Protein AF-A0AAN6K111-F1 (afdb_monomer)

Foldseek 3Di:
DDDDDDDDDDDDDDDDDDDDDDDDDPDDPPPPPDDDDDDDDDDDDDDDDDDDDDDDDDDDDDDPDDDDPDPPPLPPQFPFDPPPPDRDGDGDPVSVLVSLLVLQVVPDDPDDQQAGDLVSLLVNQCVVCVCVLVVLLVVLVVLLVVLLVVVLVVLVVPPDPPQLSVLLSVLLVVLSVVLSVVLNVLSVVLVVVSNDRQDDPDCLLVVQLVVVVVVVLVVLLVVLVVPDDDPPPDDDDDPPPDVVSSVVSSVVVPPPRSSSSNSVSSVSSSVSRSVVSVVVSVVCSVVVRCCPRNNVCSCVSDDPVVVVVDDPVSCCSNPNQDPVNVVVVVVVVVVVVVVVVVVVVVVVVVVVPDDDDDDDDDDDDDPDDPDDDDDLQDAAEDADPVNDQWDADDDAQDDDDQKGWIAGVDDPRHGFIWMKRKDKFQADDPVNNNVVSVVLVVVQVPPDDDDWHWDHWHKYDDPRNMIIIMTIIGDDD

Radius of gyration: 45.6 Å; Cα contacts (8 Å, |Δi|>4): 344; chains: 1; bounding box: 144×80×127 Å

InterPro domains:
  IPR000375 Dynamin stalk domain [PF01031] (74-212)
  IPR020850 GTPase effector domain [PS51388] (263-354)
  IPR022812 Dynamin [PTHR11566] (93-346)

Secondary structure (DSSP, 8-state):
--------------PPPPP------S-SSSTTS---------PPPP---PPPP------------------TTSTTS---EE-TTT--EE--HHHHHHHHHHHHHHH--SPPTT---HHHHHHHHHHHHTTHHHHHHHHHHHHHHHHHHHHHHHHHHS---HHHHHHHHHHHHHHHHHHHHHHHHHHHHHHHHHTS------THHHHHHHHHHHHHHHHHHHHHHHSS-----SSSS-----HHHHHHHHHHHS---HHHHHHHHHHHHHHHHHHHHHHHHHHHIIIIIIIIIIIGGGGGSS-HHHHTTS-HHHHHHHHPPPHHHHHHHHHHHHHHHHHHHHHHHHHHHHHH-----------------------TT--EEESSGGG-SEEE-SS--EEETTEEEEEE-SGGGTT-EEEEEEEEESS--HHHHHHHHHHHHHHHH---SSS-EEEEEEEEE-SSS-EEEEEEEE---

Structure (mmCIF, N/CA/C/O backbone):
data_AF-A0AAN6K111-F1
#
_entry.id   AF-A0AAN6K111-F1
#
loop_
_atom_site.group_PDB
_atom_site.id
_atom_site.type_symbol
_atom_site.label_atom_id
_atom_site.label_alt_id
_atom_site.label_comp_id
_atom_site.label_asym_id
_atom_site.label_entity_id
_atom_site.label_seq_id
_atom_site.pdbx_PDB_ins_code
_atom_site.Cartn_x
_atom_site.Cartn_y
_atom_site.Cartn_z
_atom_site.occupancy
_atom_site.B_iso_or_equiv
_atom_site.auth_seq_id
_atom_site.auth_comp_id
_atom_site.auth_asym_id
_atom_site.auth_atom_id
_atom_site.pdbx_PDB_model_num
ATOM 1 N N . MET A 1 1 ? 63.324 -42.205 -5.155 1.00 33.41 1 MET A N 1
ATOM 2 C CA . MET A 1 1 ? 63.129 -43.575 -4.624 1.00 33.41 1 MET A CA 1
ATOM 3 C C . MET A 1 1 ? 61.686 -43.710 -4.154 1.00 33.41 1 MET A C 1
ATOM 5 O O . MET A 1 1 ? 61.284 -42.823 -3.422 1.00 33.41 1 MET A O 1
ATOM 9 N N . ARG A 1 2 ? 60.984 -44.790 -4.554 1.00 32.62 2 ARG A N 1
ATOM 10 C CA . ARG A 1 2 ? 59.666 -45.303 -4.080 1.00 32.62 2 ARG A CA 1
ATOM 11 C C . ARG A 1 2 ? 58.495 -44.296 -4.013 1.00 32.62 2 ARG A C 1
ATOM 13 O O . ARG A 1 2 ? 58.539 -43.347 -3.250 1.00 32.62 2 ARG A O 1
ATOM 20 N N . GLU A 1 3 ? 57.448 -44.381 -4.838 1.00 33.75 3 GLU A N 1
ATOM 21 C CA . GLU A 1 3 ? 56.461 -45.473 -5.051 1.00 33.75 3 GLU A CA 1
ATOM 22 C C . GLU A 1 3 ? 55.593 -45.822 -3.829 1.00 33.75 3 GLU A C 1
ATOM 24 O O . GLU A 1 3 ? 56.081 -46.448 -2.891 1.00 33.75 3 GLU A O 1
ATOM 29 N N . LYS A 1 4 ? 54.283 -45.529 -3.913 1.00 34.81 4 LYS A N 1
ATOM 30 C CA . LYS A 1 4 ? 53.200 -46.482 -4.277 1.00 34.81 4 LYS A CA 1
ATOM 31 C C . LYS A 1 4 ? 52.091 -45.679 -4.996 1.00 34.81 4 LYS A C 1
ATOM 33 O O . LYS A 1 4 ? 51.854 -44.547 -4.606 1.00 34.81 4 LYS A O 1
ATOM 38 N N . GLY A 1 5 ? 51.378 -46.132 -6.028 1.00 29.55 5 GLY A N 1
ATOM 39 C CA . GLY A 1 5 ? 51.446 -47.398 -6.755 1.00 29.55 5 GLY A CA 1
ATOM 40 C C . GLY A 1 5 ? 50.174 -48.236 -6.613 1.00 29.55 5 GLY A C 1
ATOM 41 O O . GLY A 1 5 ? 50.130 -49.088 -5.733 1.00 29.55 5 GLY A O 1
ATOM 42 N N . GLN A 1 6 ? 49.193 -48.046 -7.505 1.00 29.92 6 GLN A N 1
ATOM 43 C CA . GLN A 1 6 ? 48.347 -49.132 -8.027 1.00 29.92 6 GLN A CA 1
ATOM 44 C C . GLN A 1 6 ? 47.578 -48.703 -9.286 1.00 29.92 6 GLN A C 1
ATOM 46 O O . GLN A 1 6 ? 47.073 -47.588 -9.376 1.00 29.92 6 GLN A O 1
ATOM 51 N N . SER A 1 7 ? 47.516 -49.604 -10.267 1.00 26.25 7 SER A N 1
ATOM 52 C CA . SER A 1 7 ? 46.854 -49.416 -11.558 1.00 26.25 7 SER A CA 1
ATOM 53 C C . SER A 1 7 ? 46.208 -50.728 -12.009 1.00 26.25 7 SER A C 1
ATOM 55 O O . SER A 1 7 ? 46.757 -51.801 -11.769 1.00 26.25 7 SER A O 1
ATOM 57 N N . PHE A 1 8 ? 45.085 -50.587 -12.716 1.00 25.78 8 PHE A N 1
ATOM 58 C CA . PHE A 1 8 ? 44.438 -51.557 -13.606 1.00 25.78 8 PHE A CA 1
ATOM 59 C C . PHE A 1 8 ? 43.848 -52.868 -13.050 1.00 25.78 8 PHE A C 1
ATOM 61 O O . PHE A 1 8 ? 44.543 -53.748 -12.548 1.00 25.78 8 PHE A O 1
ATOM 68 N N . LYS A 1 9 ? 42.568 -53.082 -13.399 1.00 29.30 9 LYS A N 1
ATOM 69 C CA . LYS A 1 9 ? 42.144 -54.211 -14.254 1.00 29.30 9 LYS A CA 1
ATOM 70 C C . LYS A 1 9 ? 40.809 -53.906 -14.952 1.00 29.30 9 LYS A C 1
ATOM 72 O O . LYS A 1 9 ? 39.776 -53.795 -14.304 1.00 29.30 9 LYS A O 1
ATOM 77 N N . GLN A 1 10 ? 40.830 -53.817 -16.283 1.00 28.83 10 GLN A N 1
ATOM 78 C CA . GLN A 1 10 ? 39.635 -53.952 -17.127 1.00 28.83 10 GLN A CA 1
ATOM 79 C C . GLN A 1 10 ? 39.244 -55.432 -17.251 1.00 28.83 10 GLN A C 1
ATOM 81 O O . GLN A 1 10 ? 40.127 -56.274 -17.393 1.00 28.83 10 GLN A O 1
ATOM 86 N N . THR A 1 11 ? 37.944 -55.740 -17.328 1.00 27.81 11 THR A N 1
ATOM 87 C CA . THR A 1 11 ? 37.434 -56.920 -18.061 1.00 27.81 11 THR A CA 1
ATOM 88 C C . THR A 1 11 ? 36.072 -56.637 -18.712 1.00 27.81 11 THR A C 1
ATOM 90 O O . THR A 1 11 ? 35.254 -55.885 -18.194 1.00 27.81 11 THR A O 1
ATOM 93 N N . ASN A 1 12 ? 35.880 -57.226 -19.894 1.00 28.02 12 ASN A N 1
ATOM 94 C CA . ASN A 1 12 ? 34.864 -56.934 -20.914 1.00 28.02 12 ASN A CA 1
ATOM 95 C C . ASN A 1 12 ? 33.374 -57.066 -20.525 1.00 28.02 12 ASN A C 1
ATOM 97 O O . ASN A 1 12 ? 32.959 -58.094 -19.995 1.00 28.02 12 ASN A O 1
ATOM 101 N N . SER A 1 13 ? 32.553 -56.117 -21.007 1.00 28.16 13 SER A N 1
ATOM 102 C CA . SER A 1 13 ? 31.125 -56.262 -21.375 1.00 28.16 13 SER A CA 1
ATOM 103 C C . SER A 1 13 ? 30.649 -54.971 -22.086 1.00 28.16 13 SER A C 1
ATOM 105 O O . SER A 1 13 ? 30.987 -53.898 -21.604 1.00 28.16 13 SER A O 1
ATOM 107 N N . LYS A 1 14 ? 29.894 -54.942 -23.200 1.00 32.62 14 LYS A N 1
ATOM 108 C CA . LYS A 1 14 ? 29.460 -55.978 -24.168 1.00 32.62 14 LYS A CA 1
ATOM 109 C C . LYS A 1 14 ? 29.248 -55.347 -25.576 1.00 32.62 14 LYS A C 1
ATOM 111 O O . LYS A 1 14 ? 29.317 -54.138 -25.753 1.00 32.62 14 LYS A O 1
ATOM 116 N N . ARG A 1 15 ? 29.015 -56.209 -26.573 1.00 29.33 15 ARG A N 1
ATOM 117 C CA . ARG A 1 15 ? 28.782 -55.992 -28.024 1.00 29.33 15 ARG A CA 1
ATOM 118 C C . ARG A 1 15 ? 27.602 -55.049 -28.370 1.00 29.33 15 ARG A C 1
ATOM 120 O O . ARG A 1 15 ? 26.535 -55.187 -27.781 1.00 29.33 15 ARG A O 1
ATOM 127 N N . ALA A 1 16 ? 27.759 -54.193 -29.387 1.00 33.59 16 ALA A N 1
ATOM 128 C CA . ALA A 1 16 ? 26.694 -53.342 -29.949 1.00 33.59 16 ALA A CA 1
ATOM 129 C C . ALA A 1 16 ? 25.804 -54.062 -30.998 1.00 33.59 16 ALA A C 1
ATOM 131 O O . ALA A 1 16 ? 26.293 -54.979 -31.669 1.00 33.59 16 ALA A O 1
ATOM 132 N N . PRO A 1 17 ? 24.542 -53.626 -31.204 1.00 32.06 17 PRO A N 1
ATOM 133 C CA . PRO A 1 17 ? 23.747 -53.891 -32.407 1.00 32.06 17 PRO A CA 1
ATOM 134 C C . PRO A 1 17 ? 23.829 -52.737 -33.435 1.00 32.06 17 PRO A C 1
ATOM 136 O O . PRO A 1 17 ? 24.367 -51.667 -33.153 1.00 32.06 17 PRO A O 1
ATOM 139 N N . LYS A 1 18 ? 23.350 -52.992 -34.659 1.00 29.34 18 LYS A N 1
ATOM 140 C CA . LYS A 1 18 ? 23.555 -52.161 -35.864 1.00 29.34 18 LYS A CA 1
ATOM 141 C C . LYS A 1 18 ? 22.552 -51.005 -36.008 1.00 29.34 18 LYS A C 1
ATOM 143 O O . LYS A 1 18 ? 21.469 -51.047 -35.437 1.00 29.34 18 LYS A O 1
ATOM 148 N N . LEU A 1 19 ? 22.908 -50.038 -36.862 1.00 31.19 19 LEU A N 1
ATOM 149 C CA . LEU A 1 19 ? 21.968 -49.107 -37.497 1.00 31.19 19 LEU A CA 1
ATOM 150 C C . LEU A 1 19 ? 20.873 -49.871 -38.257 1.00 31.19 19 LEU A C 1
ATOM 152 O O . LEU A 1 19 ? 21.197 -50.705 -39.103 1.00 31.19 19 LEU A O 1
ATOM 156 N N . GLU A 1 20 ? 19.622 -49.460 -38.064 1.00 27.20 20 GLU A N 1
ATOM 157 C CA . GLU A 1 20 ? 18.578 -49.528 -39.089 1.00 27.20 20 GLU A CA 1
ATOM 158 C C . GLU A 1 20 ? 17.987 -48.127 -39.284 1.00 27.20 20 GLU A C 1
ATOM 160 O O . GLU A 1 20 ? 17.799 -47.365 -38.334 1.00 27.20 20 GLU A O 1
ATOM 165 N N . THR A 1 21 ? 17.773 -47.754 -40.543 1.00 37.12 21 THR A N 1
ATOM 166 C CA . THR A 1 21 ? 17.362 -46.416 -40.969 1.00 37.12 21 THR A CA 1
ATOM 167 C C . THR A 1 21 ? 15.845 -46.321 -41.101 1.00 37.12 21 THR A C 1
ATOM 169 O O . THR A 1 21 ? 15.263 -46.883 -42.024 1.00 37.12 21 THR A O 1
ATOM 172 N N . THR A 1 22 ? 15.202 -45.516 -40.252 1.00 29.92 22 THR A N 1
ATOM 173 C CA . THR A 1 22 ? 13.814 -45.066 -40.466 1.00 29.92 22 THR A CA 1
ATOM 174 C C . THR A 1 22 ? 13.689 -43.562 -40.232 1.00 29.92 22 THR A C 1
ATOM 176 O O . THR A 1 22 ? 14.136 -43.048 -39.208 1.00 29.92 22 THR A O 1
ATOM 179 N N . SER A 1 23 ? 13.091 -42.861 -41.197 1.00 30.77 23 SER A N 1
ATOM 180 C CA . SER A 1 23 ? 12.954 -41.398 -41.221 1.00 30.77 23 SER A CA 1
ATOM 181 C C . SER A 1 23 ? 11.759 -40.909 -40.384 1.00 30.77 23 SER A C 1
ATOM 183 O O . SER A 1 23 ? 10.674 -41.469 -40.537 1.00 30.77 23 SER A O 1
ATOM 185 N N . PRO A 1 24 ? 11.903 -39.852 -39.557 1.00 31.56 24 PRO A N 1
ATOM 186 C CA . PRO A 1 24 ? 10.790 -39.189 -38.885 1.00 31.56 24 PRO A CA 1
ATOM 187 C C . PRO A 1 24 ? 10.476 -37.816 -39.511 1.00 31.56 24 PRO A C 1
ATOM 189 O O . PRO A 1 24 ? 10.715 -36.765 -38.912 1.00 31.56 24 PRO A O 1
ATOM 192 N N . VAL A 1 25 ? 9.891 -37.829 -40.708 1.00 37.84 25 VAL A N 1
ATOM 193 C CA . VAL A 1 25 ? 8.964 -36.760 -41.128 1.00 37.84 25 VAL A CA 1
ATOM 194 C C . VAL A 1 25 ? 7.587 -37.078 -40.497 1.00 37.84 25 VAL A C 1
ATOM 196 O O . VAL A 1 25 ? 7.363 -38.207 -40.065 1.00 37.84 25 VAL A O 1
ATOM 199 N N . ASP A 1 26 ? 6.696 -36.089 -40.363 1.00 35.31 26 ASP A N 1
ATOM 200 C CA . ASP A 1 26 ? 5.312 -36.227 -39.846 1.00 35.31 26 ASP A CA 1
ATOM 201 C C . ASP A 1 26 ? 5.074 -36.353 -38.321 1.00 35.31 26 ASP A C 1
ATOM 203 O O . ASP A 1 26 ? 4.093 -36.955 -37.887 1.00 35.31 26 ASP A O 1
ATOM 207 N N . LYS A 1 27 ? 5.883 -35.694 -37.468 1.00 33.44 27 LYS A N 1
ATOM 208 C CA . LYS A 1 27 ? 5.528 -35.446 -36.040 1.00 33.44 27 LYS A CA 1
ATOM 209 C C . LYS A 1 27 ? 5.839 -34.033 -35.511 1.00 33.44 27 LYS A C 1
ATOM 211 O O . LYS A 1 27 ? 6.372 -33.882 -34.413 1.00 33.44 27 LYS A O 1
ATOM 216 N N . LYS A 1 28 ? 5.518 -32.973 -36.270 1.00 33.56 28 LYS A N 1
ATOM 217 C CA . LYS A 1 28 ? 5.745 -31.571 -35.831 1.00 33.56 28 LYS A CA 1
ATOM 218 C C . LYS A 1 28 ? 4.568 -30.585 -35.950 1.00 33.56 28 LYS A C 1
ATOM 220 O O . LYS A 1 28 ? 4.749 -29.423 -35.603 1.00 33.56 28 LYS A O 1
ATOM 225 N N . ASN A 1 29 ? 3.370 -31.029 -36.347 1.00 32.56 29 ASN A N 1
ATOM 226 C CA . ASN A 1 29 ? 2.241 -30.126 -36.644 1.00 32.56 29 ASN A CA 1
ATOM 227 C C . ASN A 1 29 ? 1.154 -29.979 -35.554 1.00 32.56 29 ASN A C 1
ATOM 229 O O . ASN A 1 29 ? 0.234 -29.193 -35.748 1.00 32.56 29 ASN A O 1
ATOM 233 N N . GLU A 1 30 ? 1.243 -30.652 -34.400 1.00 30.44 30 GLU A N 1
ATOM 234 C CA . GLU A 1 30 ? 0.171 -30.591 -33.378 1.00 30.44 30 GLU A CA 1
ATOM 235 C C . GLU A 1 30 ? 0.386 -29.564 -32.247 1.00 30.44 30 GLU A C 1
ATOM 237 O O . GLU A 1 30 ? -0.546 -29.278 -31.501 1.00 30.44 30 GLU A O 1
ATOM 242 N N . TYR A 1 31 ? 1.564 -28.939 -32.125 1.00 28.31 31 TYR A N 1
ATOM 243 C CA . TYR A 1 31 ? 1.867 -28.056 -30.980 1.00 28.31 31 TYR A CA 1
ATOM 244 C C . TYR A 1 31 ? 1.427 -26.583 -31.118 1.00 28.31 31 TYR A C 1
ATOM 246 O O . TYR A 1 31 ? 1.495 -25.839 -30.142 1.00 28.31 31 TYR A O 1
ATOM 254 N N . TRP A 1 32 ? 0.957 -26.149 -32.294 1.00 29.03 32 TRP A N 1
ATOM 255 C CA . TRP A 1 32 ? 0.630 -24.734 -32.573 1.00 29.03 32 TRP A CA 1
ATOM 256 C C . TRP A 1 32 ? -0.865 -24.441 -32.803 1.00 29.03 32 TRP A C 1
ATOM 258 O O . TRP A 1 32 ? -1.237 -23.302 -33.078 1.00 29.03 32 TRP A O 1
ATOM 268 N N . ALA A 1 33 ? -1.747 -25.438 -32.675 1.00 31.98 33 ALA A N 1
ATOM 269 C CA . ALA A 1 33 ? -3.103 -25.373 -33.233 1.00 31.98 33 ALA A CA 1
ATOM 270 C C . ALA A 1 33 ? -4.246 -24.946 -32.276 1.00 31.98 33 ALA A C 1
ATOM 272 O O . ALA A 1 33 ? -5.400 -24.934 -32.705 1.00 31.98 33 ALA A O 1
ATOM 273 N N . THR A 1 34 ? -3.997 -24.554 -31.014 1.00 33.94 34 THR A N 1
ATOM 274 C CA . THR A 1 34 ? -5.090 -24.172 -30.079 1.00 33.94 34 THR A CA 1
ATOM 275 C C . THR A 1 34 ? -4.785 -23.015 -29.110 1.00 33.94 34 THR A C 1
ATOM 277 O O . THR A 1 34 ? -4.652 -23.226 -27.907 1.00 33.94 34 THR A O 1
ATOM 280 N N . LYS A 1 35 ? -4.825 -21.762 -29.593 1.00 29.31 35 LYS A N 1
ATOM 281 C CA . LYS A 1 35 ? -5.249 -20.589 -28.785 1.00 29.31 35 LYS A CA 1
ATOM 282 C C . LYS A 1 35 ? -6.039 -19.579 -29.634 1.00 29.31 35 LYS A C 1
ATOM 284 O O . LYS A 1 35 ? -5.507 -18.567 -30.083 1.00 29.31 35 LYS A O 1
ATOM 289 N N . LYS A 1 36 ? -7.339 -19.834 -29.841 1.00 31.80 36 LYS A N 1
ATOM 290 C CA . LYS A 1 36 ? -8.276 -18.815 -30.357 1.00 31.80 36 LYS A CA 1
ATOM 291 C C . LYS A 1 36 ? -8.690 -17.847 -29.239 1.00 31.80 36 LYS A C 1
ATOM 293 O O . LYS A 1 36 ? -8.836 -18.239 -28.085 1.00 31.80 36 LYS A O 1
ATOM 298 N N . LYS A 1 37 ? -8.856 -16.576 -29.612 1.00 32.97 37 LYS A N 1
ATOM 299 C CA . LYS A 1 37 ? -9.092 -15.425 -28.724 1.00 32.97 37 LYS A CA 1
ATOM 300 C C . LYS A 1 37 ? -10.372 -15.564 -27.879 1.00 32.97 37 LYS A C 1
ATOM 302 O O . LYS A 1 37 ? -11.444 -15.806 -28.426 1.00 32.97 37 LYS A O 1
ATOM 307 N N . LYS A 1 38 ? -10.266 -15.246 -26.585 1.00 29.42 38 LYS A N 1
ATOM 308 C CA . LYS A 1 38 ? -11.341 -14.668 -25.759 1.00 29.42 38 LYS A CA 1
ATOM 309 C C . LYS A 1 38 ? -10.750 -13.528 -24.922 1.00 29.42 38 LYS A C 1
ATOM 311 O O . LYS A 1 38 ? -10.366 -13.742 -23.781 1.00 29.42 38 LYS A O 1
ATOM 316 N N . ASN A 1 39 ? -10.679 -12.333 -25.508 1.00 29.55 39 ASN A N 1
ATOM 317 C CA . ASN A 1 39 ? -10.489 -11.089 -24.762 1.00 29.55 39 ASN A CA 1
ATOM 318 C C . ASN A 1 39 ? -11.778 -10.277 -24.888 1.00 29.55 39 ASN A C 1
ATOM 320 O O . ASN A 1 39 ? -12.012 -9.651 -25.919 1.00 29.55 39 ASN A O 1
ATOM 324 N N . THR A 1 40 ? -12.585 -10.294 -23.833 1.00 26.52 40 THR A N 1
ATOM 325 C CA . THR A 1 40 ? -13.609 -9.278 -23.585 1.00 26.52 40 THR A CA 1
ATOM 326 C C . THR A 1 40 ? -13.023 -8.335 -22.536 1.00 26.52 40 THR A C 1
ATOM 328 O O . THR A 1 40 ? -12.649 -8.827 -21.470 1.00 26.52 40 THR A O 1
ATOM 331 N N . PRO A 1 41 ? -12.898 -7.020 -22.784 1.00 30.53 41 PRO A N 1
ATOM 332 C CA . PRO A 1 41 ? -12.563 -6.077 -21.726 1.00 30.53 41 PRO A CA 1
ATOM 333 C C . PRO A 1 41 ? -13.749 -5.987 -20.762 1.00 30.53 41 PRO A C 1
ATOM 335 O O . PRO A 1 41 ? -14.871 -5.706 -21.183 1.00 30.53 41 PRO A O 1
ATOM 338 N N . MET A 1 42 ? -13.510 -6.240 -19.479 1.00 25.58 42 MET A N 1
ATOM 339 C CA . MET A 1 42 ? -14.503 -6.018 -18.432 1.00 25.58 42 MET A CA 1
ATOM 340 C C . MET A 1 42 ? -14.505 -4.523 -18.100 1.00 25.58 42 MET A C 1
ATOM 342 O O . MET A 1 42 ? -13.597 -4.037 -17.431 1.00 25.58 42 MET A O 1
ATOM 346 N N . ALA A 1 43 ? -15.481 -3.788 -18.633 1.00 27.92 43 ALA A N 1
ATOM 347 C CA . ALA A 1 43 ? -15.680 -2.383 -18.303 1.00 27.92 43 ALA A CA 1
ATOM 348 C C . ALA A 1 43 ? -16.457 -2.266 -16.985 1.00 27.92 43 ALA A C 1
ATOM 350 O O . ALA A 1 43 ? -17.527 -2.861 -16.849 1.00 27.92 43 ALA A O 1
ATOM 351 N N . TRP A 1 44 ? -15.933 -1.479 -16.047 1.00 28.11 44 TRP A N 1
ATOM 352 C CA . TRP A 1 44 ? -16.668 -1.012 -14.872 1.00 28.11 44 TRP A CA 1
ATOM 353 C C . TRP A 1 44 ? -17.092 0.447 -15.103 1.00 28.11 44 TRP A C 1
ATOM 355 O O . TRP A 1 44 ? -16.304 1.195 -15.689 1.00 28.11 44 TRP A O 1
ATOM 365 N N . PRO A 1 45 ? -18.309 0.867 -14.707 1.00 27.42 45 PRO A N 1
ATOM 366 C CA . PRO A 1 45 ? -18.753 2.244 -14.902 1.00 27.42 45 PRO A CA 1
ATOM 367 C C . PRO A 1 45 ? -18.041 3.179 -13.921 1.00 27.42 45 PRO A C 1
ATOM 369 O O . PRO A 1 45 ? -17.925 2.855 -12.741 1.00 27.42 45 PRO A O 1
ATOM 372 N N . VAL A 1 46 ? -17.617 4.345 -14.403 1.00 30.91 46 VAL A N 1
ATOM 373 C CA . VAL A 1 46 ? -17.255 5.486 -13.552 1.00 30.91 46 VAL A CA 1
ATOM 374 C C . VAL A 1 46 ? -18.462 6.417 -13.535 1.00 30.91 46 VAL A C 1
ATOM 376 O O . VAL A 1 46 ? -18.992 6.740 -14.598 1.00 30.91 46 VAL A O 1
ATOM 379 N N . ASP A 1 47 ? -18.917 6.785 -12.341 1.00 25.47 47 ASP A N 1
ATOM 380 C CA . ASP A 1 47 ? -20.043 7.696 -12.133 1.00 25.47 47 ASP A CA 1
ATOM 381 C C . ASP A 1 47 ? -19.478 9.095 -11.834 1.00 25.47 47 ASP A C 1
ATOM 383 O O . ASP A 1 47 ? -18.789 9.293 -10.831 1.00 25.47 47 ASP A O 1
ATOM 387 N N . ASP A 1 48 ? -19.689 10.051 -12.741 1.00 28.09 48 ASP A N 1
ATOM 388 C CA . ASP A 1 48 ? -19.073 11.383 -12.677 1.00 28.09 48 ASP A CA 1
ATOM 389 C C . ASP A 1 48 ? -19.867 12.330 -11.758 1.00 28.09 48 ASP A C 1
ATOM 391 O O . ASP A 1 48 ? -20.756 13.054 -12.209 1.00 28.09 48 ASP A O 1
ATOM 395 N N . THR A 1 49 ? -19.507 12.405 -10.472 1.00 30.38 49 THR A N 1
ATOM 396 C CA . THR A 1 49 ? -19.813 13.580 -9.624 1.00 30.38 49 THR A CA 1
ATOM 397 C C . THR A 1 49 ? -18.696 13.871 -8.606 1.00 30.38 49 THR A C 1
ATOM 399 O O . THR A 1 49 ? -18.370 13.006 -7.795 1.00 30.38 49 THR A O 1
ATOM 402 N N . PRO A 1 50 ? -18.102 15.083 -8.596 1.00 29.41 50 PRO A N 1
ATOM 403 C CA . PRO A 1 50 ? -17.071 15.453 -7.627 1.00 29.41 50 PRO A CA 1
ATOM 404 C C . PRO A 1 50 ? -17.664 16.125 -6.370 1.00 29.41 50 PRO A C 1
ATOM 406 O O . PRO A 1 50 ? -18.464 17.056 -6.502 1.00 29.41 50 PRO A O 1
ATOM 409 N N . PRO A 1 51 ? -17.236 15.749 -5.151 1.00 27.22 51 PRO A N 1
ATOM 410 C CA . PRO A 1 51 ? -17.421 16.572 -3.964 1.00 27.22 51 PRO A CA 1
ATOM 411 C C . PRO A 1 51 ? -16.285 17.596 -3.794 1.00 27.22 51 PRO A C 1
ATOM 413 O O . PRO A 1 51 ? -15.156 17.416 -4.251 1.00 27.22 51 PRO A O 1
ATOM 416 N N . VAL A 1 52 ? -16.640 18.703 -3.146 1.00 27.94 52 VAL A N 1
ATOM 417 C CA . VAL A 1 52 ? -15.846 19.926 -2.959 1.00 27.94 52 VAL A CA 1
ATOM 418 C C . VAL A 1 52 ? -14.625 19.698 -2.057 1.00 27.94 52 VAL A C 1
ATOM 420 O O . VAL A 1 52 ? -14.695 18.953 -1.083 1.00 27.94 52 VAL A O 1
ATOM 423 N N . GLN A 1 53 ? -13.520 20.381 -2.367 1.00 28.11 53 GLN A N 1
ATOM 424 C CA . GLN A 1 53 ? -12.359 20.508 -1.484 1.00 28.11 53 GLN A CA 1
ATOM 425 C C . GLN A 1 53 ? -12.633 21.560 -0.402 1.00 28.11 53 GLN A C 1
ATOM 427 O O . GLN A 1 53 ? -12.890 22.710 -0.748 1.00 28.11 53 GLN A O 1
ATOM 432 N N . ASP A 1 54 ? -12.461 21.198 0.867 1.00 24.31 54 ASP A N 1
ATOM 433 C CA . ASP A 1 54 ? -12.159 22.154 1.937 1.00 24.31 54 ASP A CA 1
ATOM 434 C C . ASP A 1 54 ? -10.783 21.821 2.527 1.00 24.31 54 ASP A C 1
ATOM 436 O O . ASP A 1 54 ? -10.402 20.656 2.656 1.00 24.31 54 ASP A O 1
ATOM 440 N N . ALA A 1 55 ? -10.002 22.860 2.815 1.00 30.64 55 ALA A N 1
ATOM 441 C CA . ALA A 1 55 ? -8.606 22.744 3.220 1.00 30.64 55 ALA A CA 1
ATOM 442 C C . ALA A 1 55 ? -8.452 22.741 4.746 1.00 30.64 55 ALA A C 1
ATOM 444 O O . ALA A 1 55 ? -9.098 23.533 5.432 1.00 30.64 55 ALA A O 1
ATOM 445 N N . CYS A 1 56 ? -7.520 21.939 5.270 1.00 24.12 56 CYS A N 1
ATOM 446 C CA . CYS A 1 56 ? -6.939 22.198 6.584 1.00 24.12 56 CYS A CA 1
ATOM 447 C C . CYS A 1 56 ? -5.468 21.762 6.672 1.00 24.12 56 CYS A C 1
ATOM 449 O O . CYS A 1 56 ? -5.012 20.838 6.005 1.00 24.12 56 CYS A O 1
ATOM 451 N N . ASP A 1 57 ? -4.758 22.517 7.492 1.00 23.75 57 ASP A N 1
ATOM 452 C CA . ASP A 1 57 ? -3.325 22.718 7.610 1.00 23.75 57 ASP A CA 1
ATOM 453 C C . ASP A 1 57 ? -2.413 21.518 7.939 1.00 23.75 57 ASP A C 1
ATOM 455 O O . ASP A 1 57 ? -2.663 20.710 8.827 1.00 23.75 57 ASP A O 1
ATOM 459 N N . SER A 1 58 ? -1.244 21.558 7.294 1.00 30.19 58 SER A N 1
ATOM 460 C CA . SER A 1 58 ? 0.084 21.584 7.928 1.00 30.19 58 SER A CA 1
ATOM 461 C C . SER A 1 58 ? 0.380 20.669 9.131 1.00 30.19 58 SER A C 1
ATOM 463 O O . SER A 1 58 ? 0.071 20.981 10.278 1.00 30.19 58 SER A O 1
ATOM 465 N N . THR A 1 59 ? 1.230 19.659 8.911 1.00 25.45 59 THR A N 1
ATOM 466 C CA . THR A 1 59 ? 2.202 19.207 9.925 1.00 25.45 59 THR A CA 1
ATOM 467 C C . THR A 1 59 ? 3.563 18.931 9.276 1.00 25.45 59 THR A C 1
ATOM 469 O O . THR A 1 59 ? 3.663 18.399 8.170 1.00 25.45 59 THR A O 1
ATOM 472 N N . THR A 1 60 ? 4.619 19.380 9.953 1.00 27.45 60 THR A N 1
ATOM 473 C CA . THR A 1 60 ? 5.993 19.508 9.450 1.00 27.45 60 THR A CA 1
ATOM 474 C C . THR A 1 60 ? 6.630 18.166 9.078 1.00 27.45 60 THR A C 1
ATOM 476 O O . THR A 1 60 ? 6.753 17.277 9.918 1.00 27.45 60 THR A O 1
ATOM 479 N N . ARG A 1 61 ? 7.111 18.038 7.834 1.00 29.44 61 ARG A N 1
ATOM 480 C CA . ARG A 1 61 ? 7.875 16.866 7.373 1.00 29.44 61 ARG A CA 1
ATOM 481 C C . ARG A 1 61 ? 9.296 16.871 7.932 1.00 29.44 61 ARG A C 1
ATOM 483 O O . ARG A 1 61 ? 9.986 17.881 7.850 1.00 29.44 61 ARG A O 1
ATOM 490 N N . LEU A 1 62 ? 9.748 15.713 8.407 1.00 27.92 62 LEU A N 1
ATOM 491 C CA . LEU A 1 62 ? 11.099 15.493 8.924 1.00 27.92 62 LEU A CA 1
ATOM 492 C C . LEU A 1 62 ? 11.915 14.663 7.916 1.00 27.92 62 LEU A C 1
ATOM 494 O O . LEU A 1 62 ? 12.153 13.479 8.123 1.00 27.92 62 LEU A O 1
ATOM 498 N N . TYR A 1 63 ? 12.294 15.282 6.791 1.00 29.59 63 TYR A N 1
ATOM 499 C CA . TYR A 1 63 ? 13.032 14.633 5.694 1.00 29.59 63 TYR A CA 1
ATOM 500 C C . TYR A 1 63 ? 14.105 15.553 5.082 1.00 29.59 63 TYR A C 1
ATOM 502 O O . TYR A 1 63 ? 14.057 15.876 3.900 1.00 29.59 63 TYR A O 1
ATOM 510 N N . ASP A 1 64 ? 15.103 15.925 5.888 1.00 28.44 64 ASP A N 1
ATOM 511 C CA . ASP A 1 64 ? 16.336 16.589 5.438 1.00 28.44 64 ASP A CA 1
ATOM 512 C C . ASP A 1 64 ? 17.566 15.752 5.837 1.00 28.44 64 ASP A C 1
ATOM 514 O O . ASP A 1 64 ? 18.222 16.071 6.825 1.00 28.44 64 ASP A O 1
ATOM 518 N N . PHE A 1 65 ? 17.882 14.678 5.092 1.00 26.97 65 PHE A N 1
ATOM 519 C CA . PHE A 1 65 ? 19.276 14.238 4.854 1.00 26.97 65 PHE A CA 1
ATOM 520 C C . PHE A 1 65 ? 19.398 13.105 3.810 1.00 26.97 65 PHE A C 1
ATOM 522 O O . PHE A 1 65 ? 19.326 11.924 4.140 1.00 26.97 65 PHE A O 1
ATOM 529 N N . VAL A 1 66 ? 19.704 13.451 2.555 1.00 28.41 66 VAL A N 1
ATOM 530 C CA . VAL A 1 66 ? 20.469 12.579 1.639 1.00 28.41 66 VAL A CA 1
ATOM 531 C C . VAL A 1 66 ? 21.460 13.473 0.885 1.00 28.41 66 VAL A C 1
ATOM 533 O O . VAL A 1 66 ? 21.023 14.457 0.285 1.00 28.41 66 VAL A O 1
ATOM 536 N N . PRO A 1 67 ? 22.779 13.194 0.898 1.00 25.66 67 PRO A N 1
ATOM 537 C CA . PRO A 1 67 ? 23.745 14.003 0.163 1.00 25.66 67 PRO A CA 1
ATOM 538 C C . PRO A 1 67 ? 23.492 13.943 -1.346 1.00 25.66 67 PRO A C 1
ATOM 540 O O . PRO A 1 67 ? 23.578 12.886 -1.971 1.00 25.66 67 PRO A O 1
ATOM 543 N N . SER A 1 68 ? 23.211 15.100 -1.933 1.00 26.66 68 SER A N 1
ATOM 544 C CA . SER A 1 68 ? 22.999 15.275 -3.364 1.00 26.66 68 SER A CA 1
ATOM 545 C C . SER A 1 68 ? 24.278 14.998 -4.163 1.00 26.66 68 SER A C 1
ATOM 547 O O . SER A 1 68 ? 25.139 15.871 -4.293 1.00 26.66 68 SER A O 1
ATOM 549 N N . ILE A 1 69 ? 24.377 13.811 -4.766 1.00 27.92 69 ILE A N 1
ATOM 550 C CA . ILE A 1 69 ? 25.168 13.642 -5.991 1.00 27.92 69 ILE A CA 1
ATOM 551 C C . ILE A 1 69 ? 24.431 14.404 -7.104 1.00 27.92 69 ILE A C 1
ATOM 553 O O . ILE A 1 69 ? 23.202 14.394 -7.165 1.00 27.92 69 ILE A O 1
ATOM 557 N N . GLN A 1 70 ? 25.174 15.155 -7.918 1.00 27.64 70 GLN A N 1
ATOM 558 C CA . GLN A 1 70 ? 24.662 16.264 -8.733 1.00 27.64 70 GLN A CA 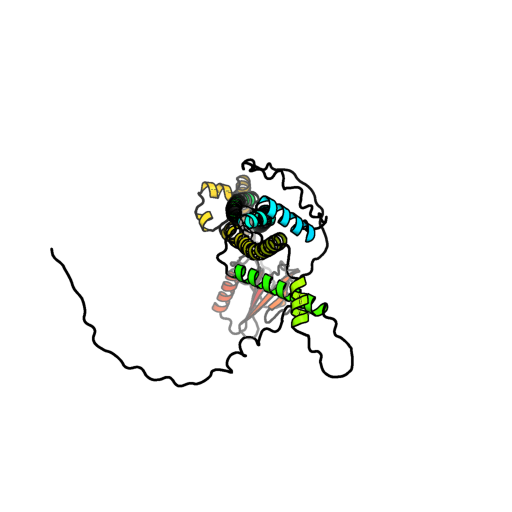1
ATOM 559 C C . GLN A 1 70 ? 23.638 15.839 -9.807 1.00 27.64 70 GLN A C 1
ATOM 561 O O . GLN A 1 70 ? 23.985 15.618 -10.962 1.00 27.64 70 GLN A O 1
ATOM 566 N N . ALA A 1 71 ? 22.350 15.845 -9.459 1.00 27.92 71 ALA A N 1
ATOM 567 C CA . ALA A 1 71 ? 21.234 15.695 -10.401 1.00 27.92 71 ALA A CA 1
ATOM 568 C C . ALA A 1 71 ? 20.836 17.018 -11.108 1.00 27.92 71 ALA A C 1
ATOM 570 O O . ALA A 1 71 ? 19.801 17.093 -11.768 1.00 27.92 71 ALA A O 1
ATOM 571 N N . GLN A 1 72 ? 21.627 18.085 -10.944 1.00 26.19 72 GLN A N 1
ATOM 572 C CA . GLN A 1 72 ? 21.188 19.469 -11.173 1.00 26.19 72 GLN A CA 1
ATOM 573 C C . GLN A 1 72 ? 21.369 19.994 -12.615 1.00 26.19 72 GLN A C 1
ATOM 575 O O . GLN A 1 72 ? 20.941 21.105 -12.898 1.00 26.19 72 GLN A O 1
ATOM 580 N N . GLU A 1 73 ? 21.932 19.203 -13.540 1.00 29.64 73 GLU A N 1
ATOM 581 C CA . GLU A 1 73 ? 22.175 19.613 -14.946 1.00 29.64 73 GLU A CA 1
ATOM 582 C C . GLU A 1 73 ? 21.496 18.719 -16.011 1.00 29.64 73 GLU A C 1
ATOM 584 O O . GLU A 1 73 ? 21.760 18.858 -17.202 1.00 29.64 73 GLU A O 1
ATOM 589 N N . ILE A 1 74 ? 20.617 17.785 -15.619 1.00 32.16 74 ILE A N 1
ATOM 590 C CA . ILE A 1 74 ? 19.895 16.896 -16.569 1.00 32.16 74 ILE A CA 1
ATOM 591 C C . ILE A 1 74 ? 18.360 17.005 -16.410 1.00 32.16 74 ILE A C 1
ATOM 593 O O . ILE A 1 74 ? 17.592 16.378 -17.136 1.00 32.16 74 ILE A O 1
ATOM 597 N N . GLY A 1 75 ? 17.882 17.838 -15.479 1.00 28.92 75 GLY A N 1
ATOM 598 C CA . GLY A 1 75 ? 16.459 17.957 -15.137 1.00 28.92 75 GLY A CA 1
ATOM 599 C C . GLY A 1 75 ? 15.561 18.650 -16.174 1.00 28.92 75 GLY A C 1
ATOM 600 O O . GLY A 1 75 ? 14.343 18.532 -16.066 1.00 28.92 75 GLY A O 1
ATOM 601 N N . GLU A 1 76 ? 16.122 19.351 -17.165 1.00 34.50 76 GLU A N 1
ATOM 602 C CA . GLU A 1 76 ? 15.355 20.225 -18.077 1.00 34.50 76 GLU A CA 1
ATOM 603 C C . GLU A 1 76 ? 14.833 19.542 -19.358 1.00 34.50 76 GLU A C 1
ATOM 605 O O . GLU A 1 76 ? 13.963 20.086 -20.030 1.00 34.50 76 GLU A O 1
ATOM 610 N N . VAL A 1 77 ? 15.321 18.349 -19.720 1.00 40.28 77 VAL A N 1
ATOM 611 C CA . VAL A 1 77 ? 15.150 17.817 -21.094 1.00 40.28 77 VAL A CA 1
ATOM 612 C C . VAL A 1 77 ? 13.784 17.155 -21.355 1.00 40.28 77 VAL A C 1
ATOM 614 O O . VAL A 1 77 ? 13.351 17.062 -22.501 1.00 40.28 77 VAL A O 1
ATOM 617 N N . LEU A 1 78 ? 13.064 16.712 -20.318 1.00 41.28 78 LEU A N 1
ATOM 618 C CA . LEU A 1 78 ? 11.793 15.982 -20.463 1.00 41.28 78 LEU A CA 1
ATOM 619 C C . LEU A 1 78 ? 10.586 16.793 -19.964 1.00 41.28 78 LEU A C 1
ATOM 621 O O . LEU A 1 78 ? 9.975 16.481 -18.937 1.00 41.28 78 LEU A O 1
ATOM 625 N N . HIS A 1 79 ? 10.210 17.813 -20.740 1.00 41.81 79 HIS A N 1
ATOM 626 C CA . HIS A 1 79 ? 8.960 18.566 -20.584 1.00 41.81 79 HIS A CA 1
ATOM 627 C C . HIS A 1 79 ? 7.728 17.747 -21.006 1.00 41.81 79 HIS A C 1
ATOM 629 O O . HIS A 1 79 ? 7.100 18.005 -22.034 1.00 41.81 79 HIS A O 1
ATOM 635 N N . GLY A 1 80 ? 7.320 16.788 -20.175 1.00 42.06 80 GLY A N 1
ATOM 636 C CA . GLY A 1 80 ? 6.001 16.183 -20.33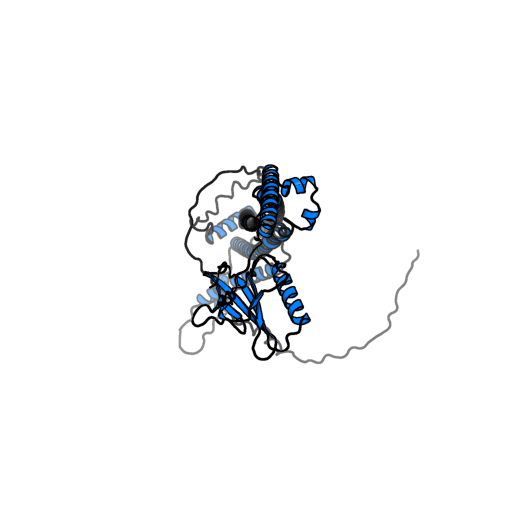2 1.00 42.06 80 GLY A CA 1
ATOM 637 C C . GLY A 1 80 ? 4.898 17.236 -20.163 1.00 42.06 80 GLY A C 1
ATOM 638 O O . GLY A 1 80 ? 4.906 18.006 -19.202 1.00 42.06 80 GLY A O 1
ATOM 639 N N . ARG A 1 81 ? 3.936 17.289 -21.093 1.00 43.59 81 ARG A N 1
ATOM 640 C CA . ARG A 1 81 ? 2.793 18.211 -20.976 1.00 43.59 81 ARG A CA 1
ATOM 641 C C . ARG A 1 81 ? 1.852 17.734 -19.876 1.00 43.59 81 ARG A C 1
ATOM 643 O O . ARG A 1 81 ? 1.134 16.750 -20.066 1.00 43.59 81 ARG A O 1
ATOM 650 N N . ASP A 1 82 ? 1.801 18.479 -18.774 1.00 41.06 82 ASP A N 1
ATOM 651 C CA . ASP A 1 82 ? 0.803 18.282 -17.724 1.00 41.06 82 ASP A CA 1
ATOM 652 C C . ASP A 1 82 ? -0.611 18.475 -18.284 1.00 41.06 82 ASP A C 1
ATOM 654 O O . ASP A 1 82 ? -1.106 19.586 -18.494 1.00 41.06 82 ASP A O 1
ATOM 658 N N . SER A 1 83 ? -1.286 17.351 -18.507 1.00 41.09 83 SER A N 1
ATOM 659 C CA . SER A 1 83 ? -2.708 17.327 -18.818 1.00 41.09 83 SER A CA 1
ATOM 660 C C . SER A 1 83 ? -3.470 17.520 -17.508 1.00 41.09 83 SER A C 1
ATOM 662 O O . SER A 1 83 ? -3.525 16.605 -16.683 1.00 41.09 83 SER A O 1
ATOM 664 N N . ARG A 1 84 ? -4.016 18.731 -17.309 1.00 44.00 84 ARG A N 1
ATOM 665 C CA . ARG A 1 84 ? -4.665 19.246 -16.079 1.00 44.00 84 ARG A CA 1
ATOM 666 C C . ARG A 1 84 ? -5.969 18.521 -15.675 1.00 44.00 84 ARG A C 1
ATOM 668 O O . ARG A 1 84 ? -6.996 19.161 -15.480 1.00 44.00 84 ARG A O 1
ATOM 675 N N . ALA A 1 85 ? -5.934 17.197 -15.559 1.00 45.34 85 ALA A N 1
ATOM 676 C CA . ALA A 1 85 ? -7.055 16.382 -15.093 1.00 45.34 85 ALA A CA 1
ATOM 677 C C . ALA A 1 85 ? -6.629 15.169 -14.242 1.00 45.34 85 ALA A C 1
ATOM 679 O O . ALA A 1 85 ? -7.285 14.903 -13.247 1.00 45.34 85 ALA A O 1
ATOM 680 N N . ASN A 1 86 ? -5.543 14.452 -14.587 1.00 45.22 86 ASN A N 1
ATOM 681 C CA . ASN A 1 86 ? -5.274 13.110 -14.020 1.00 45.22 86 ASN A CA 1
ATOM 682 C C . ASN A 1 86 ? -3.822 12.827 -13.562 1.00 45.22 86 ASN A C 1
ATOM 684 O O . ASN A 1 86 ? -3.476 11.673 -13.322 1.00 45.22 86 ASN A O 1
ATOM 688 N N . GLY A 1 87 ? -2.926 13.822 -13.483 1.00 57.50 87 GLY A N 1
ATOM 689 C CA . GLY A 1 87 ? -1.537 13.632 -12.994 1.00 57.50 87 GLY A CA 1
ATOM 690 C C . GLY A 1 87 ? -0.638 12.701 -13.838 1.00 57.50 87 GLY A C 1
ATOM 691 O O . GLY A 1 87 ? 0.509 12.408 -13.467 1.00 57.50 87 GLY A O 1
ATOM 692 N N . GLN A 1 88 ? -1.158 12.233 -14.976 1.00 56.66 88 GLN A N 1
ATOM 693 C CA . GLN A 1 88 ? -0.458 11.438 -15.976 1.00 56.66 88 GLN A CA 1
ATOM 694 C C . GLN A 1 88 ? 0.411 12.352 -16.839 1.00 56.66 88 GLN A C 1
ATOM 696 O O . GLN A 1 88 ? -0.083 13.276 -17.486 1.00 56.66 88 GLN A O 1
ATOM 701 N N . VAL A 1 89 ? 1.709 12.060 -16.853 1.00 66.94 89 VAL A N 1
ATOM 702 C CA . VAL A 1 89 ? 2.701 12.788 -17.643 1.00 66.94 89 VAL A CA 1
ATOM 703 C C . VAL A 1 89 ? 2.905 12.030 -18.947 1.00 66.94 89 VAL A C 1
ATOM 705 O O . VAL A 1 89 ? 3.391 10.899 -18.941 1.00 66.94 89 VAL A O 1
ATOM 708 N N . TYR A 1 90 ? 2.519 12.650 -20.058 1.00 67.62 90 TYR A N 1
ATOM 709 C CA . TYR A 1 90 ? 2.715 12.105 -21.397 1.00 67.62 90 TYR A CA 1
ATOM 710 C C . TYR A 1 90 ? 4.074 12.563 -21.934 1.00 67.62 90 TYR A C 1
ATOM 712 O O . TYR A 1 90 ? 4.361 13.759 -21.940 1.00 67.62 90 TYR A O 1
ATOM 720 N N . ILE A 1 91 ? 4.896 11.611 -22.380 1.00 71.62 91 ILE A N 1
ATOM 721 C CA . ILE A 1 91 ? 6.202 11.855 -23.012 1.00 71.62 91 ILE A CA 1
ATOM 722 C C . ILE A 1 91 ? 6.056 11.568 -24.506 1.00 71.62 91 ILE A C 1
ATOM 724 O O . ILE A 1 91 ? 5.511 10.525 -24.879 1.00 71.62 91 ILE A O 1
ATOM 728 N N . ILE A 1 92 ? 6.532 12.469 -25.368 1.00 82.38 92 ILE A N 1
ATOM 729 C CA . ILE A 1 92 ? 6.493 12.255 -26.818 1.00 82.38 92 ILE A CA 1
ATOM 730 C C . ILE A 1 92 ? 7.625 11.291 -27.205 1.00 82.38 92 ILE A C 1
ATOM 732 O O . ILE A 1 92 ? 8.759 11.432 -26.754 1.00 82.38 92 ILE A O 1
ATOM 736 N N . GLU A 1 93 ? 7.351 10.312 -28.072 1.00 76.25 93 GLU A N 1
ATOM 737 C CA . GLU A 1 93 ? 8.336 9.287 -28.468 1.00 76.25 93 GLU A CA 1
ATOM 738 C C . GLU A 1 93 ? 9.636 9.891 -29.041 1.00 76.25 93 GLU A C 1
ATOM 740 O O . GLU A 1 93 ? 10.729 9.378 -28.801 1.00 76.25 93 GLU A O 1
ATOM 745 N N . ALA A 1 94 ? 9.529 11.014 -29.758 1.00 79.81 94 ALA A N 1
ATOM 746 C CA . ALA A 1 94 ? 10.673 11.760 -30.278 1.00 79.81 94 ALA A CA 1
ATOM 747 C C . ALA A 1 94 ? 11.536 12.390 -29.165 1.00 79.81 94 ALA A C 1
ATOM 749 O O . ALA A 1 94 ? 12.761 12.331 -29.244 1.00 79.81 94 ALA A O 1
ATOM 750 N N . GLU A 1 95 ? 10.914 12.938 -28.115 1.00 82.44 95 GLU A N 1
ATOM 751 C CA . GLU A 1 95 ? 11.607 13.508 -26.947 1.00 82.44 95 GLU A CA 1
ATOM 752 C C . GLU A 1 95 ? 12.312 12.404 -26.151 1.00 82.44 95 GLU A C 1
ATOM 754 O O . GLU A 1 95 ? 13.481 12.545 -25.795 1.00 82.44 95 GLU A O 1
ATOM 759 N N . LEU A 1 96 ? 11.647 11.257 -25.960 1.00 83.44 96 LEU A N 1
ATOM 760 C CA . LEU A 1 96 ? 12.237 10.079 -25.321 1.00 83.44 96 LEU A CA 1
ATOM 761 C C . LEU A 1 96 ? 13.480 9.584 -26.082 1.00 83.44 96 LEU A C 1
ATOM 763 O O . LEU A 1 96 ? 14.515 9.326 -25.470 1.00 83.44 96 LEU A O 1
ATOM 767 N N . LYS A 1 97 ? 13.399 9.478 -27.415 1.00 85.12 97 LYS A N 1
ATOM 768 C CA . LYS A 1 97 ? 14.528 9.072 -28.271 1.00 85.12 97 LYS A CA 1
ATOM 769 C C . LYS A 1 97 ? 15.675 10.086 -28.244 1.00 85.12 97 LYS A C 1
ATOM 771 O O . LYS A 1 97 ? 16.834 9.675 -28.211 1.00 85.12 97 LYS A O 1
ATOM 776 N N . ALA A 1 98 ? 15.374 11.386 -28.229 1.00 86.31 98 ALA A N 1
ATOM 777 C CA . ALA A 1 98 ? 16.381 12.438 -28.104 1.00 86.31 98 ALA A CA 1
ATOM 778 C C . ALA A 1 98 ? 17.113 12.365 -26.752 1.00 86.31 98 ALA A C 1
ATOM 780 O O . ALA A 1 98 ? 18.343 12.339 -26.726 1.00 86.31 98 ALA A O 1
ATOM 781 N N . TRP A 1 99 ? 16.369 12.229 -25.651 1.00 87.00 99 TRP A N 1
ATOM 782 C CA . TRP A 1 99 ? 16.927 12.081 -24.307 1.00 87.00 99 TRP A CA 1
ATOM 783 C C . TRP A 1 99 ? 17.762 10.800 -24.147 1.00 87.00 99 TRP A C 1
ATOM 785 O O . TRP A 1 99 ? 18.858 10.851 -23.596 1.00 87.00 99 TRP A O 1
ATOM 795 N N . VAL A 1 100 ? 17.319 9.656 -24.687 1.00 88.81 100 VAL A N 1
ATOM 796 C CA . VAL A 1 100 ? 18.129 8.420 -24.689 1.00 88.81 100 VAL A CA 1
ATOM 797 C C . VAL A 1 100 ? 19.435 8.618 -25.453 1.00 88.81 100 VAL A C 1
ATOM 799 O O . VAL A 1 100 ? 20.480 8.181 -24.979 1.00 88.81 100 VAL A O 1
ATOM 802 N N . ARG A 1 101 ? 19.403 9.303 -26.605 1.00 88.44 101 ARG A N 1
ATOM 803 C CA . ARG A 1 101 ? 20.608 9.603 -27.391 1.00 88.44 101 ARG A CA 1
ATOM 804 C C . ARG A 1 101 ? 21.575 10.507 -26.629 1.00 88.44 101 ARG A C 1
ATOM 806 O O . ARG A 1 101 ? 22.779 10.269 -26.663 1.00 88.44 101 ARG A O 1
ATOM 813 N N . GLU A 1 102 ? 21.065 11.508 -25.920 1.00 88.69 102 GLU A N 1
ATOM 814 C CA . GLU A 1 102 ? 21.875 12.377 -25.066 1.00 88.69 102 GLU A CA 1
ATOM 815 C C . GLU A 1 102 ? 22.511 11.595 -23.904 1.00 88.69 102 GLU A C 1
ATOM 817 O O . GLU A 1 102 ? 23.726 11.660 -23.709 1.00 88.69 102 GLU A O 1
ATOM 822 N N . THR A 1 103 ? 21.726 10.793 -23.178 1.00 87.69 103 THR A N 1
ATOM 823 C CA . THR A 1 103 ? 22.226 9.951 -22.080 1.00 87.69 103 THR A CA 1
ATOM 824 C C . THR A 1 103 ? 23.225 8.903 -22.582 1.00 87.69 103 THR A C 1
ATOM 826 O O . THR A 1 103 ? 24.248 8.682 -21.935 1.00 87.69 103 THR A O 1
ATOM 829 N N . TYR A 1 104 ? 23.011 8.308 -23.763 1.00 87.62 104 TYR A N 1
ATOM 830 C CA . TYR A 1 104 ? 23.986 7.426 -24.418 1.00 87.62 104 TYR A CA 1
ATOM 831 C C . TYR A 1 104 ? 25.305 8.160 -24.669 1.00 87.62 104 TYR A C 1
ATOM 833 O O . TYR A 1 104 ? 26.350 7.681 -24.242 1.00 87.62 104 TYR A O 1
ATOM 841 N N . LEU A 1 105 ? 25.280 9.353 -25.270 1.00 86.00 105 LEU A N 1
ATOM 842 C CA . LEU A 1 105 ? 26.498 10.131 -25.528 1.00 86.00 105 LEU A CA 1
ATOM 843 C C . LEU A 1 105 ? 27.237 10.540 -24.240 1.00 86.00 105 LEU A C 1
ATOM 845 O O . LEU A 1 105 ? 28.466 10.559 -24.243 1.00 86.00 105 LEU A O 1
ATOM 849 N N . LYS A 1 106 ? 26.520 10.811 -23.139 1.00 86.06 106 LYS A N 1
ATOM 850 C CA . LYS A 1 106 ? 27.111 11.114 -21.820 1.00 86.06 106 LYS A CA 1
ATOM 851 C C . LYS A 1 106 ? 27.688 9.882 -21.102 1.00 86.06 106 LYS A C 1
ATOM 853 O O . LYS A 1 106 ? 28.679 10.008 -20.391 1.00 86.06 106 LYS A O 1
ATOM 858 N N . THR A 1 107 ? 27.087 8.701 -21.275 1.00 85.38 107 THR A N 1
ATOM 859 C CA . THR A 1 107 ? 27.477 7.448 -20.580 1.00 85.38 107 THR A CA 1
ATOM 860 C C . THR A 1 107 ? 28.381 6.521 -21.406 1.00 85.38 107 THR A C 1
ATOM 862 O O . THR A 1 107 ? 28.926 5.544 -20.879 1.00 85.38 107 THR A O 1
ATOM 865 N N . ARG A 1 108 ? 28.571 6.810 -22.700 1.00 81.62 108 ARG A N 1
ATOM 866 C CA . ARG A 1 108 ? 29.423 6.043 -23.616 1.00 81.62 108 ARG A CA 1
ATOM 867 C C . ARG A 1 108 ? 30.891 6.110 -23.194 1.00 81.62 108 ARG A C 1
ATOM 869 O O . ARG A 1 108 ? 31.573 7.115 -23.372 1.00 81.62 108 ARG A O 1
ATOM 876 N N . GLY A 1 109 ? 31.382 4.988 -22.675 1.00 82.81 109 GLY A N 1
ATOM 877 C CA . GLY A 1 109 ? 32.794 4.772 -22.372 1.00 82.81 109 GLY A CA 1
ATOM 878 C C . GLY A 1 109 ? 33.590 4.283 -23.587 1.00 82.81 109 GLY A C 1
ATOM 879 O O . GLY A 1 109 ? 33.434 4.755 -24.708 1.00 82.81 109 GLY A O 1
ATOM 880 N N . ARG A 1 110 ? 34.446 3.280 -23.365 1.00 80.50 110 ARG A N 1
ATOM 881 C CA . ARG A 1 110 ? 35.324 2.670 -24.388 1.00 80.50 110 ARG A CA 1
ATOM 882 C C . ARG A 1 110 ? 34.619 1.614 -25.254 1.00 80.50 110 ARG A C 1
ATOM 884 O O . ARG A 1 110 ? 35.257 0.672 -25.716 1.00 80.50 110 ARG A O 1
ATOM 891 N N . GLU A 1 111 ? 33.306 1.727 -25.406 1.00 80.81 111 GLU A N 1
ATOM 892 C CA . GLU A 1 111 ? 32.496 0.737 -26.112 1.00 80.81 111 GLU A CA 1
ATOM 893 C C . GLU A 1 111 ? 32.573 0.879 -27.632 1.00 80.81 111 GLU A C 1
ATOM 895 O O . GLU A 1 111 ? 32.787 1.969 -28.171 1.00 80.81 111 GLU A O 1
ATOM 900 N N . LEU A 1 112 ? 32.381 -0.243 -28.327 1.00 80.75 112 LEU A N 1
ATOM 901 C CA . LEU A 1 112 ? 32.341 -0.263 -29.783 1.00 80.75 112 LEU A CA 1
ATOM 902 C C . LEU A 1 112 ? 31.048 0.411 -30.283 1.00 80.75 112 LEU A C 1
ATOM 904 O O . LEU A 1 112 ? 29.997 0.261 -29.658 1.00 80.75 112 LEU A O 1
ATOM 908 N N . PRO A 1 113 ? 31.081 1.140 -31.415 1.00 78.00 113 PRO A N 1
ATOM 909 C CA . PRO A 1 113 ? 29.862 1.650 -32.040 1.00 78.00 113 PRO A CA 1
ATOM 910 C C . PRO A 1 113 ? 28.862 0.514 -32.292 1.00 78.00 113 PRO A C 1
ATOM 912 O O . PRO A 1 113 ? 29.224 -0.502 -32.884 1.00 78.00 113 PRO A O 1
ATOM 915 N N . GLY A 1 114 ? 27.617 0.691 -31.846 1.00 75.56 114 GLY A N 1
ATOM 916 C CA . GLY A 1 114 ? 26.558 -0.317 -31.957 1.00 75.56 114 GLY A CA 1
ATOM 917 C C . GLY A 1 114 ? 26.268 -1.120 -30.686 1.00 75.56 114 GLY A C 1
ATOM 918 O O . GLY A 1 114 ? 25.214 -1.742 -30.627 1.00 75.56 114 GLY A O 1
ATOM 919 N N . SER A 1 115 ? 27.129 -1.091 -29.659 1.00 80.12 115 SER A N 1
ATOM 920 C CA . SER A 1 115 ? 26.780 -1.608 -28.323 1.00 80.12 115 SER A CA 1
ATOM 921 C C . SER A 1 115 ? 26.304 -0.496 -27.385 1.00 80.12 115 SER A C 1
ATOM 923 O O . SER A 1 115 ? 26.527 0.693 -27.640 1.00 80.12 115 SER A O 1
ATOM 925 N N . TYR A 1 116 ? 25.647 -0.895 -26.293 1.00 83.38 116 TYR A N 1
ATOM 926 C CA . TYR A 1 116 ? 25.271 -0.007 -25.199 1.00 83.38 116 TYR A CA 1
ATOM 927 C C . TYR A 1 116 ? 25.696 -0.576 -23.839 1.00 83.38 116 TYR A C 1
ATOM 929 O O . TYR A 1 116 ? 25.660 -1.787 -23.606 1.00 83.38 116 TYR A O 1
ATOM 937 N N . ASN A 1 117 ? 26.040 0.333 -22.927 1.00 85.25 117 ASN A N 1
ATOM 938 C CA . ASN A 1 117 ? 26.537 0.014 -21.594 1.00 85.25 117 ASN A CA 1
ATOM 939 C C . ASN A 1 117 ? 25.395 -0.354 -20.634 1.00 85.25 117 ASN A C 1
ATOM 941 O O . ASN A 1 117 ? 24.322 0.254 -20.668 1.00 85.25 117 ASN A O 1
ATOM 945 N N . HIS A 1 118 ? 25.651 -1.260 -19.688 1.00 84.75 118 HIS A N 1
ATOM 946 C CA . HIS A 1 118 ? 24.747 -1.495 -18.559 1.00 84.75 118 HIS A CA 1
ATOM 947 C C . HIS A 1 118 ? 24.511 -0.217 -17.732 1.00 84.75 118 HIS A C 1
ATOM 949 O O . HIS A 1 118 ? 23.420 -0.038 -17.205 1.00 84.75 118 HIS A O 1
ATOM 955 N N . VAL A 1 119 ? 25.491 0.696 -17.666 1.00 88.50 119 VAL A N 1
ATOM 956 C CA . VAL A 1 119 ? 25.343 2.010 -17.011 1.00 88.50 119 VAL A CA 1
ATOM 957 C C . VAL A 1 119 ? 24.239 2.844 -17.666 1.00 88.50 119 VAL A C 1
ATOM 959 O O . VAL A 1 119 ? 23.435 3.431 -16.952 1.00 88.50 119 VAL A O 1
ATOM 962 N N . LEU A 1 120 ? 24.128 2.840 -19.003 1.00 89.81 120 LEU A N 1
ATOM 963 C CA . LEU A 1 120 ? 23.030 3.532 -19.684 1.00 89.81 120 LEU A CA 1
ATOM 964 C C . LEU A 1 120 ? 21.678 2.954 -19.252 1.00 89.81 120 LEU A C 1
ATOM 966 O O . LEU A 1 120 ? 20.769 3.705 -18.917 1.00 89.81 120 LEU A O 1
ATOM 970 N N . LEU A 1 121 ? 21.546 1.625 -19.230 1.00 89.56 121 LEU A N 1
ATOM 971 C CA . LEU A 1 121 ? 20.303 0.969 -18.816 1.00 89.56 121 LEU A CA 1
ATOM 972 C C . LEU A 1 121 ? 19.924 1.314 -17.363 1.00 89.56 121 LEU A C 1
ATOM 974 O O . LEU A 1 121 ? 18.742 1.513 -17.089 1.00 89.56 121 LEU A O 1
ATOM 978 N N . THR A 1 122 ? 20.909 1.427 -16.465 1.00 90.94 122 THR A N 1
ATOM 979 C CA . THR A 1 122 ? 20.730 1.883 -15.076 1.00 90.94 122 THR A CA 1
ATOM 980 C C . THR A 1 122 ? 20.164 3.303 -15.016 1.00 90.94 122 THR A C 1
ATOM 982 O O . THR A 1 122 ? 19.080 3.493 -14.470 1.00 90.94 122 THR A O 1
ATOM 985 N N . GLU A 1 123 ? 20.837 4.277 -15.639 1.00 90.25 123 GLU A N 1
ATOM 986 C CA . GLU A 1 123 ? 20.415 5.688 -15.651 1.00 90.25 123 GLU A CA 1
ATOM 987 C C . GLU A 1 123 ? 19.012 5.864 -16.253 1.00 90.25 123 GLU A C 1
ATOM 989 O O . GLU A 1 123 ? 18.156 6.556 -15.695 1.00 90.25 123 GLU A O 1
ATOM 994 N N . LEU A 1 124 ? 18.742 5.189 -17.379 1.00 91.12 124 LEU A N 1
ATOM 995 C CA . LEU A 1 124 ? 17.431 5.228 -18.024 1.00 91.12 124 LEU A CA 1
ATOM 996 C C . LEU A 1 124 ? 16.336 4.642 -17.118 1.00 91.12 124 LEU A C 1
ATOM 998 O O . LEU A 1 124 ? 15.248 5.216 -17.027 1.00 91.12 124 LEU A O 1
ATOM 1002 N N . PHE A 1 125 ? 16.619 3.524 -16.437 1.00 91.69 125 PHE A N 1
ATOM 1003 C CA . PHE A 1 125 ? 15.678 2.887 -15.519 1.00 91.69 125 PHE A CA 1
ATOM 1004 C C . PHE A 1 125 ? 15.388 3.767 -14.304 1.00 91.69 125 PHE A C 1
ATOM 1006 O O . PHE A 1 125 ? 14.219 4.047 -14.047 1.00 91.69 125 PHE A O 1
ATOM 1013 N N . HIS A 1 126 ? 16.417 4.256 -13.603 1.00 92.19 126 HIS A N 1
ATOM 1014 C CA . HIS A 1 126 ? 16.259 5.111 -12.419 1.00 92.19 126 HIS A CA 1
ATOM 1015 C C . HIS A 1 126 ? 15.507 6.401 -12.740 1.00 92.19 126 HIS A C 1
ATOM 1017 O O . HIS A 1 126 ? 14.614 6.806 -11.995 1.00 92.19 126 HIS A O 1
ATOM 1023 N N . HIS A 1 127 ? 15.779 7.018 -13.892 1.00 89.31 127 HIS A N 1
ATOM 1024 C CA . HIS A 1 127 ? 15.019 8.185 -14.325 1.00 89.31 127 HIS A CA 1
ATOM 1025 C C . HIS A 1 127 ? 13.538 7.855 -14.605 1.00 89.31 127 HIS A C 1
ATOM 1027 O O . HIS A 1 127 ? 12.652 8.645 -14.267 1.00 89.31 127 HIS A O 1
ATOM 1033 N N . GLN A 1 128 ? 13.238 6.685 -15.181 1.00 87.81 128 GLN A N 1
ATOM 1034 C CA . GLN A 1 128 ? 11.863 6.245 -15.451 1.00 87.81 128 GLN A CA 1
ATOM 1035 C C . GLN A 1 128 ? 11.113 5.789 -14.181 1.00 87.81 128 GLN A C 1
ATOM 1037 O O . GLN A 1 128 ? 9.895 5.971 -14.088 1.00 87.81 128 GLN A O 1
ATOM 1042 N N . SER A 1 129 ? 11.810 5.213 -13.197 1.00 91.62 129 SER A N 1
ATOM 1043 C CA . SER A 1 129 ? 11.242 4.740 -11.927 1.00 91.62 129 SER A CA 1
ATOM 1044 C C . SER A 1 129 ? 11.214 5.807 -10.824 1.00 91.62 129 SER A C 1
ATOM 1046 O O . SER A 1 129 ? 10.529 5.606 -9.825 1.00 91.62 129 SER A O 1
ATOM 1048 N N . ARG A 1 130 ? 11.829 6.988 -11.016 1.00 90.75 130 ARG A N 1
ATOM 1049 C CA . ARG A 1 130 ? 11.934 8.081 -10.015 1.00 90.75 130 ARG A CA 1
ATOM 1050 C C . ARG A 1 130 ? 10.635 8.480 -9.295 1.00 90.75 130 ARG A C 1
ATOM 1052 O O . ARG A 1 130 ? 10.685 9.028 -8.200 1.00 90.75 130 ARG A O 1
ATOM 1059 N N . ARG A 1 131 ? 9.465 8.250 -9.908 1.00 90.94 131 ARG A N 1
ATOM 1060 C CA . ARG A 1 131 ? 8.141 8.555 -9.325 1.00 90.94 131 ARG A CA 1
ATOM 1061 C C . ARG A 1 131 ? 7.535 7.407 -8.508 1.00 90.94 131 ARG A C 1
ATOM 1063 O O . ARG A 1 131 ? 6.560 7.645 -7.801 1.00 90.94 131 ARG A O 1
ATOM 1070 N N . TRP A 1 132 ? 8.069 6.187 -8.592 1.00 94.38 132 TRP A N 1
ATOM 1071 C CA . TRP A 1 132 ? 7.542 5.017 -7.880 1.00 94.38 132 TRP A CA 1
ATOM 1072 C C . TRP A 1 132 ? 7.451 5.214 -6.358 1.00 94.38 132 TRP A C 1
ATOM 1074 O O . TRP A 1 132 ? 6.383 4.904 -5.832 1.00 94.38 132 TRP A O 1
ATOM 1084 N N . PRO A 1 133 ? 8.450 5.796 -5.652 1.00 93.44 133 PRO A N 1
ATOM 1085 C CA . PRO A 1 133 ? 8.348 6.008 -4.206 1.00 93.44 133 PRO A CA 1
ATOM 1086 C C . PRO A 1 133 ? 7.173 6.917 -3.827 1.00 93.44 133 PRO A C 1
ATOM 1088 O O . PRO A 1 133 ? 6.432 6.615 -2.899 1.00 93.44 133 PRO A O 1
ATOM 1091 N N . GLN A 1 134 ? 6.943 7.991 -4.592 1.00 94.19 134 GLN A N 1
ATOM 1092 C CA . GLN A 1 134 ? 5.824 8.911 -4.365 1.00 94.19 134 GLN A CA 1
ATOM 1093 C C . GLN A 1 134 ? 4.469 8.244 -4.647 1.00 94.19 134 GLN A C 1
ATOM 1095 O O . GLN A 1 134 ? 3.530 8.402 -3.875 1.00 94.19 134 GLN A O 1
ATOM 1100 N N . ILE A 1 135 ? 4.355 7.497 -5.751 1.00 94.25 135 ILE A N 1
ATOM 1101 C CA . ILE A 1 135 ? 3.106 6.816 -6.127 1.00 94.25 135 ILE A CA 1
ATOM 1102 C C . ILE A 1 135 ? 2.754 5.734 -5.096 1.00 94.25 135 ILE A C 1
ATOM 1104 O O . ILE A 1 135 ? 1.599 5.631 -4.690 1.00 94.25 135 ILE A O 1
ATOM 1108 N N . ALA A 1 136 ? 3.743 4.954 -4.656 1.00 95.88 136 ALA A N 1
ATOM 1109 C CA . ALA A 1 136 ? 3.553 3.921 -3.647 1.00 95.88 136 ALA A CA 1
ATOM 1110 C C . ALA A 1 136 ? 3.276 4.510 -2.254 1.00 95.88 136 ALA A C 1
ATOM 1112 O O . ALA A 1 136 ? 2.385 4.013 -1.575 1.00 95.88 136 ALA A O 1
ATOM 1113 N N . GLY A 1 137 ? 3.958 5.593 -1.860 1.00 96.56 137 GLY A N 1
ATOM 1114 C CA . GLY A 1 137 ? 3.698 6.305 -0.603 1.00 96.56 137 GLY A CA 1
ATOM 1115 C C . GLY A 1 137 ? 2.260 6.818 -0.528 1.00 96.56 137 GLY A C 1
ATOM 1116 O O . GLY A 1 137 ? 1.523 6.433 0.372 1.00 96.56 137 GLY A O 1
ATOM 1117 N N . ASN A 1 138 ? 1.808 7.541 -1.559 1.00 96.56 138 ASN A N 1
ATOM 1118 C CA . ASN A 1 138 ? 0.418 7.998 -1.660 1.00 96.56 138 ASN A CA 1
ATOM 1119 C C . ASN A 1 138 ? -0.601 6.836 -1.609 1.00 96.56 138 ASN A C 1
ATOM 1121 O O . ASN A 1 138 ? -1.727 7.017 -1.150 1.00 96.56 138 ASN A O 1
ATOM 1125 N N . HIS A 1 139 ? -0.241 5.647 -2.111 1.00 96.00 139 HIS A N 1
ATOM 1126 C CA . HIS A 1 139 ? -1.104 4.466 -2.034 1.00 96.00 139 HIS A CA 1
ATOM 1127 C C . HIS A 1 139 ? -1.145 3.870 -0.619 1.00 96.00 139 HIS A C 1
ATOM 1129 O O . HIS A 1 139 ? -2.224 3.494 -0.162 1.00 96.00 139 HIS A O 1
ATOM 1135 N N . VAL A 1 140 ? -0.005 3.823 0.079 1.00 96.94 140 VAL A N 1
ATOM 1136 C CA . VAL A 1 140 ? 0.088 3.430 1.495 1.00 96.94 140 VAL A CA 1
ATOM 1137 C C . VAL A 1 140 ? -0.736 4.374 2.370 1.00 96.94 140 VAL A C 1
ATOM 1139 O O . VAL A 1 140 ? -1.523 3.884 3.174 1.00 96.94 140 VAL A O 1
ATOM 1142 N N . ASP A 1 141 ? -0.632 5.691 2.157 1.00 97.00 141 ASP A N 1
ATOM 1143 C CA . ASP A 1 141 ? -1.464 6.701 2.825 1.00 97.00 141 ASP A CA 1
ATOM 1144 C C . ASP A 1 141 ? -2.959 6.428 2.599 1.00 97.00 141 ASP A C 1
ATOM 1146 O O . ASP A 1 141 ? -3.699 6.200 3.551 1.00 97.00 141 ASP A O 1
ATOM 1150 N N . ALA A 1 142 ? -3.404 6.333 1.341 1.00 97.44 142 ALA A N 1
ATOM 1151 C CA . ALA A 1 142 ? -4.819 6.128 1.022 1.00 97.44 142 ALA A CA 1
ATOM 1152 C C . ALA A 1 142 ? -5.403 4.818 1.597 1.00 97.44 142 ALA A C 1
ATOM 1154 O O . ALA A 1 142 ? -6.577 4.770 1.978 1.00 97.44 142 ALA A O 1
ATOM 1155 N N . VAL A 1 143 ? -4.605 3.745 1.664 1.00 96.69 143 VAL A N 1
ATOM 1156 C CA . VAL A 1 143 ? -5.020 2.473 2.281 1.00 96.69 143 VAL A CA 1
ATOM 1157 C C . VAL A 1 143 ? -5.043 2.579 3.804 1.00 96.69 143 VAL A C 1
ATOM 1159 O O . VAL A 1 143 ? -5.994 2.103 4.421 1.00 96.69 143 VAL A O 1
ATOM 1162 N N . HIS A 1 144 ? -4.044 3.223 4.410 1.00 96.38 144 HIS A N 1
ATOM 1163 C CA . HIS A 1 144 ? -4.020 3.497 5.844 1.00 96.38 144 HIS A CA 1
ATOM 1164 C C . HIS A 1 144 ? -5.239 4.321 6.278 1.00 96.38 144 HIS A C 1
ATOM 1166 O O . HIS A 1 144 ? -5.930 3.942 7.218 1.00 96.38 144 HIS A O 1
ATOM 1172 N N . ASP A 1 145 ? -5.561 5.393 5.561 1.00 96.50 145 ASP A N 1
ATOM 1173 C CA . ASP A 1 145 ? -6.672 6.276 5.917 1.00 96.50 145 ASP A CA 1
ATOM 1174 C C . ASP A 1 145 ? -8.020 5.547 5.769 1.00 96.50 145 ASP A C 1
ATOM 1176 O O . ASP A 1 145 ? -8.884 5.637 6.641 1.00 96.50 145 ASP A O 1
ATOM 1180 N N . SER A 1 146 ? -8.157 4.699 4.741 1.00 96.94 146 SER A N 1
ATOM 1181 C CA . SER A 1 146 ? -9.308 3.793 4.590 1.00 96.94 146 SER A CA 1
ATOM 1182 C C . SER A 1 146 ? -9.449 2.810 5.765 1.00 96.94 146 SER A C 1
ATOM 1184 O O . SER A 1 146 ? -10.566 2.486 6.174 1.00 96.94 146 SER A O 1
ATOM 1186 N N . ILE A 1 147 ? -8.328 2.332 6.316 1.00 95.31 147 ILE A N 1
ATOM 1187 C CA . ILE A 1 147 ? -8.288 1.460 7.497 1.00 95.31 147 ILE A CA 1
ATOM 1188 C C . ILE A 1 147 ? -8.676 2.232 8.763 1.00 95.31 147 ILE A C 1
ATOM 1190 O O . ILE A 1 147 ? -9.486 1.726 9.539 1.00 95.31 147 ILE A O 1
ATOM 1194 N N . VAL A 1 148 ? -8.153 3.446 8.963 1.00 95.12 148 VAL A N 1
ATOM 1195 C CA . VAL A 1 148 ? -8.507 4.309 10.103 1.00 95.12 148 VAL A CA 1
ATOM 1196 C C . VAL A 1 148 ? -10.011 4.578 10.102 1.00 95.12 148 VAL A C 1
ATOM 1198 O O . VAL A 1 148 ? -10.682 4.247 11.075 1.00 95.12 148 VAL A O 1
ATOM 1201 N N . THR A 1 149 ? -10.575 5.033 8.979 1.00 95.38 149 THR A N 1
ATOM 1202 C CA . THR A 1 149 ? -12.022 5.261 8.841 1.00 95.38 149 THR A CA 1
ATOM 1203 C C . THR A 1 149 ? -12.848 3.982 9.040 1.00 95.38 149 THR A C 1
ATOM 1205 O O . THR A 1 149 ? -13.962 4.034 9.564 1.00 95.38 149 THR A O 1
ATOM 1208 N N . PHE A 1 150 ? -12.342 2.804 8.660 1.00 93.81 150 PHE A N 1
ATOM 1209 C CA . PHE A 1 150 ? -13.007 1.537 8.978 1.00 93.81 150 PHE A CA 1
ATOM 1210 C C . PHE A 1 150 ? -13.012 1.250 10.490 1.00 93.81 150 PHE A C 1
ATOM 1212 O O . PHE A 1 150 ? -14.055 0.883 11.037 1.00 93.81 150 PHE A O 1
ATOM 1219 N N . VAL A 1 151 ? -11.879 1.444 11.172 1.00 92.31 151 VAL A N 1
ATOM 1220 C CA . VAL A 1 151 ? -11.754 1.241 12.624 1.00 92.31 151 VAL A CA 1
ATOM 1221 C C . VAL A 1 151 ? -12.621 2.239 13.395 1.00 92.31 151 VAL A C 1
ATOM 1223 O O . VAL A 1 151 ? -13.337 1.825 14.302 1.00 92.31 151 VAL A O 1
ATOM 1226 N N . GLU A 1 152 ? -12.662 3.509 12.990 1.00 91.44 152 GLU A N 1
ATOM 1227 C CA . GLU A 1 152 ? -13.557 4.535 13.550 1.00 91.44 152 GLU A CA 1
ATOM 1228 C C . GLU A 1 152 ? -15.022 4.096 13.511 1.00 91.44 152 GLU A C 1
ATOM 1230 O O . GLU A 1 152 ? -15.700 4.082 14.541 1.00 91.44 152 GLU A O 1
ATOM 1235 N N . HIS A 1 153 ? -15.508 3.663 12.343 1.00 91.56 153 HIS A N 1
ATOM 1236 C CA . HIS A 1 153 ? -16.876 3.169 12.195 1.00 91.56 153 HIS A CA 1
ATOM 1237 C C . HIS A 1 153 ? -17.136 1.884 12.998 1.00 91.56 153 HIS A C 1
ATOM 1239 O O . HIS A 1 153 ? -18.234 1.710 13.535 1.00 91.56 153 HIS A O 1
ATOM 1245 N N . ALA A 1 154 ? -16.149 0.989 13.104 1.00 90.19 154 ALA A N 1
ATOM 1246 C CA . ALA A 1 154 ? -16.268 -0.239 13.884 1.00 90.19 154 ALA A CA 1
ATOM 1247 C C . ALA A 1 154 ? -16.370 0.048 15.393 1.00 90.19 154 ALA A C 1
ATOM 1249 O O . ALA A 1 154 ? -17.254 -0.495 16.057 1.00 90.19 154 ALA A O 1
ATOM 1250 N N . VAL A 1 155 ? -15.528 0.942 15.925 1.00 88.38 155 VAL A N 1
ATOM 1251 C CA . VAL A 1 155 ? -15.556 1.345 17.341 1.00 88.38 155 VAL A CA 1
ATOM 1252 C C . VAL A 1 155 ? -16.808 2.180 17.640 1.00 88.38 155 VAL A C 1
ATOM 1254 O O . VAL A 1 155 ? -17.463 1.942 18.648 1.00 88.38 155 VAL A O 1
ATOM 1257 N N . ALA A 1 156 ? -17.247 3.062 16.733 1.00 88.56 156 ALA A N 1
ATOM 1258 C CA . ALA A 1 156 ? -18.513 3.799 16.861 1.00 88.56 156 ALA A CA 1
ATOM 1259 C C . ALA A 1 156 ? -19.773 2.905 16.867 1.00 88.56 156 ALA A C 1
ATOM 1261 O O . ALA A 1 156 ? -20.828 3.325 17.346 1.00 88.56 156 ALA A O 1
ATOM 1262 N N . HIS A 1 157 ? -19.692 1.665 16.370 1.00 89.00 157 HIS A N 1
ATOM 1263 C CA . HIS A 1 157 ? -20.782 0.694 16.504 1.00 89.00 157 HIS A CA 1
ATOM 1264 C C . HIS A 1 157 ? -20.889 0.109 17.925 1.00 89.00 157 HIS A C 1
ATOM 1266 O O . HIS A 1 157 ? -21.958 -0.362 18.330 1.00 89.00 157 HIS A O 1
ATOM 1272 N N . LEU A 1 158 ? -19.801 0.149 18.701 1.00 83.31 158 LEU A N 1
ATOM 1273 C CA . LEU A 1 158 ? -19.786 -0.260 20.099 1.00 83.31 158 LEU A CA 1
ATOM 1274 C C . LEU A 1 158 ? -20.503 0.819 20.924 1.00 83.31 158 LEU A C 1
ATOM 1276 O O . LEU A 1 158 ? -19.966 1.890 21.189 1.00 83.31 158 LEU A O 1
ATOM 1280 N N . LYS A 1 159 ? -21.740 0.532 21.344 1.00 80.38 159 LYS A N 1
ATOM 1281 C CA . LYS A 1 159 ? -22.566 1.425 22.179 1.00 80.38 159 LYS A CA 1
ATOM 1282 C C . LYS A 1 159 ? -22.087 1.440 23.639 1.00 80.38 159 LYS A C 1
ATOM 1284 O O . LYS A 1 159 ? -22.794 0.967 24.528 1.00 80.38 159 LYS A O 1
ATOM 1289 N N . VAL A 1 160 ? -20.869 1.928 23.854 1.00 83.25 160 VAL A N 1
ATOM 1290 C CA . VAL A 1 160 ? -20.205 2.073 25.160 1.00 83.25 160 VAL A CA 1
ATOM 1291 C C . VAL A 1 160 ? -20.227 3.546 25.592 1.00 83.25 160 VAL A C 1
ATOM 1293 O O . VAL A 1 160 ? -20.648 4.411 24.830 1.00 83.25 160 VAL A O 1
ATOM 1296 N N . GLU A 1 161 ? -19.814 3.839 26.824 1.00 83.81 161 GLU A N 1
ATOM 1297 C CA . GLU A 1 161 ? -19.631 5.217 27.293 1.00 83.81 161 GLU A CA 1
ATOM 1298 C C . GLU A 1 161 ? -18.495 5.919 26.528 1.00 83.81 161 GLU A C 1
ATOM 1300 O O . GLU A 1 161 ? -17.455 5.307 26.282 1.00 83.81 161 GLU A O 1
ATOM 1305 N N . ASP A 1 162 ? -18.662 7.212 26.224 1.00 85.19 162 ASP A N 1
ATOM 1306 C CA . ASP A 1 162 ? -17.740 8.027 25.407 1.00 85.19 162 ASP A CA 1
ATOM 1307 C C . ASP A 1 162 ? -16.263 7.927 25.841 1.00 85.19 162 ASP A C 1
ATOM 1309 O O . ASP A 1 162 ? -15.355 7.923 25.018 1.00 85.19 162 ASP A O 1
ATOM 1313 N N . HIS A 1 163 ? -16.021 7.808 27.148 1.00 85.38 163 HIS A N 1
ATOM 1314 C CA . HIS A 1 163 ? -14.689 7.623 27.732 1.00 85.38 163 HIS A CA 1
ATOM 1315 C C . HIS A 1 163 ? -14.043 6.292 27.319 1.00 85.38 163 HIS A C 1
ATOM 1317 O O . HIS A 1 163 ? -12.888 6.264 26.908 1.00 85.38 163 HIS A O 1
ATOM 1323 N N . VAL A 1 164 ? -14.803 5.195 27.399 1.00 87.25 164 VAL A N 1
ATOM 1324 C CA . VAL A 1 164 ? -14.335 3.854 27.021 1.00 87.25 164 VAL A CA 1
ATOM 1325 C C . VAL A 1 164 ? -14.129 3.778 25.507 1.00 87.25 164 VAL A C 1
ATOM 1327 O O . VAL A 1 164 ? -13.193 3.135 25.043 1.00 87.25 164 VAL A O 1
ATOM 1330 N N . HIS A 1 165 ? -14.983 4.462 24.736 1.00 88.19 165 HIS A N 1
ATOM 1331 C CA . HIS A 1 165 ? -14.821 4.620 23.288 1.00 88.19 165 HIS A CA 1
ATOM 1332 C C . HIS A 1 165 ? -13.505 5.336 22.943 1.00 88.19 165 HIS A C 1
ATOM 1334 O O . HIS A 1 165 ? -12.728 4.782 22.166 1.00 88.19 165 HIS A O 1
ATOM 1340 N N . SER A 1 166 ? -13.211 6.481 23.579 1.00 88.75 166 SER A N 1
ATOM 1341 C CA . SER A 1 166 ? -11.951 7.217 23.373 1.00 88.75 166 SER A CA 1
ATOM 1342 C C . SER A 1 166 ? -10.734 6.367 23.731 1.00 88.75 166 SER A C 1
ATOM 1344 O O . SER A 1 166 ? -9.895 6.139 22.872 1.00 88.75 166 SER A O 1
ATOM 1346 N N . GLU A 1 167 ? -10.663 5.810 24.945 1.00 88.75 167 GLU A N 1
ATOM 1347 C CA . GLU A 1 167 ? -9.498 5.026 25.397 1.00 88.75 167 GLU A CA 1
ATOM 1348 C C . GLU A 1 167 ? -9.214 3.803 24.502 1.00 88.75 167 GLU A C 1
ATOM 1350 O O . GLU A 1 167 ? -8.054 3.498 24.211 1.00 88.75 167 GLU A O 1
ATOM 1355 N N . ILE A 1 168 ? -10.259 3.113 24.020 1.00 89.38 168 ILE A N 1
ATOM 1356 C CA . ILE A 1 168 ? -10.106 2.010 23.056 1.00 89.38 168 ILE A CA 1
ATOM 1357 C C . ILE A 1 168 ? -9.608 2.538 21.706 1.00 89.38 168 ILE A C 1
ATOM 1359 O O . ILE A 1 168 ? -8.673 1.968 21.140 1.00 89.38 168 ILE A O 1
ATOM 1363 N N . TYR A 1 169 ? -10.212 3.608 21.184 1.00 90.81 169 TYR A N 1
ATOM 1364 C CA . TYR A 1 169 ? -9.821 4.182 19.899 1.00 90.81 169 TYR A CA 1
ATOM 1365 C C . TYR A 1 169 ? -8.387 4.723 19.925 1.00 90.81 169 TYR A C 1
ATOM 1367 O O . TYR A 1 169 ? -7.616 4.406 19.026 1.00 90.81 169 TYR A O 1
ATOM 1375 N N . ASP A 1 170 ? -7.990 5.454 20.966 1.00 90.38 170 ASP A N 1
ATOM 1376 C CA . ASP A 1 170 ? -6.652 6.033 21.120 1.00 90.38 170 ASP A CA 1
ATOM 1377 C C . ASP A 1 170 ? -5.573 4.932 21.201 1.00 90.38 170 ASP A C 1
ATOM 1379 O O . ASP A 1 170 ? -4.526 5.008 20.545 1.00 90.38 170 ASP A O 1
ATOM 1383 N N . GLY A 1 171 ? -5.862 3.841 21.923 1.00 89.06 171 GLY A N 1
ATOM 1384 C CA . GLY A 1 171 ? -5.021 2.641 21.957 1.00 89.06 171 GLY A CA 1
ATOM 1385 C C . GLY A 1 171 ? -4.903 1.930 20.601 1.00 89.06 171 GLY A C 1
ATOM 1386 O O . GLY A 1 171 ? -3.806 1.529 20.205 1.00 89.06 171 GLY A O 1
ATOM 1387 N N . MET A 1 172 ? -6.005 1.801 19.853 1.00 91.44 172 MET A N 1
ATOM 1388 C CA . MET A 1 172 ? -5.996 1.213 18.506 1.00 91.44 172 MET A CA 1
ATOM 1389 C C . MET A 1 172 ? -5.296 2.120 17.482 1.00 91.44 172 MET A C 1
ATOM 1391 O O . MET A 1 172 ? -4.509 1.627 16.675 1.00 91.44 172 MET A O 1
ATOM 1395 N N . ASN A 1 173 ? -5.525 3.434 17.533 1.00 92.75 173 ASN A N 1
ATOM 1396 C CA . ASN A 1 173 ? -4.907 4.423 16.652 1.00 92.75 173 ASN A CA 1
ATOM 1397 C C . ASN A 1 173 ? -3.385 4.457 16.842 1.00 92.75 173 ASN A C 1
ATOM 1399 O O . ASN A 1 173 ? -2.652 4.448 15.860 1.00 92.75 173 ASN A O 1
ATOM 1403 N N . THR A 1 174 ? -2.893 4.370 18.083 1.00 92.62 174 THR A N 1
ATOM 1404 C CA . THR A 1 174 ? -1.447 4.273 18.362 1.00 92.62 174 THR A CA 1
ATOM 1405 C C . THR A 1 174 ? -0.813 3.094 17.607 1.00 92.62 174 THR A C 1
ATOM 1407 O O . THR A 1 174 ? 0.175 3.270 16.894 1.00 92.62 174 THR A O 1
ATOM 1410 N N . LYS A 1 175 ? -1.444 1.910 17.650 1.00 92.62 175 LYS A N 1
ATOM 1411 C CA . LYS A 1 175 ? -0.995 0.733 16.884 1.00 92.62 175 LYS A CA 1
ATOM 1412 C C . LYS A 1 175 ? -1.126 0.910 15.368 1.00 92.62 175 LYS A C 1
ATOM 1414 O O . LYS A 1 175 ? -0.297 0.389 14.626 1.00 92.62 175 LYS A O 1
ATOM 1419 N N . LEU A 1 176 ? -2.151 1.619 14.884 1.00 94.62 176 LEU A N 1
ATOM 1420 C CA . LEU A 1 176 ? -2.299 1.934 13.457 1.00 94.62 176 LEU A CA 1
ATOM 1421 C C . LEU A 1 176 ? -1.151 2.822 12.955 1.00 94.62 176 LEU A C 1
ATOM 1423 O O . LEU A 1 176 ? -0.592 2.531 11.897 1.00 94.62 176 LEU A O 1
ATOM 1427 N N . GLN A 1 177 ? -0.727 3.820 13.738 1.00 95.19 177 GLN A N 1
ATOM 1428 C CA . GLN A 1 177 ? 0.441 4.646 13.410 1.00 95.19 177 GLN A CA 1
ATOM 1429 C C . GLN A 1 177 ? 1.748 3.833 13.438 1.00 95.19 177 GLN A C 1
ATOM 1431 O O . GLN A 1 177 ? 2.565 3.961 12.526 1.00 95.19 177 GLN A O 1
ATOM 1436 N N . ASP A 1 178 ? 1.933 2.935 14.413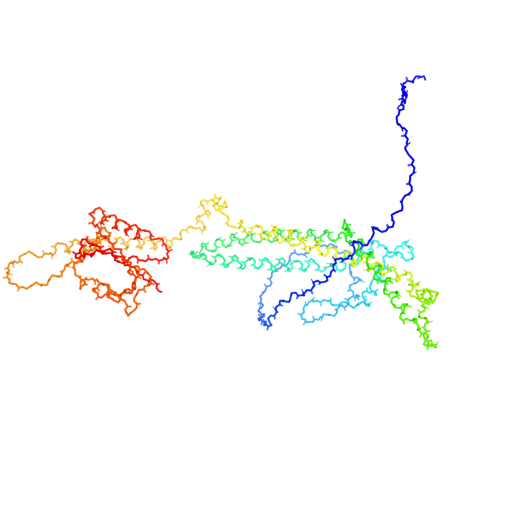 1.00 95.12 178 ASP A N 1
ATOM 1437 C CA . ASP A 1 178 ? 3.094 2.029 14.449 1.00 95.12 178 ASP A CA 1
ATOM 1438 C C . ASP A 1 178 ? 3.132 1.089 13.227 1.00 95.12 178 ASP A C 1
ATOM 1440 O O . ASP A 1 178 ? 4.187 0.881 12.615 1.00 95.12 178 ASP A O 1
ATOM 1444 N N . ASN A 1 179 ? 1.970 0.562 12.822 1.00 95.12 179 ASN A N 1
ATOM 1445 C CA . ASN A 1 179 ? 1.802 -0.239 11.609 1.00 95.12 179 ASN A CA 1
ATOM 1446 C C . ASN A 1 179 ? 2.126 0.571 10.343 1.00 95.12 179 ASN A C 1
ATOM 1448 O O . ASN A 1 179 ? 2.837 0.070 9.467 1.00 95.12 179 ASN A O 1
ATOM 1452 N N . LYS A 1 180 ? 1.681 1.833 10.263 1.00 96.19 180 LYS A N 1
ATOM 1453 C CA . LYS A 1 180 ? 2.032 2.757 9.174 1.00 96.19 180 LYS A CA 1
ATOM 1454 C C . LYS A 1 180 ? 3.540 2.995 9.109 1.00 96.19 180 LYS A C 1
ATOM 1456 O O . LYS A 1 180 ? 4.145 2.792 8.060 1.00 96.19 180 LYS A O 1
ATOM 1461 N N . ALA A 1 181 ? 4.176 3.314 10.234 1.00 97.12 181 ALA A N 1
ATOM 1462 C CA . ALA A 1 181 ? 5.621 3.524 10.310 1.00 97.12 181 ALA A CA 1
ATOM 1463 C C . ALA A 1 181 ? 6.433 2.249 9.998 1.00 97.12 181 ALA A C 1
ATOM 1465 O O . ALA A 1 181 ? 7.582 2.321 9.553 1.00 97.12 181 ALA A O 1
ATOM 1466 N N . ALA A 1 182 ? 5.885 1.051 10.230 1.00 96.62 182 ALA A N 1
ATOM 1467 C CA . ALA A 1 182 ? 6.474 -0.200 9.750 1.00 96.62 182 ALA A CA 1
ATOM 1468 C C . ALA A 1 182 ? 6.330 -0.356 8.224 1.00 96.62 182 ALA A C 1
ATOM 1470 O O . ALA A 1 182 ? 7.320 -0.654 7.553 1.00 96.62 182 ALA A O 1
ATOM 1471 N N . ALA A 1 183 ? 5.144 -0.082 7.674 1.00 97.19 183 ALA A N 1
ATOM 1472 C CA . ALA A 1 183 ? 4.873 -0.112 6.239 1.00 97.19 183 ALA A CA 1
ATOM 1473 C C . ALA A 1 183 ? 5.771 0.870 5.455 1.00 97.19 183 ALA A C 1
ATOM 1475 O O . ALA A 1 183 ? 6.401 0.485 4.472 1.00 97.19 183 ALA A O 1
ATOM 1476 N N . GLU A 1 184 ? 5.909 2.114 5.918 1.00 96.94 184 GLU A N 1
ATOM 1477 C CA . GLU A 1 184 ? 6.776 3.130 5.302 1.00 96.94 184 GLU A CA 1
ATOM 1478 C C . GLU A 1 184 ? 8.257 2.713 5.287 1.00 96.94 184 GLU A C 1
ATOM 1480 O O . GLU A 1 184 ? 8.950 2.916 4.288 1.00 96.94 184 GLU A O 1
ATOM 1485 N N . ARG A 1 185 ? 8.746 2.069 6.358 1.00 97.81 185 ARG A N 1
ATOM 1486 C CA . ARG A 1 185 ? 10.123 1.544 6.426 1.00 97.81 185 ARG A CA 1
ATOM 1487 C C . ARG A 1 185 ? 10.363 0.371 5.476 1.00 97.81 185 ARG A C 1
ATOM 1489 O O . ARG A 1 185 ? 11.454 0.270 4.914 1.00 97.81 185 ARG A O 1
ATOM 1496 N N . GLU A 1 186 ? 9.383 -0.510 5.293 1.00 97.00 186 GLU A N 1
ATOM 1497 C CA . GLU A 1 186 ? 9.460 -1.589 4.300 1.00 97.00 186 GLU A CA 1
ATOM 1498 C C . GLU A 1 186 ? 9.418 -1.016 2.874 1.00 97.00 186 GLU A C 1
ATOM 1500 O O . GLU A 1 186 ? 10.239 -1.377 2.031 1.00 97.00 186 GLU A O 1
ATOM 1505 N N . LEU A 1 187 ? 8.531 -0.048 2.612 1.00 97.19 187 LEU A N 1
ATOM 1506 C CA . LEU A 1 187 ? 8.459 0.639 1.322 1.00 97.19 187 LEU A CA 1
ATOM 1507 C C . LEU A 1 187 ? 9.778 1.346 0.983 1.00 97.19 187 LEU A C 1
ATOM 1509 O O . LEU A 1 187 ? 10.243 1.262 -0.153 1.00 97.19 187 LEU A O 1
ATOM 1513 N N . HIS A 1 188 ? 10.401 2.011 1.958 1.00 96.12 188 HIS A N 1
ATOM 1514 C CA . HIS A 1 188 ? 11.711 2.631 1.782 1.00 96.12 188 HIS A CA 1
ATOM 1515 C C . HIS A 1 188 ? 12.782 1.598 1.399 1.00 96.12 188 HIS A C 1
ATOM 1517 O O . HIS A 1 188 ? 13.555 1.851 0.478 1.00 96.12 188 HIS A O 1
ATOM 1523 N N . GLN A 1 189 ? 12.813 0.424 2.044 1.00 96.19 189 GLN A N 1
ATOM 1524 C CA . GLN A 1 189 ? 13.742 -0.657 1.680 1.00 96.19 189 GLN A CA 1
ATOM 1525 C C . GLN A 1 189 ? 13.529 -1.124 0.233 1.00 96.19 189 GLN A C 1
ATOM 1527 O O . GLN A 1 189 ? 14.483 -1.123 -0.541 1.00 96.19 189 GLN A O 1
ATOM 1532 N N . LEU A 1 190 ? 12.281 -1.383 -0.179 1.00 95.00 190 LEU A N 1
ATOM 1533 C CA . LEU A 1 190 ? 11.962 -1.726 -1.574 1.00 95.00 190 LEU A CA 1
ATOM 1534 C C . LEU A 1 190 ? 12.404 -0.632 -2.565 1.00 95.00 190 LEU A C 1
ATOM 1536 O O . LEU A 1 190 ? 12.874 -0.934 -3.659 1.00 95.00 190 LEU A O 1
ATOM 1540 N N . CYS A 1 191 ? 12.284 0.646 -2.195 1.00 93.06 191 CYS A N 1
ATOM 1541 C CA . CYS A 1 191 ? 12.744 1.755 -3.034 1.00 93.06 191 CYS A CA 1
ATOM 1542 C C . CYS A 1 191 ? 14.278 1.843 -3.125 1.00 93.06 191 CYS A C 1
ATOM 1544 O O . CYS A 1 191 ? 14.790 2.277 -4.155 1.00 93.06 191 CYS A O 1
ATOM 1546 N N . VAL A 1 192 ? 15.012 1.442 -2.081 1.00 92.75 192 VAL A N 1
ATOM 1547 C CA . VAL A 1 192 ? 16.485 1.359 -2.081 1.00 92.75 192 VAL A CA 1
ATOM 1548 C C . VAL A 1 192 ? 16.978 0.165 -2.905 1.00 92.75 192 VAL A C 1
ATOM 1550 O O . VAL A 1 192 ? 17.992 0.284 -3.597 1.00 92.75 192 VAL A O 1
ATOM 1553 N N . ASP A 1 193 ? 16.250 -0.953 -2.895 1.00 90.69 193 ASP A N 1
ATOM 1554 C CA . ASP A 1 193 ? 16.552 -2.120 -3.731 1.00 90.69 193 ASP A CA 1
ATOM 1555 C C . ASP A 1 193 ? 16.429 -1.783 -5.230 1.00 90.69 193 ASP A C 1
ATOM 1557 O O . ASP A 1 193 ? 17.331 -2.087 -6.011 1.00 90.69 193 ASP A O 1
ATOM 1561 N N . GLU A 1 194 ? 15.371 -1.073 -5.639 1.00 88.75 194 GLU A N 1
ATOM 1562 C CA . GLU A 1 194 ? 15.182 -0.624 -7.033 1.00 88.75 194 GLU A CA 1
ATOM 1563 C C . GLU A 1 194 ? 16.162 0.498 -7.460 1.00 88.75 194 GLU A C 1
ATOM 1565 O O . GLU A 1 194 ? 16.342 0.740 -8.654 1.00 88.75 194 GLU A O 1
ATOM 1570 N N . GLN A 1 195 ? 16.837 1.168 -6.515 1.00 86.56 195 GLN A N 1
ATOM 1571 C CA . GLN A 1 195 ? 17.946 2.098 -6.802 1.00 86.56 195 GLN A CA 1
ATOM 1572 C C . GLN A 1 195 ? 19.277 1.382 -7.084 1.00 86.56 195 GLN A C 1
ATOM 1574 O O . GLN A 1 195 ? 20.249 2.022 -7.486 1.00 86.56 195 GLN A O 1
ATOM 1579 N N . GLN A 1 196 ? 19.352 0.061 -6.912 1.00 87.12 196 GLN A N 1
ATOM 1580 C CA . GLN A 1 196 ? 20.516 -0.709 -7.344 1.00 87.12 196 GLN A CA 1
ATOM 1581 C C . GLN A 1 196 ? 20.557 -0.860 -8.874 1.00 87.12 196 GLN A C 1
ATOM 1583 O O . GLN A 1 196 ? 19.651 -0.464 -9.610 1.00 87.12 196 GLN A O 1
ATOM 1588 N N . HIS A 1 197 ? 21.648 -1.442 -9.370 1.00 82.31 197 HIS A N 1
ATOM 1589 C CA . HIS A 1 197 ? 21.804 -1.768 -10.785 1.00 82.31 197 HIS A CA 1
ATOM 1590 C C . HIS A 1 197 ? 20.712 -2.757 -11.243 1.00 82.31 197 HIS A C 1
ATOM 1592 O O . HIS A 1 197 ? 20.537 -3.785 -10.576 1.00 82.31 197 HIS A O 1
ATOM 1598 N N . PRO A 1 198 ? 20.041 -2.515 -12.390 1.00 86.25 198 PRO A N 1
ATOM 1599 C CA . PRO A 1 198 ? 19.048 -3.417 -12.961 1.00 86.25 198 PRO A CA 1
ATOM 1600 C C . PRO A 1 198 ? 19.521 -4.871 -13.007 1.00 86.25 198 PRO A C 1
ATOM 1602 O O . PRO A 1 198 ? 20.485 -5.209 -13.697 1.00 86.25 198 PRO A O 1
ATOM 1605 N N . ASN A 1 199 ? 18.825 -5.748 -12.284 1.00 85.25 199 ASN A N 1
ATOM 1606 C CA . ASN A 1 199 ? 19.097 -7.179 -12.281 1.00 85.25 199 ASN A CA 1
ATOM 1607 C C . ASN A 1 199 ? 17.790 -7.967 -12.381 1.00 85.25 199 ASN A C 1
ATOM 1609 O O . ASN A 1 199 ? 16.741 -7.547 -11.900 1.00 85.25 199 ASN A O 1
ATOM 1613 N N . THR A 1 200 ? 17.823 -9.109 -13.064 1.00 83.56 200 THR A N 1
ATOM 1614 C CA . THR A 1 200 ? 16.652 -9.978 -13.125 1.00 83.56 200 THR A CA 1
ATOM 1615 C C . THR A 1 200 ? 17.041 -11.422 -13.388 1.00 83.56 200 THR A C 1
ATOM 1617 O O . THR A 1 200 ? 17.778 -11.736 -14.320 1.00 83.56 200 THR A O 1
ATOM 1620 N N . PHE A 1 201 ? 16.495 -12.316 -12.568 1.00 82.75 201 PHE A N 1
ATOM 1621 C CA . PHE A 1 201 ? 16.559 -13.766 -12.762 1.00 82.75 201 PHE A CA 1
ATOM 1622 C C . PHE A 1 201 ? 15.347 -14.288 -13.554 1.00 82.75 201 PHE A C 1
ATOM 1624 O O . PHE A 1 201 ? 15.144 -15.494 -13.683 1.00 82.75 201 PHE A O 1
ATOM 1631 N N . ASN A 1 202 ? 14.503 -13.383 -14.060 1.00 85.25 202 ASN A N 1
ATOM 1632 C CA . ASN A 1 202 ? 13.244 -13.723 -14.696 1.00 85.25 202 ASN A CA 1
ATOM 1633 C C . ASN A 1 202 ? 13.400 -13.864 -16.221 1.00 85.25 202 ASN A C 1
ATOM 1635 O O . ASN A 1 202 ? 13.651 -12.884 -16.922 1.00 85.25 202 ASN A O 1
ATOM 1639 N N . HIS A 1 203 ? 13.170 -15.074 -16.740 1.00 87.00 203 HIS A N 1
ATOM 1640 C CA . HIS A 1 203 ? 13.206 -15.390 -18.177 1.00 87.00 203 HIS A CA 1
ATOM 1641 C C . HIS A 1 203 ? 12.285 -14.505 -19.039 1.00 87.00 203 HIS A C 1
ATOM 1643 O O . HIS A 1 203 ? 12.588 -14.265 -20.207 1.00 87.00 203 HIS A O 1
ATOM 1649 N N . TYR A 1 204 ? 11.221 -13.922 -18.468 1.00 85.81 204 TYR A N 1
ATOM 1650 C CA . TYR A 1 204 ? 10.388 -12.953 -19.187 1.00 85.81 204 TYR A CA 1
ATOM 1651 C C . TYR A 1 204 ? 11.178 -11.752 -19.731 1.00 85.81 204 TYR A C 1
ATOM 1653 O O . TYR A 1 204 ? 10.752 -11.168 -20.724 1.00 85.81 204 TYR A O 1
ATOM 1661 N N . TYR A 1 205 ? 12.318 -11.377 -19.136 1.00 87.12 205 TYR A N 1
ATOM 1662 C CA . TYR A 1 205 ? 13.179 -10.333 -19.696 1.00 87.12 205 TYR A CA 1
ATOM 1663 C C . TYR A 1 205 ? 13.760 -10.749 -21.053 1.00 87.12 205 TYR A C 1
ATOM 1665 O O . TYR A 1 205 ? 13.577 -10.039 -22.042 1.00 87.12 205 TYR A O 1
ATOM 1673 N N . THR A 1 206 ? 14.399 -11.922 -21.129 1.00 87.19 206 THR A N 1
ATOM 1674 C CA . THR A 1 206 ? 14.990 -12.423 -22.379 1.00 87.19 206 THR A CA 1
ATOM 1675 C C . THR A 1 206 ? 13.931 -12.658 -23.450 1.00 87.19 206 THR A C 1
ATOM 1677 O O . THR A 1 206 ? 14.157 -12.309 -24.608 1.00 87.19 206 THR A O 1
ATOM 1680 N N . ASP A 1 207 ? 12.756 -13.155 -23.063 1.00 87.69 207 ASP A N 1
ATOM 1681 C CA . ASP A 1 207 ? 11.634 -13.383 -23.977 1.00 87.69 207 ASP A CA 1
ATOM 1682 C C . ASP A 1 207 ? 11.072 -12.060 -24.524 1.00 87.69 207 ASP A C 1
ATOM 1684 O O . ASP A 1 207 ? 10.792 -11.947 -25.718 1.00 87.69 207 ASP A O 1
ATOM 1688 N N . ASN A 1 208 ? 10.949 -11.029 -23.677 1.00 87.94 208 ASN A N 1
ATOM 1689 C CA . ASN A 1 208 ? 10.514 -9.693 -24.093 1.00 87.94 208 ASN A CA 1
ATOM 1690 C C . ASN A 1 208 ? 11.518 -9.046 -25.065 1.00 87.94 208 ASN A C 1
ATOM 1692 O O . ASN A 1 208 ? 11.093 -8.487 -26.076 1.00 87.94 208 ASN A O 1
ATOM 1696 N N . VAL A 1 209 ? 12.830 -9.150 -24.803 1.00 87.69 209 VAL A N 1
ATOM 1697 C CA . VAL A 1 209 ? 13.882 -8.624 -25.699 1.00 87.69 209 VAL A CA 1
ATOM 1698 C C . VAL A 1 209 ? 13.881 -9.358 -27.043 1.00 87.69 209 VAL A C 1
ATOM 1700 O O . VAL A 1 209 ? 13.908 -8.718 -28.095 1.00 87.69 209 VAL A O 1
ATOM 1703 N N . GLN A 1 210 ? 13.809 -10.695 -27.040 1.00 87.44 210 GLN A N 1
ATOM 1704 C CA . GLN A 1 210 ? 13.712 -11.479 -28.277 1.00 87.44 210 GLN A CA 1
ATOM 1705 C C . GLN A 1 210 ? 12.458 -11.116 -29.071 1.00 87.44 210 GLN A C 1
ATOM 1707 O O . GLN A 1 210 ? 12.539 -10.909 -30.282 1.00 87.44 210 GLN A O 1
ATOM 1712 N N . LYS A 1 211 ? 11.313 -10.981 -28.393 1.00 87.81 211 LYS A N 1
ATOM 1713 C CA . LYS A 1 211 ? 10.072 -10.561 -29.035 1.00 87.81 211 LYS A CA 1
ATOM 1714 C C . LYS A 1 211 ? 10.196 -9.173 -29.664 1.00 87.81 211 LYS A C 1
ATOM 1716 O O . LYS A 1 211 ? 9.781 -9.021 -30.805 1.00 87.81 211 LYS A O 1
ATOM 1721 N N . SER A 1 212 ? 10.777 -8.191 -28.972 1.00 84.88 212 SER A N 1
ATOM 1722 C CA . SER A 1 212 ? 10.920 -6.833 -29.521 1.00 84.88 212 SER A CA 1
ATOM 1723 C C . SER A 1 212 ? 11.748 -6.825 -30.810 1.00 84.88 212 SER A C 1
ATOM 1725 O O . SER A 1 212 ? 11.317 -6.278 -31.824 1.00 84.88 212 SER A O 1
ATOM 1727 N N . ARG A 1 213 ? 12.866 -7.565 -30.825 1.00 85.62 213 ARG A N 1
ATOM 1728 C CA . ARG A 1 213 ? 13.709 -7.758 -32.019 1.00 85.62 213 ARG A CA 1
ATOM 1729 C C . ARG A 1 213 ? 12.955 -8.432 -33.176 1.00 85.62 213 ARG A C 1
ATOM 1731 O O . ARG A 1 213 ? 13.106 -8.028 -34.330 1.00 85.62 213 ARG A O 1
ATOM 1738 N N . ILE A 1 214 ? 12.125 -9.439 -32.886 1.00 86.81 214 ILE A N 1
ATOM 1739 C CA . ILE A 1 214 ? 11.267 -10.102 -33.886 1.00 86.81 214 ILE A CA 1
ATOM 1740 C C . ILE A 1 214 ? 10.201 -9.135 -34.419 1.00 86.81 214 ILE A C 1
ATOM 1742 O O . ILE A 1 214 ? 10.053 -9.022 -35.633 1.00 86.81 214 ILE A O 1
ATOM 1746 N N . ASP A 1 215 ? 9.508 -8.402 -33.544 1.00 86.75 215 ASP A N 1
ATOM 1747 C CA . ASP A 1 215 ? 8.480 -7.422 -33.915 1.00 86.75 215 ASP A CA 1
ATOM 1748 C C . ASP A 1 215 ? 9.087 -6.285 -34.773 1.00 86.75 215 ASP A C 1
ATOM 1750 O O . ASP A 1 215 ? 8.487 -5.873 -35.766 1.00 86.75 215 ASP A O 1
ATOM 1754 N N . GLN A 1 216 ? 10.302 -5.814 -34.458 1.00 81.81 216 GLN A N 1
ATOM 1755 C CA . GLN A 1 216 ? 11.048 -4.844 -35.274 1.00 81.81 216 GLN A CA 1
ATOM 1756 C C . GLN A 1 216 ? 11.419 -5.418 -36.651 1.00 81.81 216 GLN A C 1
ATOM 1758 O O . GLN A 1 216 ? 11.206 -4.760 -37.669 1.00 81.81 216 GLN A O 1
ATOM 1763 N N . THR A 1 217 ? 11.919 -6.657 -36.700 1.00 83.44 217 THR A N 1
ATOM 1764 C CA . THR A 1 217 ? 12.263 -7.343 -37.960 1.00 83.44 217 THR A CA 1
ATOM 1765 C C . THR A 1 217 ? 11.027 -7.548 -38.840 1.00 83.44 217 THR A C 1
ATOM 1767 O O . THR A 1 217 ? 11.093 -7.335 -40.049 1.00 83.44 217 THR A O 1
ATOM 1770 N N . HIS A 1 218 ? 9.882 -7.886 -38.240 1.00 84.75 218 HIS A N 1
ATOM 1771 C CA . HIS A 1 218 ? 8.599 -7.975 -38.937 1.00 84.75 218 HIS A CA 1
ATOM 1772 C C . HIS A 1 218 ? 8.171 -6.636 -39.542 1.00 84.75 218 HIS A C 1
ATOM 1774 O O . HIS A 1 218 ? 7.817 -6.606 -40.715 1.00 84.75 218 HIS A O 1
ATOM 1780 N N . ARG A 1 219 ? 8.267 -5.521 -38.803 1.00 83.62 219 ARG A N 1
ATOM 1781 C CA . ARG A 1 219 ? 7.935 -4.187 -39.342 1.00 83.62 219 ARG A CA 1
ATOM 1782 C C . ARG A 1 219 ? 8.844 -3.787 -40.505 1.00 83.62 219 ARG A C 1
ATOM 1784 O O . ARG A 1 219 ? 8.352 -3.259 -41.495 1.00 83.62 219 ARG A O 1
ATOM 1791 N N . MET A 1 220 ? 10.149 -4.058 -40.415 1.00 81.50 220 MET A N 1
ATOM 1792 C CA . MET A 1 220 ? 11.079 -3.806 -41.527 1.00 81.50 220 MET A CA 1
ATOM 1793 C C . MET A 1 220 ? 10.730 -4.651 -42.760 1.00 81.50 220 MET A C 1
ATOM 1795 O O . MET A 1 220 ? 10.803 -4.152 -43.878 1.00 81.50 220 MET A O 1
ATOM 1799 N N . LEU A 1 221 ? 10.310 -5.906 -42.566 1.00 83.19 221 LEU A N 1
ATOM 1800 C CA . LEU A 1 221 ? 9.847 -6.775 -43.649 1.00 83.19 221 LEU A CA 1
ATOM 1801 C C . LEU A 1 221 ? 8.530 -6.283 -44.266 1.00 83.19 221 LEU A C 1
ATOM 1803 O O . LEU A 1 221 ? 8.406 -6.273 -45.484 1.00 83.19 221 LEU A O 1
ATOM 1807 N N . GLU A 1 222 ? 7.565 -5.854 -43.452 1.00 83.69 222 GLU A N 1
ATOM 1808 C CA . GLU A 1 222 ? 6.287 -5.301 -43.918 1.00 83.69 222 GLU A CA 1
ATOM 1809 C C . GLU A 1 222 ? 6.487 -4.020 -44.744 1.00 83.69 222 GLU A C 1
ATOM 1811 O O . GLU A 1 222 ? 5.895 -3.901 -45.814 1.00 83.69 222 GLU A O 1
ATOM 1816 N N . LEU A 1 223 ? 7.374 -3.116 -44.308 1.00 81.31 223 LEU A N 1
ATOM 1817 C CA . LEU A 1 223 ? 7.765 -1.918 -45.067 1.00 81.31 223 LEU A CA 1
ATOM 1818 C C . LEU A 1 223 ? 8.498 -2.274 -46.370 1.00 81.31 223 LEU A C 1
ATOM 1820 O O . LEU A 1 223 ? 8.154 -1.780 -47.440 1.00 81.31 223 LEU A O 1
ATOM 1824 N N . ALA A 1 224 ? 9.470 -3.186 -46.311 1.00 80.88 224 ALA A N 1
ATOM 1825 C CA . ALA A 1 224 ? 10.212 -3.615 -47.495 1.00 80.88 224 ALA A CA 1
ATOM 1826 C C . ALA A 1 224 ? 9.343 -4.364 -48.523 1.00 80.88 224 ALA A C 1
ATOM 1828 O O . ALA A 1 224 ? 9.724 -4.416 -49.692 1.00 80.88 224 ALA A O 1
ATOM 1829 N N . LEU A 1 225 ? 8.210 -4.944 -48.104 1.00 79.44 225 LEU A N 1
ATOM 1830 C CA . LEU A 1 225 ? 7.214 -5.579 -48.974 1.00 79.44 225 LEU A CA 1
ATOM 1831 C C . LEU A 1 225 ? 6.166 -4.596 -49.515 1.00 79.44 225 LEU A C 1
ATOM 1833 O O . LEU A 1 225 ? 5.653 -4.838 -50.604 1.00 79.44 225 LEU A O 1
ATOM 1837 N N . SER A 1 226 ? 5.843 -3.509 -48.804 1.00 78.88 226 SER A N 1
ATOM 1838 C CA . SER A 1 226 ? 4.920 -2.477 -49.305 1.00 78.88 226 SER A CA 1
ATOM 1839 C C . SER A 1 226 ? 5.575 -1.496 -50.283 1.00 78.88 226 SER A C 1
ATOM 1841 O O . SER A 1 226 ? 4.873 -0.891 -51.087 1.00 78.88 226 SER A O 1
ATOM 1843 N N . GLU A 1 227 ? 6.905 -1.366 -50.252 1.00 73.06 227 GLU A N 1
ATOM 1844 C CA . GLU A 1 227 ? 7.702 -0.582 -51.211 1.00 73.06 227 GLU A CA 1
ATOM 1845 C C . GLU A 1 227 ? 8.011 -1.313 -52.532 1.00 73.06 227 GLU A C 1
ATOM 1847 O O . GLU A 1 227 ? 8.584 -0.718 -53.446 1.00 73.06 227 GLU A O 1
ATOM 1852 N N . VAL A 1 228 ? 7.687 -2.606 -52.647 1.00 71.69 228 VAL A N 1
ATOM 1853 C CA . VAL A 1 228 ? 7.873 -3.361 -53.894 1.00 71.69 228 VAL A CA 1
ATOM 1854 C C . VAL A 1 228 ? 6.638 -3.178 -54.768 1.00 71.69 228 VAL A C 1
ATOM 1856 O O . VAL A 1 228 ? 5.615 -3.823 -54.545 1.00 71.69 228 VAL A O 1
ATOM 1859 N N . ASP A 1 229 ? 6.757 -2.320 -55.783 1.00 62.59 229 ASP A N 1
ATOM 1860 C CA . ASP A 1 229 ? 5.754 -2.214 -56.843 1.00 62.59 229 ASP A CA 1
ATOM 1861 C C . ASP A 1 229 ? 5.544 -3.579 -57.513 1.00 62.59 229 ASP A C 1
ATOM 1863 O O . ASP A 1 229 ? 6.480 -4.217 -58.009 1.00 62.59 229 ASP A O 1
ATOM 1867 N N . PHE A 1 230 ? 4.286 -4.017 -57.542 1.00 60.84 230 PHE A N 1
ATOM 1868 C CA . PHE A 1 230 ? 3.854 -5.129 -58.375 1.00 60.84 230 PHE A CA 1
ATOM 1869 C C . PHE A 1 230 ? 3.647 -4.590 -59.790 1.00 60.84 230 PHE A C 1
ATOM 1871 O O . PHE A 1 230 ? 2.729 -3.807 -60.025 1.00 60.84 230 PHE A O 1
ATOM 1878 N N . ASP A 1 231 ? 4.502 -5.003 -60.723 1.00 49.38 231 ASP A N 1
ATOM 1879 C CA . ASP A 1 231 ? 4.351 -4.674 -62.141 1.00 49.38 231 ASP A CA 1
ATOM 1880 C C . ASP A 1 231 ? 3.061 -5.318 -62.679 1.00 49.38 231 ASP A C 1
ATOM 1882 O O . ASP A 1 231 ? 3.024 -6.520 -62.943 1.00 49.38 231 ASP A O 1
ATOM 1886 N N . ASP A 1 232 ? 1.991 -4.529 -62.838 1.00 47.81 232 ASP A N 1
ATOM 1887 C CA . ASP A 1 232 ? 0.702 -4.943 -63.436 1.00 47.81 232 ASP A CA 1
ATOM 1888 C C . ASP A 1 232 ? 0.811 -5.053 -64.981 1.00 47.81 232 ASP A C 1
ATOM 1890 O O . ASP A 1 232 ? -0.076 -4.697 -65.763 1.00 47.81 232 ASP A O 1
ATOM 1894 N N . GLY A 1 233 ? 1.984 -5.505 -65.429 1.00 52.59 233 GLY A N 1
ATOM 1895 C CA . GLY A 1 233 ? 2.438 -5.605 -66.803 1.00 52.59 233 GLY A CA 1
ATOM 1896 C C . GLY A 1 233 ? 2.147 -6.978 -67.398 1.00 52.59 233 GLY A C 1
ATOM 1897 O O . GLY A 1 233 ? 3.017 -7.845 -67.449 1.00 52.59 233 GLY A O 1
ATOM 1898 N N . SER A 1 234 ? 0.950 -7.118 -67.972 1.00 47.53 234 SER A N 1
ATOM 1899 C CA . SER A 1 234 ? 0.432 -8.280 -68.722 1.00 47.53 234 SER A CA 1
ATOM 1900 C C . SER A 1 234 ? -0.186 -9.422 -67.897 1.00 47.53 234 SER A C 1
ATOM 1902 O O . SER A 1 234 ? 0.252 -9.790 -66.812 1.00 47.53 234 SER A O 1
ATOM 1904 N N . GLY A 1 235 ? -1.301 -9.941 -68.419 1.00 50.62 235 GLY A N 1
ATOM 1905 C CA . GLY A 1 235 ? -2.263 -10.712 -67.638 1.00 50.62 235 GLY A CA 1
ATOM 1906 C C . GLY A 1 235 ? -1.891 -12.173 -67.383 1.00 50.62 235 GLY A C 1
ATOM 1907 O O . GLY A 1 235 ? -1.334 -12.850 -68.240 1.00 50.62 235 GLY A O 1
ATOM 1908 N N . PHE A 1 236 ? -2.370 -12.660 -66.235 1.00 51.22 236 PHE A N 1
ATOM 1909 C CA . PHE A 1 236 ? -2.416 -14.058 -65.797 1.00 51.22 236 PHE A CA 1
ATOM 1910 C C . PHE A 1 236 ? -1.063 -14.788 -65.669 1.00 51.22 236 PHE A C 1
ATOM 1912 O O . PHE A 1 236 ? -0.491 -15.283 -66.633 1.00 51.22 236 PHE A O 1
ATOM 1919 N N . ALA A 1 237 ? -0.693 -15.007 -64.400 1.00 51.59 237 ALA A N 1
ATOM 1920 C CA . ALA A 1 237 ? 0.386 -15.867 -63.901 1.00 51.59 237 ALA A CA 1
ATOM 1921 C C . ALA A 1 237 ? 1.822 -15.311 -63.981 1.00 51.59 237 ALA A C 1
ATOM 1923 O O . ALA A 1 237 ? 2.654 -15.823 -64.727 1.00 51.59 237 ALA A O 1
ATOM 1924 N N . ASN A 1 238 ? 2.160 -14.389 -63.065 1.00 49.12 238 ASN A N 1
ATOM 1925 C CA . ASN A 1 238 ? 3.027 -14.725 -61.916 1.00 49.12 238 ASN A CA 1
ATOM 1926 C C . ASN A 1 238 ? 3.311 -13.512 -60.997 1.00 49.12 238 ASN A C 1
ATOM 1928 O O . ASN A 1 238 ? 4.215 -12.733 -61.279 1.00 49.12 238 ASN A O 1
ATOM 1932 N N . ASN A 1 239 ? 2.672 -13.436 -59.817 1.00 54.50 239 ASN A N 1
ATOM 1933 C CA . ASN A 1 239 ? 3.124 -12.568 -58.707 1.00 54.50 239 ASN A CA 1
ATOM 1934 C C . ASN A 1 239 ? 4.386 -13.154 -58.034 1.00 54.50 239 ASN A C 1
ATOM 1936 O O . ASN A 1 239 ? 4.411 -13.437 -56.835 1.00 54.50 239 ASN A O 1
ATOM 1940 N N . VAL A 1 240 ? 5.438 -13.394 -58.818 1.00 58.97 240 VAL A N 1
ATOM 1941 C CA . VAL A 1 240 ? 6.736 -13.835 -58.305 1.00 58.97 240 VAL A CA 1
ATOM 1942 C C . VAL A 1 240 ? 7.459 -12.608 -57.769 1.00 58.97 240 VAL A C 1
ATOM 1944 O O . VAL A 1 240 ? 8.159 -11.902 -58.490 1.00 58.97 240 VAL A O 1
ATOM 1947 N N . ILE A 1 241 ? 7.276 -12.369 -56.471 1.00 64.12 241 ILE A N 1
ATOM 1948 C CA . ILE A 1 241 ? 8.077 -11.414 -55.707 1.00 64.12 241 ILE A CA 1
ATOM 1949 C C . ILE A 1 241 ? 9.548 -11.797 -55.896 1.00 64.12 241 ILE A C 1
ATOM 1951 O O . ILE A 1 241 ? 9.979 -12.861 -55.448 1.00 64.12 241 ILE A O 1
ATOM 1955 N N . ASN A 1 242 ? 10.320 -10.947 -56.576 1.00 72.06 242 ASN A N 1
ATOM 1956 C CA . ASN A 1 242 ? 11.735 -11.206 -56.800 1.00 72.06 242 ASN A CA 1
ATOM 1957 C C . ASN A 1 242 ? 12.484 -11.100 -55.455 1.00 72.06 242 ASN A C 1
ATOM 1959 O O . ASN A 1 242 ? 12.552 -10.004 -54.886 1.00 72.06 242 ASN A O 1
ATOM 1963 N N . PRO A 1 243 ? 13.081 -12.195 -54.941 1.00 73.25 243 PRO A N 1
ATOM 1964 C CA . PRO A 1 243 ? 13.746 -12.176 -53.642 1.00 73.25 243 PRO A CA 1
ATOM 1965 C C . PRO A 1 243 ? 14.950 -11.228 -53.620 1.00 73.25 243 PRO A C 1
ATOM 1967 O O . PRO A 1 243 ? 15.265 -10.684 -52.566 1.00 73.25 243 PRO A O 1
ATOM 1970 N N . ALA A 1 244 ? 15.595 -10.967 -54.764 1.00 75.38 244 ALA A N 1
ATOM 1971 C CA . ALA A 1 244 ? 16.678 -9.991 -54.846 1.00 75.38 244 ALA A CA 1
ATOM 1972 C C . ALA A 1 244 ? 16.176 -8.552 -54.633 1.00 75.38 244 ALA A C 1
ATOM 1974 O O . ALA A 1 244 ? 16.852 -7.770 -53.970 1.00 75.38 244 ALA A O 1
ATOM 1975 N N . THR A 1 245 ? 14.979 -8.215 -55.128 1.00 73.38 245 THR A N 1
ATOM 1976 C CA . THR A 1 245 ? 14.370 -6.891 -54.921 1.00 73.38 245 THR A CA 1
ATOM 1977 C C . THR A 1 245 ? 13.985 -6.690 -53.456 1.00 73.38 245 THR A C 1
ATOM 1979 O O . THR A 1 245 ? 14.315 -5.651 -52.894 1.00 73.38 245 THR A O 1
ATOM 1982 N N . VAL A 1 246 ? 13.386 -7.702 -52.813 1.00 74.19 246 VAL A N 1
ATOM 1983 C CA . VAL A 1 246 ? 13.048 -7.661 -51.375 1.00 74.19 246 VAL A CA 1
ATOM 1984 C C . VAL A 1 246 ? 14.299 -7.572 -50.500 1.00 74.19 246 VAL A C 1
ATOM 1986 O O . VAL A 1 246 ? 14.326 -6.814 -49.537 1.00 74.19 246 VAL A O 1
ATOM 1989 N N . LEU A 1 247 ? 15.366 -8.306 -50.831 1.00 78.25 247 LEU A N 1
ATOM 1990 C CA . LEU A 1 247 ? 16.642 -8.186 -50.118 1.00 78.25 247 LEU A CA 1
ATOM 1991 C C . LEU A 1 247 ? 17.265 -6.792 -50.298 1.00 78.25 247 LEU A C 1
ATOM 1993 O O . LEU A 1 247 ? 17.814 -6.249 -49.342 1.00 78.25 247 LEU A O 1
ATOM 1997 N N . ALA A 1 248 ? 17.142 -6.190 -51.484 1.00 76.50 248 ALA A N 1
ATOM 1998 C CA . ALA A 1 248 ? 17.638 -4.844 -51.756 1.00 76.50 248 ALA A CA 1
ATOM 1999 C C . ALA A 1 248 ? 16.808 -3.735 -51.078 1.00 76.50 248 ALA A C 1
ATOM 2001 O O . ALA A 1 248 ? 17.388 -2.729 -50.674 1.00 76.50 248 ALA A O 1
ATOM 2002 N N . THR A 1 249 ? 15.484 -3.882 -50.918 1.00 76.25 249 THR A N 1
ATOM 2003 C CA . THR A 1 249 ? 14.676 -2.951 -50.103 1.00 76.25 249 THR A CA 1
ATOM 2004 C C . THR A 1 249 ? 14.946 -3.146 -48.613 1.00 76.25 249 THR A C 1
ATOM 2006 O O . THR A 1 249 ? 15.242 -2.167 -47.934 1.00 76.25 249 THR A O 1
ATOM 2009 N N . LEU A 1 250 ? 14.992 -4.387 -48.112 1.00 77.75 250 LEU A N 1
ATOM 2010 C CA . LEU A 1 250 ? 15.392 -4.690 -46.729 1.00 77.75 250 LEU A CA 1
ATOM 2011 C C . LEU A 1 250 ? 16.747 -4.065 -46.358 1.00 77.75 250 LEU A C 1
ATOM 2013 O O . LEU A 1 250 ? 16.869 -3.471 -45.292 1.00 77.75 250 LEU A O 1
ATOM 2017 N N . GLN A 1 251 ? 17.749 -4.143 -47.242 1.00 77.75 251 GLN A N 1
ATOM 2018 C CA . GLN A 1 251 ? 19.071 -3.543 -47.017 1.00 77.75 251 GLN A CA 1
ATOM 2019 C C . GLN A 1 251 ? 19.047 -2.013 -46.865 1.00 77.75 251 GLN A C 1
ATOM 2021 O O . GLN A 1 251 ? 19.915 -1.478 -46.181 1.00 77.75 251 GLN A O 1
ATOM 2026 N N . LYS A 1 252 ? 18.067 -1.304 -47.446 1.00 71.31 252 LYS A N 1
ATOM 2027 C CA . LYS A 1 252 ? 17.900 0.151 -47.254 1.00 71.31 252 LYS A CA 1
ATOM 2028 C C . LYS A 1 252 ? 17.349 0.502 -45.869 1.00 71.31 252 LYS A C 1
ATOM 2030 O O . LYS A 1 252 ? 17.651 1.576 -45.363 1.00 71.31 252 LYS A O 1
ATOM 2035 N N . HIS A 1 253 ? 16.561 -0.397 -45.275 1.00 67.19 253 HIS A N 1
ATOM 2036 C CA . HIS A 1 253 ? 15.944 -0.227 -43.952 1.00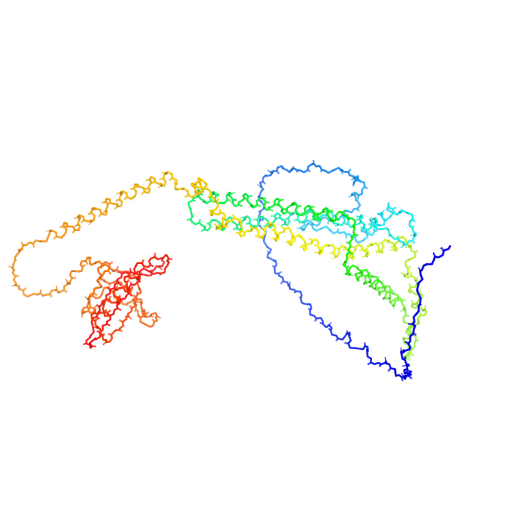 67.19 253 HIS A CA 1
ATOM 2037 C C . HIS A 1 253 ? 16.830 -0.709 -42.794 1.00 67.19 253 HIS A C 1
ATOM 2039 O O . HIS A 1 253 ? 16.481 -0.512 -41.631 1.00 67.19 253 HIS A O 1
ATOM 2045 N N . VAL A 1 254 ? 17.996 -1.302 -43.080 1.00 72.50 254 VAL A N 1
ATOM 2046 C CA . VAL A 1 254 ? 19.014 -1.591 -42.058 1.00 72.50 254 VAL A CA 1
ATOM 2047 C C . VAL A 1 254 ? 19.552 -0.271 -41.501 1.00 72.50 254 VAL A C 1
ATOM 2049 O O . VAL A 1 254 ? 19.995 0.598 -42.249 1.00 72.50 254 VAL A O 1
ATOM 2052 N N . THR A 1 255 ? 19.550 -0.124 -40.175 1.00 61.38 255 THR A N 1
ATOM 2053 C CA . THR A 1 255 ? 20.032 1.078 -39.481 1.00 61.38 255 THR A CA 1
ATOM 2054 C C . THR A 1 255 ? 21.524 1.310 -39.727 1.00 61.38 255 THR A C 1
ATOM 2056 O O . THR A 1 255 ? 22.370 0.719 -39.064 1.00 61.38 255 THR A O 1
ATOM 2059 N N . VAL A 1 256 ? 21.852 2.203 -40.666 1.00 66.62 256 VAL A N 1
ATOM 2060 C CA . VAL A 1 256 ? 23.242 2.563 -41.013 1.00 66.62 256 VAL A CA 1
ATOM 2061 C C . VAL A 1 256 ? 23.941 3.326 -39.876 1.00 66.62 256 VAL A C 1
ATOM 2063 O O . VAL A 1 256 ? 25.163 3.271 -39.743 1.00 66.62 256 VAL A O 1
ATOM 2066 N N . ASN A 1 257 ? 23.182 4.036 -39.034 1.00 81.50 257 ASN A N 1
ATOM 2067 C CA . ASN A 1 257 ? 23.728 4.737 -37.877 1.00 81.50 257 ASN A CA 1
ATOM 2068 C C . ASN A 1 257 ? 23.818 3.808 -36.652 1.00 81.50 257 ASN A C 1
ATOM 2070 O O . ASN A 1 257 ? 22.827 3.562 -35.961 1.00 81.50 257 ASN A O 1
ATOM 2074 N N . MET A 1 258 ? 25.037 3.354 -36.349 1.00 83.44 258 MET A N 1
ATOM 2075 C CA . MET A 1 258 ? 25.335 2.476 -35.210 1.00 83.44 258 MET A CA 1
ATOM 2076 C C . MET A 1 258 ? 24.934 3.071 -33.848 1.00 83.44 258 MET A C 1
ATOM 2078 O O . MET A 1 258 ? 24.580 2.323 -32.939 1.00 83.44 258 MET A O 1
ATOM 2082 N N . ASP A 1 259 ? 24.958 4.399 -33.689 1.00 83.19 259 ASP A N 1
ATOM 2083 C CA . ASP A 1 259 ? 24.561 5.046 -32.431 1.00 83.19 259 ASP A CA 1
ATOM 2084 C C . ASP A 1 259 ? 23.029 5.039 -32.261 1.00 83.19 259 ASP A C 1
ATOM 2086 O O . ASP A 1 259 ? 22.526 4.889 -31.148 1.00 83.19 259 ASP A O 1
ATOM 2090 N N . GLU A 1 260 ? 22.266 5.136 -33.357 1.00 84.12 260 GLU A N 1
ATOM 2091 C CA . GLU A 1 260 ? 20.801 4.981 -33.333 1.00 84.12 260 GLU A CA 1
ATOM 2092 C C . GLU A 1 260 ? 20.390 3.530 -33.083 1.00 84.12 260 GLU A C 1
ATOM 2094 O O . GLU A 1 260 ? 19.450 3.297 -32.321 1.00 84.12 260 GLU A O 1
ATOM 2099 N N . GLN A 1 261 ? 21.126 2.560 -33.639 1.00 84.69 261 GLN A N 1
ATOM 2100 C CA . GLN A 1 261 ? 20.941 1.150 -33.301 1.00 84.69 261 GLN A CA 1
ATOM 2101 C C . GLN A 1 261 ? 21.165 0.916 -31.798 1.00 84.69 261 GLN A C 1
ATOM 2103 O O . GLN A 1 261 ? 20.285 0.369 -31.136 1.00 84.69 261 GLN A O 1
ATOM 2108 N N . ALA A 1 262 ? 22.283 1.395 -31.238 1.00 86.62 262 ALA A N 1
ATOM 2109 C CA . ALA A 1 262 ? 22.580 1.258 -29.810 1.00 86.62 262 ALA A CA 1
ATOM 2110 C C . ALA A 1 262 ? 21.491 1.889 -28.919 1.00 86.62 262 ALA A C 1
ATOM 2112 O O . ALA A 1 262 ? 21.061 1.275 -27.942 1.00 86.62 262 ALA A O 1
ATOM 2113 N N . CYS A 1 263 ? 20.988 3.076 -29.280 1.00 88.00 263 CYS A N 1
ATOM 2114 C CA . CYS A 1 263 ? 19.884 3.728 -28.567 1.00 88.00 263 CYS A CA 1
ATOM 2115 C C . CYS A 1 263 ? 18.562 2.947 -28.672 1.00 88.00 263 CYS A C 1
ATOM 2117 O O . CYS A 1 263 ? 17.816 2.872 -27.695 1.00 88.00 263 CYS A O 1
ATOM 2119 N N . SER A 1 264 ? 18.265 2.356 -29.835 1.00 86.56 264 SER A N 1
ATOM 2120 C CA . SER A 1 264 ? 17.065 1.535 -30.040 1.00 86.56 264 SER A CA 1
ATOM 2121 C C . SER A 1 264 ? 17.130 0.229 -29.245 1.00 86.56 264 SER A C 1
ATOM 2123 O O . SER A 1 264 ? 16.158 -0.132 -28.588 1.00 86.56 264 SER A O 1
ATOM 2125 N N . GLU A 1 265 ? 18.276 -0.458 -29.247 1.00 87.31 265 GLU A N 1
ATOM 2126 C CA . GLU A 1 265 ? 18.468 -1.682 -28.461 1.00 87.31 265 GLU A CA 1
ATOM 2127 C C . GLU A 1 265 ? 18.425 -1.405 -26.948 1.00 87.31 265 GLU A C 1
ATOM 2129 O O . GLU A 1 265 ? 17.828 -2.183 -26.202 1.00 87.31 265 GLU A O 1
ATOM 2134 N N . ALA A 1 266 ? 18.972 -0.270 -26.496 1.00 89.88 266 ALA A N 1
ATOM 2135 C CA . ALA A 1 266 ? 18.869 0.169 -25.105 1.00 89.88 266 ALA A CA 1
ATOM 2136 C C . ALA A 1 266 ? 17.416 0.468 -24.689 1.00 89.88 266 ALA A C 1
ATOM 2138 O O . ALA A 1 266 ? 17.004 0.080 -23.596 1.00 89.88 266 ALA A O 1
ATOM 2139 N N . LEU A 1 267 ? 16.620 1.107 -25.558 1.00 89.19 267 LEU A N 1
ATOM 2140 C CA . LEU A 1 267 ? 15.190 1.356 -25.331 1.00 89.19 267 LEU A CA 1
ATOM 2141 C C . LEU A 1 267 ? 14.370 0.063 -25.257 1.00 89.19 267 LEU A C 1
ATOM 2143 O O . LEU A 1 267 ? 13.493 -0.064 -24.402 1.00 89.19 267 LEU A O 1
ATOM 2147 N N . ASP A 1 268 ? 14.656 -0.909 -26.118 1.00 88.19 268 ASP A N 1
ATOM 2148 C CA . ASP A 1 268 ? 13.993 -2.214 -26.097 1.00 88.19 268 ASP A CA 1
ATOM 2149 C C . ASP A 1 268 ? 14.360 -3.016 -24.840 1.00 88.19 268 ASP A C 1
ATOM 2151 O O . ASP A 1 268 ? 13.480 -3.591 -24.192 1.00 88.19 268 ASP A O 1
ATOM 2155 N N . GLY A 1 269 ? 15.636 -2.990 -24.439 1.00 89.62 269 GLY A N 1
ATOM 2156 C CA . GLY A 1 269 ? 16.108 -3.544 -23.169 1.00 89.62 269 GLY A CA 1
ATOM 2157 C C . GLY A 1 269 ? 15.438 -2.885 -21.959 1.00 89.62 269 GLY A C 1
ATOM 2158 O O . GLY A 1 269 ? 14.927 -3.583 -21.082 1.00 89.62 269 GLY A O 1
ATOM 2159 N N . LEU A 1 270 ? 15.350 -1.551 -21.941 1.00 91.06 270 LEU A N 1
ATOM 2160 C CA . LEU A 1 270 ? 14.649 -0.783 -20.909 1.00 91.06 270 LEU A CA 1
ATOM 2161 C C . LEU A 1 270 ? 13.173 -1.182 -20.824 1.00 91.06 270 LEU A C 1
ATOM 2163 O O . LEU A 1 270 ? 12.698 -1.533 -19.748 1.00 91.06 270 LEU A O 1
ATOM 2167 N N . ASN A 1 271 ? 12.455 -1.198 -21.949 1.00 89.81 271 ASN A N 1
ATOM 2168 C CA . ASN A 1 271 ? 11.043 -1.584 -21.995 1.00 89.81 271 ASN A CA 1
ATOM 2169 C C . ASN A 1 271 ? 10.819 -3.030 -21.524 1.00 89.81 271 ASN A C 1
ATOM 2171 O O . ASN A 1 271 ? 9.854 -3.311 -20.807 1.00 89.81 271 ASN A O 1
ATOM 2175 N N . ALA A 1 272 ? 11.705 -3.955 -21.901 1.00 90.38 272 ALA A N 1
ATOM 2176 C CA . ALA A 1 272 ? 11.655 -5.344 -21.460 1.00 90.38 272 ALA A CA 1
ATOM 2177 C C . ALA A 1 272 ? 11.904 -5.488 -19.950 1.00 90.38 272 ALA A C 1
ATOM 2179 O O . ALA A 1 272 ? 11.185 -6.247 -19.293 1.00 90.38 272 ALA A O 1
ATOM 2180 N N . TYR A 1 273 ? 12.886 -4.760 -19.405 1.00 91.62 273 TYR A N 1
ATOM 2181 C CA . TYR A 1 273 ? 13.241 -4.774 -17.984 1.00 91.62 273 TYR A CA 1
ATOM 2182 C C . TYR A 1 273 ? 12.181 -4.086 -17.119 1.00 91.62 273 TYR A C 1
ATOM 2184 O O . TYR A 1 273 ? 11.641 -4.704 -16.202 1.00 91.62 273 TYR A O 1
ATOM 2192 N N . TYR A 1 274 ? 11.806 -2.848 -17.457 1.00 91.88 274 TYR A N 1
ATOM 2193 C CA . TYR A 1 274 ? 10.821 -2.039 -16.733 1.00 91.88 274 TYR A CA 1
ATOM 2194 C C . TYR A 1 274 ? 9.492 -2.782 -16.563 1.00 91.88 274 TYR A C 1
ATOM 2196 O O . TYR A 1 274 ? 8.877 -2.747 -15.503 1.00 91.88 274 TYR A O 1
ATOM 2204 N N . LYS A 1 275 ? 9.067 -3.538 -17.582 1.00 90.75 275 LYS A N 1
ATOM 2205 C CA . LYS A 1 275 ? 7.837 -4.343 -17.558 1.00 90.75 275 LYS A CA 1
ATOM 2206 C C . LYS A 1 275 ? 7.894 -5.557 -16.620 1.00 90.75 275 LYS A C 1
ATOM 2208 O O . LYS A 1 275 ? 6.839 -6.070 -16.240 1.00 90.75 275 LYS A O 1
ATOM 2213 N N . VAL A 1 276 ? 9.092 -6.034 -16.281 1.00 91.31 276 VAL A N 1
ATOM 2214 C CA . VAL A 1 276 ? 9.319 -7.055 -15.247 1.00 91.31 276 VAL A CA 1
ATOM 2215 C C . VAL A 1 276 ? 9.416 -6.380 -13.880 1.00 91.31 276 VAL A C 1
ATOM 2217 O O . VAL A 1 276 ? 8.634 -6.728 -12.999 1.00 91.31 276 VAL A O 1
ATOM 2220 N N . ALA A 1 277 ? 10.292 -5.381 -13.734 1.00 92.81 277 ALA A N 1
ATOM 2221 C CA . ALA A 1 277 ? 10.510 -4.646 -12.487 1.00 92.81 277 ALA A CA 1
ATOM 2222 C C . ALA A 1 277 ? 9.209 -4.040 -11.935 1.00 92.81 277 ALA A C 1
ATOM 2224 O O . ALA A 1 277 ? 8.841 -4.326 -10.804 1.00 92.81 277 ALA A O 1
ATOM 2225 N N . LEU A 1 278 ? 8.424 -3.336 -12.763 1.00 93.56 278 LEU A N 1
ATOM 2226 C CA . LEU A 1 278 ? 7.144 -2.733 -12.366 1.00 93.56 278 LEU A CA 1
ATOM 2227 C C . LEU A 1 278 ? 6.170 -3.754 -11.760 1.00 93.56 278 LEU A C 1
ATOM 2229 O O . LEU A 1 278 ? 5.481 -3.452 -10.792 1.00 93.56 278 LEU A O 1
ATOM 2233 N N . LYS A 1 279 ? 6.097 -4.966 -12.325 1.00 92.62 279 LYS A N 1
ATOM 2234 C CA . LYS A 1 279 ? 5.212 -6.018 -11.805 1.00 92.62 279 LYS A CA 1
ATOM 2235 C C . LYS A 1 279 ? 5.693 -6.533 -10.455 1.00 92.62 279 LYS A C 1
ATOM 2237 O O . LYS A 1 279 ? 4.877 -6.698 -9.558 1.00 92.62 279 LYS A O 1
ATOM 2242 N N . THR A 1 280 ? 6.997 -6.773 -10.329 1.00 92.81 280 THR A N 1
ATOM 2243 C CA . THR A 1 280 ? 7.625 -7.216 -9.080 1.00 92.81 280 THR A CA 1
ATOM 2244 C C . THR A 1 280 ? 7.474 -6.159 -7.987 1.00 92.81 280 THR A C 1
ATOM 2246 O O . THR A 1 280 ? 7.096 -6.496 -6.871 1.00 92.81 280 THR A O 1
ATOM 2249 N N . PHE A 1 281 ? 7.695 -4.883 -8.311 1.00 94.50 281 PHE A N 1
ATOM 2250 C CA . PHE A 1 281 ? 7.541 -3.765 -7.386 1.00 94.50 281 PHE A CA 1
ATOM 2251 C C . PHE A 1 281 ? 6.092 -3.624 -6.903 1.00 94.50 281 PHE A C 1
ATOM 2253 O O . PHE A 1 281 ? 5.862 -3.568 -5.701 1.00 94.50 281 PHE A O 1
ATOM 2260 N N . VAL A 1 282 ? 5.104 -3.649 -7.808 1.00 95.94 282 VAL A N 1
ATOM 2261 C CA . VAL A 1 282 ? 3.679 -3.579 -7.430 1.00 95.94 282 VAL A CA 1
ATOM 2262 C C . VAL A 1 282 ? 3.265 -4.773 -6.560 1.00 95.94 282 VAL A C 1
ATOM 2264 O O . VAL A 1 282 ? 2.648 -4.563 -5.520 1.00 95.94 282 VAL A O 1
ATOM 2267 N N . ASP A 1 283 ? 3.647 -6.004 -6.924 1.00 95.75 283 ASP A N 1
ATOM 2268 C CA . ASP A 1 283 ? 3.382 -7.199 -6.102 1.00 95.75 283 ASP A CA 1
ATOM 2269 C C . ASP A 1 283 ? 4.029 -7.086 -4.712 1.00 95.75 283 ASP A C 1
ATOM 2271 O O . ASP A 1 283 ? 3.399 -7.374 -3.696 1.00 95.75 283 ASP A O 1
ATOM 2275 N N . ASN A 1 284 ? 5.264 -6.579 -4.650 1.00 96.06 284 ASN A N 1
ATOM 2276 C CA . ASN A 1 284 ? 5.970 -6.354 -3.397 1.00 96.06 284 ASN A CA 1
ATOM 2277 C C . ASN A 1 284 ? 5.319 -5.263 -2.537 1.00 96.06 284 ASN A C 1
ATOM 2279 O O . ASN A 1 284 ? 5.191 -5.464 -1.334 1.00 96.06 284 ASN A O 1
ATOM 2283 N N . VAL A 1 285 ? 4.856 -4.148 -3.107 1.00 97.19 285 VAL A N 1
ATOM 2284 C CA . VAL A 1 285 ? 4.122 -3.123 -2.345 1.00 97.19 285 VAL A CA 1
ATOM 2285 C C . VAL A 1 285 ? 2.813 -3.700 -1.798 1.00 97.19 285 VAL A C 1
ATOM 2287 O O . VAL A 1 285 ? 2.546 -3.578 -0.604 1.00 97.19 285 VAL A O 1
ATOM 2290 N N . CYS A 1 286 ? 2.028 -4.410 -2.612 1.00 96.81 286 CYS A N 1
ATOM 2291 C CA . CYS A 1 286 ? 0.792 -5.034 -2.138 1.00 96.81 286 CYS A CA 1
ATOM 2292 C C . CYS A 1 286 ? 1.055 -6.067 -1.028 1.00 96.81 286 CYS A C 1
ATOM 2294 O O . CYS A 1 286 ? 0.470 -5.969 0.046 1.00 96.81 286 CYS A O 1
ATOM 2296 N N . ARG A 1 287 ? 1.967 -7.018 -1.242 1.00 96.75 287 ARG A N 1
ATOM 2297 C CA . ARG A 1 287 ? 2.178 -8.163 -0.341 1.00 96.75 287 ARG A CA 1
ATOM 2298 C C . ARG A 1 287 ? 3.080 -7.864 0.860 1.00 96.75 287 ARG A C 1
ATOM 2300 O O . ARG A 1 287 ? 2.873 -8.399 1.947 1.00 96.75 287 ARG A O 1
ATOM 2307 N N . GLN A 1 288 ? 4.138 -7.077 0.667 1.00 96.88 288 GLN A N 1
ATOM 2308 C CA . GLN A 1 288 ? 5.170 -6.842 1.688 1.00 96.88 288 GLN A CA 1
ATOM 2309 C C . GLN A 1 288 ? 4.908 -5.582 2.504 1.00 96.88 288 GLN A C 1
ATOM 2311 O O . GLN A 1 288 ? 5.184 -5.596 3.697 1.00 96.88 288 GLN A O 1
ATOM 2316 N N . VAL A 1 289 ? 4.340 -4.537 1.896 1.00 97.12 289 VAL A N 1
ATOM 2317 C CA . VAL A 1 289 ? 4.015 -3.286 2.593 1.00 97.12 289 VAL A CA 1
ATOM 2318 C C . VAL A 1 289 ? 2.582 -3.332 3.125 1.00 97.12 289 VAL A C 1
ATOM 2320 O O . VAL A 1 289 ? 2.373 -3.297 4.335 1.00 97.12 289 VAL A O 1
ATOM 2323 N N . ILE A 1 290 ? 1.592 -3.468 2.239 1.00 96.38 290 ILE A N 1
ATOM 2324 C CA . ILE A 1 290 ? 0.174 -3.337 2.606 1.00 96.38 290 ILE A CA 1
ATOM 2325 C C . ILE A 1 290 ? -0.335 -4.571 3.363 1.00 96.38 290 ILE A C 1
ATOM 2327 O O . ILE A 1 290 ? -0.749 -4.454 4.515 1.00 96.38 290 ILE A O 1
ATOM 2331 N N . GLU A 1 291 ? -0.292 -5.761 2.759 1.00 95.75 291 GLU A N 1
ATOM 2332 C CA . GLU A 1 291 ? -0.838 -6.976 3.377 1.00 95.75 291 GLU A CA 1
ATOM 2333 C C . GLU A 1 291 ? -0.139 -7.312 4.696 1.00 95.75 291 GLU A C 1
ATOM 2335 O O . GLU A 1 291 ? -0.809 -7.619 5.678 1.00 95.75 291 GLU A O 1
ATOM 2340 N N . ARG A 1 292 ? 1.195 -7.217 4.746 1.00 95.56 292 ARG A N 1
ATOM 2341 C CA . ARG A 1 292 ? 1.975 -7.598 5.930 1.00 95.56 292 ARG A CA 1
ATOM 2342 C C . ARG A 1 292 ? 1.858 -6.612 7.092 1.00 95.56 292 ARG A C 1
ATOM 2344 O O . ARG A 1 292 ? 1.732 -7.065 8.223 1.00 95.56 292 ARG A O 1
ATOM 2351 N N . HIS A 1 293 ? 1.965 -5.305 6.846 1.00 95.81 293 HIS A N 1
ATOM 2352 C CA . HIS A 1 293 ? 2.047 -4.318 7.931 1.00 95.81 293 HIS A CA 1
ATOM 2353 C C . HIS A 1 293 ? 0.716 -3.624 8.214 1.00 95.81 293 HIS A C 1
ATOM 2355 O O . HIS A 1 293 ? 0.425 -3.354 9.375 1.00 95.81 293 HIS A O 1
ATOM 2361 N N . LEU A 1 294 ? -0.106 -3.368 7.189 1.00 94.56 294 LEU A N 1
ATOM 2362 C CA . LEU A 1 294 ? -1.389 -2.685 7.369 1.00 94.56 294 LEU A CA 1
ATOM 2363 C C . LEU A 1 294 ? -2.551 -3.657 7.602 1.00 94.56 294 LEU A C 1
ATOM 2365 O O . LEU A 1 294 ? -3.364 -3.394 8.479 1.00 94.56 294 LEU A O 1
ATOM 2369 N N . LEU A 1 295 ? -2.648 -4.761 6.845 1.00 93.25 295 LEU A N 1
ATOM 2370 C CA . LEU A 1 295 ? -3.820 -5.655 6.895 1.00 93.25 295 LEU A CA 1
ATOM 2371 C C . LEU A 1 295 ? -3.685 -6.821 7.884 1.00 93.25 295 LEU A C 1
ATOM 2373 O O . LEU A 1 295 ? -4.620 -7.084 8.638 1.00 93.25 295 LEU A O 1
ATOM 2377 N N . ALA A 1 296 ? -2.552 -7.529 7.904 1.00 90.69 296 ALA A N 1
ATOM 2378 C CA . ALA A 1 296 ? -2.373 -8.704 8.764 1.00 90.69 296 ALA A CA 1
ATOM 2379 C C . ALA A 1 296 ? -2.455 -8.352 10.258 1.00 90.69 296 ALA A C 1
ATOM 2381 O O . ALA A 1 296 ? -2.985 -9.131 11.043 1.00 90.69 296 ALA A O 1
ATOM 2382 N N . ASN A 1 297 ? -2.007 -7.151 10.632 1.00 86.50 297 ASN A N 1
ATOM 2383 C CA . ASN A 1 297 ? -2.022 -6.674 12.012 1.00 86.50 297 ASN A CA 1
ATOM 2384 C C . ASN A 1 297 ? -3.404 -6.150 12.466 1.00 86.50 297 ASN A C 1
ATOM 2386 O O . ASN A 1 297 ? -3.562 -5.815 13.637 1.00 86.50 297 ASN A O 1
ATOM 2390 N N . LEU A 1 298 ? -4.423 -6.092 11.589 1.00 87.81 298 LEU A N 1
ATOM 2391 C CA . LEU A 1 298 ? -5.767 -5.602 11.948 1.00 87.81 298 LEU A CA 1
ATOM 2392 C C . LEU A 1 298 ? -6.476 -6.485 12.976 1.00 87.81 298 LEU A C 1
ATOM 2394 O O . LEU A 1 298 ? -7.167 -5.965 13.852 1.00 87.81 298 LEU A O 1
ATOM 2398 N N . SER A 1 299 ? -6.308 -7.810 12.892 1.00 83.75 299 SER A N 1
ATOM 2399 C CA . SER A 1 299 ? -6.877 -8.748 13.875 1.00 83.75 299 SER A CA 1
ATOM 2400 C C . SER A 1 299 ? -6.285 -8.572 15.272 1.00 83.75 299 SER A C 1
ATOM 2402 O O . SER A 1 299 ? -6.925 -8.920 16.265 1.00 83.75 299 SER A O 1
ATOM 2404 N N . ASP A 1 300 ? -5.081 -8.007 15.331 1.00 85.12 300 ASP A N 1
ATOM 2405 C CA . ASP A 1 300 ? -4.253 -7.888 16.524 1.00 85.12 300 ASP A CA 1
ATOM 2406 C C . ASP A 1 300 ? -4.276 -6.445 17.077 1.00 85.12 300 ASP A C 1
ATOM 2408 O O . ASP A 1 300 ? -3.542 -6.109 18.000 1.00 85.12 300 ASP A O 1
ATOM 2412 N N . LEU A 1 301 ? -5.149 -5.568 16.553 1.00 85.81 301 LEU A N 1
ATOM 2413 C CA . LEU A 1 301 ? -5.365 -4.228 17.118 1.00 85.81 301 LEU A CA 1
ATOM 2414 C C . LEU A 1 301 ? -6.066 -4.276 18.481 1.00 85.81 301 LEU A C 1
ATOM 2416 O O . LEU A 1 301 ? -5.750 -3.474 19.360 1.00 85.81 301 LEU A O 1
ATOM 2420 N N . LEU A 1 302 ? -7.014 -5.200 18.654 1.00 83.19 302 LEU A N 1
ATOM 2421 C CA . LEU A 1 302 ? -7.763 -5.399 19.896 1.00 83.19 302 LEU A CA 1
ATOM 2422 C C . LEU A 1 302 ? -8.100 -6.886 20.061 1.00 83.19 302 LEU A C 1
ATOM 2424 O O . LEU A 1 302 ? -9.246 -7.317 19.907 1.00 83.19 302 LEU A O 1
ATOM 2428 N N . SER A 1 303 ? -7.081 -7.699 20.334 1.00 86.50 303 SER A N 1
ATOM 2429 C CA . SER A 1 303 ? -7.267 -9.141 20.503 1.00 86.50 303 SER A CA 1
ATOM 2430 C C . SER A 1 303 ? -7.648 -9.512 21.951 1.00 86.50 303 SER A C 1
ATOM 2432 O O . SER A 1 303 ? -7.162 -8.894 22.902 1.00 86.50 303 SER A O 1
ATOM 2434 N N . PRO A 1 304 ? -8.428 -10.591 22.182 1.00 88.19 304 PRO A N 1
ATOM 2435 C CA . PRO A 1 304 ? -8.704 -11.087 23.538 1.00 88.19 304 PRO A CA 1
ATOM 2436 C C . PRO A 1 304 ? -7.441 -11.438 24.339 1.00 88.19 304 PRO A C 1
ATOM 2438 O O . PRO A 1 304 ? -7.460 -11.426 25.567 1.00 88.19 304 PRO A O 1
ATOM 2441 N N . ARG A 1 305 ? -6.339 -11.753 23.644 1.00 87.06 305 ARG A N 1
ATOM 2442 C CA . ARG A 1 305 ? -5.034 -12.053 24.242 1.00 87.06 305 ARG A CA 1
ATOM 2443 C C . ARG A 1 305 ? -4.372 -10.810 24.836 1.00 87.06 305 ARG A C 1
ATOM 2445 O O . ARG A 1 305 ? -3.742 -10.922 25.880 1.00 87.06 305 ARG A O 1
ATOM 2452 N N . GLU A 1 306 ? -4.498 -9.661 24.181 1.00 83.62 306 GLU A N 1
ATOM 2453 C CA . GLU A 1 306 ? -3.965 -8.391 24.684 1.00 83.62 306 GLU A CA 1
ATOM 2454 C C . GLU A 1 306 ? -4.819 -7.840 25.817 1.00 83.62 306 GLU A C 1
ATOM 2456 O O . GLU A 1 306 ? -4.272 -7.431 26.834 1.00 83.62 306 GLU A O 1
ATOM 2461 N N . VAL A 1 307 ? -6.149 -7.927 25.696 1.00 86.75 307 VAL A N 1
ATOM 2462 C CA . VAL A 1 307 ? -7.068 -7.525 26.774 1.00 86.75 307 VAL A CA 1
ATOM 2463 C C . VAL A 1 307 ? -6.813 -8.337 28.051 1.00 86.75 307 VAL A C 1
ATOM 2465 O O . VAL A 1 307 ? -6.869 -7.792 29.147 1.00 86.75 307 VAL A O 1
ATOM 2468 N N . ALA A 1 308 ? -6.462 -9.622 27.922 1.00 87.50 308 ALA A N 1
ATOM 2469 C CA . ALA A 1 308 ? -6.039 -10.468 29.042 1.00 87.50 308 ALA A CA 1
ATOM 2470 C C . ALA A 1 308 ? -4.614 -10.175 29.567 1.00 87.50 308 ALA A C 1
ATOM 2472 O O . ALA A 1 308 ? -4.210 -10.758 30.572 1.00 87.50 308 ALA A O 1
ATOM 2473 N N . GLY A 1 309 ? -3.841 -9.333 28.875 1.00 87.25 309 GLY A N 1
ATOM 2474 C CA . GLY A 1 309 ? -2.501 -8.892 29.264 1.00 87.25 309 GLY A CA 1
ATOM 2475 C C . GLY A 1 309 ? -2.454 -7.506 29.915 1.00 87.25 309 GLY A C 1
ATOM 2476 O O . GLY A 1 309 ? -1.410 -7.153 30.460 1.00 87.25 309 GLY A O 1
ATOM 2477 N N . TYR A 1 310 ? -3.547 -6.735 29.875 1.00 88.81 310 TYR A N 1
ATOM 2478 C CA . TYR A 1 310 ? -3.643 -5.445 30.561 1.00 88.81 310 TYR A CA 1
ATOM 2479 C C . TYR A 1 310 ? -3.606 -5.613 32.083 1.00 88.81 310 TYR A C 1
ATOM 2481 O O . TYR A 1 310 ? -4.172 -6.555 32.640 1.00 88.81 310 TYR A O 1
ATOM 2489 N N . ALA A 1 311 ? -2.945 -4.672 32.755 1.00 91.56 311 ALA A N 1
ATOM 2490 C CA . ALA A 1 311 ? -2.913 -4.605 34.210 1.00 91.56 311 ALA A CA 1
ATOM 2491 C C . ALA A 1 311 ? -4.227 -4.027 34.774 1.00 91.56 311 ALA A C 1
ATOM 2493 O O . ALA A 1 311 ? -4.963 -3.330 34.074 1.00 91.56 311 ALA A O 1
ATOM 2494 N N . ASP A 1 312 ? -4.531 -4.303 36.047 1.00 91.00 312 ASP A N 1
ATOM 2495 C CA . ASP A 1 312 ? -5.793 -3.891 36.687 1.00 91.00 312 ASP A CA 1
ATOM 2496 C C . ASP A 1 312 ? -6.006 -2.364 36.674 1.00 91.00 312 ASP A C 1
ATOM 2498 O O . ASP A 1 312 ? -7.139 -1.889 36.568 1.00 91.00 312 ASP A O 1
ATOM 2502 N N . ASP A 1 313 ? -4.929 -1.580 36.760 1.00 89.94 313 ASP A N 1
ATOM 2503 C CA . ASP A 1 313 ? -4.946 -0.119 36.665 1.00 89.94 313 ASP A CA 1
ATOM 2504 C C . ASP A 1 313 ? -5.233 0.367 35.238 1.00 89.94 313 ASP A C 1
ATOM 2506 O O . ASP A 1 313 ? -6.011 1.302 35.059 1.00 89.94 313 ASP A O 1
ATOM 2510 N N . GLU A 1 314 ? -4.699 -0.309 34.220 1.00 87.38 314 GLU A N 1
ATOM 2511 C CA . GLU A 1 314 ? -4.997 -0.029 32.813 1.00 87.38 314 GLU A CA 1
ATOM 2512 C C . GLU A 1 314 ? -6.430 -0.434 32.435 1.00 87.38 314 GLU A C 1
ATOM 2514 O O . GLU A 1 314 ? -7.145 0.345 31.807 1.00 87.38 314 GLU A O 1
ATOM 2519 N N . LEU A 1 315 ? -6.915 -1.585 32.911 1.00 89.00 315 LEU A N 1
ATOM 2520 C CA . LEU A 1 315 ? -8.324 -1.979 32.783 1.00 89.00 315 LEU A CA 1
ATOM 2521 C C . LEU A 1 315 ? -9.260 -0.988 33.490 1.00 89.00 315 LEU A C 1
ATOM 2523 O O . LEU A 1 315 ? -10.330 -0.673 32.969 1.00 89.00 315 LEU A O 1
ATOM 2527 N N . THR A 1 316 ? -8.851 -0.457 34.645 1.00 87.81 316 THR A N 1
ATOM 2528 C CA . THR A 1 316 ? -9.596 0.597 35.351 1.00 87.81 316 THR A CA 1
ATOM 2529 C C . THR A 1 316 ? -9.539 1.931 34.599 1.00 87.81 316 THR A C 1
ATOM 2531 O O . THR A 1 316 ? -10.532 2.655 34.597 1.00 87.81 316 THR A O 1
ATOM 2534 N N . ARG A 1 317 ? -8.432 2.253 33.913 1.00 86.12 317 ARG A N 1
ATOM 2535 C CA . ARG A 1 317 ? -8.331 3.441 33.047 1.00 86.12 317 ARG A CA 1
ATOM 2536 C C . ARG A 1 317 ? -9.234 3.329 31.821 1.00 86.12 317 ARG A C 1
ATOM 2538 O O . ARG A 1 317 ? -9.909 4.292 31.502 1.00 86.12 317 ARG A O 1
ATOM 2545 N N . ILE A 1 318 ? -9.288 2.168 31.169 1.00 86.19 318 ILE A N 1
ATOM 2546 C CA . ILE A 1 318 ? -10.054 1.982 29.926 1.00 86.19 318 ILE A CA 1
ATOM 2547 C C . ILE A 1 318 ? -11.552 1.792 30.215 1.00 86.19 318 ILE A C 1
ATOM 2549 O O . ILE A 1 318 ? -12.391 2.438 29.593 1.00 86.19 318 ILE A O 1
ATOM 2553 N N . ALA A 1 319 ? -11.903 0.907 31.154 1.00 84.69 319 ALA A N 1
ATOM 2554 C CA . ALA A 1 319 ? -13.272 0.424 31.374 1.00 84.69 319 ALA A CA 1
ATOM 2555 C C . ALA A 1 319 ? -13.816 0.673 32.797 1.00 84.69 319 ALA A C 1
ATOM 2557 O O . ALA A 1 319 ? -14.873 0.147 33.158 1.00 84.69 319 ALA A O 1
ATOM 2558 N N . GLY A 1 320 ? -13.114 1.453 33.624 1.00 85.19 320 GLY A N 1
ATOM 2559 C CA . GLY A 1 320 ? -13.568 1.807 34.967 1.00 85.19 320 GLY A CA 1
ATOM 2560 C C . GLY A 1 320 ? -14.800 2.715 34.955 1.00 85.19 320 GLY A C 1
ATOM 2561 O O . GLY A 1 320 ? -14.868 3.700 34.223 1.00 85.19 320 GLY A O 1
ATOM 2562 N N . GLU A 1 321 ? -15.774 2.405 35.814 1.00 86.12 321 GLU A N 1
ATOM 2563 C CA . GLU A 1 321 ? -16.971 3.230 35.997 1.00 86.12 321 GLU A CA 1
ATOM 2564 C C . GLU A 1 321 ? -16.583 4.623 36.521 1.00 86.12 32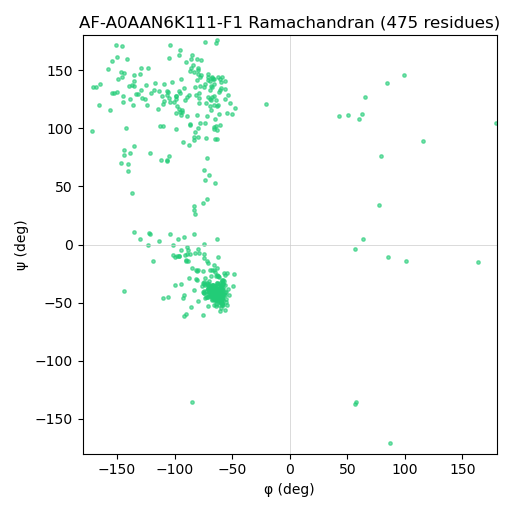1 GLU A C 1
ATOM 2566 O O . GLU A 1 321 ? -16.022 4.758 37.614 1.00 86.12 321 GLU A O 1
ATOM 2571 N N . ARG A 1 322 ? -16.911 5.679 35.763 1.00 83.44 322 ARG A N 1
ATOM 2572 C CA . ARG A 1 322 ? -16.624 7.062 36.172 1.00 83.44 322 ARG A CA 1
ATOM 2573 C C . ARG A 1 322 ? -17.303 7.386 37.512 1.00 83.44 322 ARG A C 1
ATOM 2575 O O . ARG A 1 322 ? -18.437 6.961 37.745 1.00 83.44 322 ARG A O 1
ATOM 2582 N N . PRO A 1 323 ? -16.681 8.191 38.396 1.00 84.31 323 PRO A N 1
ATOM 2583 C CA . PRO A 1 323 ? -17.206 8.427 39.743 1.00 84.31 323 PRO A CA 1
ATOM 2584 C C . PRO A 1 323 ? -18.587 9.103 39.763 1.00 84.31 323 PRO A C 1
ATOM 2586 O O . PRO A 1 323 ? -19.357 8.882 40.697 1.00 84.31 323 PRO A O 1
ATOM 2589 N N . ASP A 1 324 ? -18.938 9.891 38.741 1.00 85.31 324 ASP A N 1
ATOM 2590 C CA . ASP A 1 324 ? -20.268 10.492 38.609 1.00 85.31 324 ASP A CA 1
ATOM 2591 C C . ASP A 1 324 ? -21.329 9.478 38.140 1.00 85.31 324 ASP A C 1
ATOM 2593 O O . ASP A 1 324 ? -22.463 9.517 38.623 1.00 85.31 324 ASP A O 1
ATOM 2597 N N . VAL A 1 325 ? -20.962 8.538 37.261 1.00 85.62 325 VAL A N 1
ATOM 2598 C CA . VAL A 1 325 ? -21.811 7.408 36.848 1.00 85.62 325 VAL A CA 1
ATOM 2599 C C . VAL A 1 325 ? -22.043 6.473 38.036 1.00 85.62 325 VAL A C 1
ATOM 2601 O O . VAL A 1 325 ? -23.194 6.195 38.372 1.00 85.62 325 VAL A O 1
ATOM 2604 N N . ALA A 1 326 ? -20.984 6.114 38.768 1.00 88.12 326 ALA A N 1
ATOM 2605 C CA . ALA A 1 326 ? -21.066 5.314 39.989 1.00 88.12 326 ALA A CA 1
ATOM 2606 C C . ALA A 1 326 ? -21.951 5.965 41.068 1.00 88.12 326 ALA A C 1
ATOM 2608 O O . ALA A 1 326 ? -22.714 5.277 41.753 1.00 88.12 326 ALA A O 1
ATOM 2609 N N . MET A 1 327 ? -21.887 7.294 41.216 1.00 91.25 327 MET A N 1
ATOM 2610 C CA . MET A 1 327 ? -22.743 8.039 42.143 1.00 91.25 327 MET A CA 1
ATOM 2611 C C . MET A 1 327 ? -24.217 8.009 41.711 1.00 91.25 327 MET A C 1
ATOM 2613 O O . MET A 1 327 ? -25.077 7.682 42.530 1.00 91.25 327 MET A O 1
ATOM 2617 N N . LYS A 1 328 ? -24.514 8.269 40.427 1.00 90.88 328 LYS A N 1
ATOM 2618 C CA . LYS A 1 328 ? -25.876 8.161 39.866 1.00 90.88 328 LYS A CA 1
ATOM 2619 C C . LYS A 1 328 ? -26.427 6.742 40.013 1.00 90.88 328 LYS A C 1
ATOM 2621 O O . LYS A 1 328 ? -27.566 6.573 40.440 1.00 90.88 328 LYS A O 1
ATOM 2626 N N . ARG A 1 329 ? -25.613 5.716 39.738 1.00 91.81 329 ARG A N 1
ATOM 2627 C CA . ARG A 1 329 ? -25.994 4.308 39.895 1.00 91.81 329 ARG A CA 1
ATOM 2628 C C . ARG A 1 329 ? -26.391 3.989 41.335 1.00 91.81 329 ARG A C 1
ATOM 2630 O O . ARG A 1 329 ? -27.450 3.400 41.533 1.00 91.81 329 ARG A O 1
ATOM 2637 N N . ARG A 1 330 ? -25.602 4.412 42.332 1.00 94.38 330 ARG A N 1
ATOM 2638 C CA . ARG A 1 330 ? -25.954 4.250 43.758 1.00 94.38 330 ARG A CA 1
ATOM 2639 C C . ARG A 1 330 ? -27.271 4.952 44.096 1.00 94.38 330 ARG A C 1
ATOM 2641 O O . ARG A 1 330 ? -28.178 4.304 44.610 1.00 94.38 330 ARG A O 1
ATOM 2648 N N . GLN A 1 331 ? -27.421 6.220 43.709 1.00 95.62 331 GLN A N 1
ATOM 2649 C CA . GLN A 1 331 ? -28.645 6.995 43.944 1.00 95.62 331 GLN A CA 1
ATOM 2650 C C . GLN A 1 331 ? -29.890 6.326 43.331 1.00 95.62 331 GLN A C 1
ATOM 2652 O O . GLN A 1 331 ? -30.944 6.258 43.965 1.00 95.62 331 GLN A O 1
ATOM 2657 N N . TRP A 1 332 ? -29.788 5.803 42.106 1.00 95.19 332 TRP A N 1
ATOM 2658 C CA . TRP A 1 332 ? -30.891 5.095 41.451 1.00 95.19 332 TRP A CA 1
ATOM 2659 C C . TRP A 1 332 ? -31.168 3.722 42.073 1.00 95.19 332 TRP A C 1
ATOM 2661 O O . TRP A 1 332 ? -32.329 3.321 42.131 1.00 95.19 332 TRP A O 1
ATOM 2671 N N . GLN A 1 333 ? -30.150 3.015 42.577 1.00 96.25 333 GLN A N 1
ATOM 2672 C CA . GLN A 1 333 ? -30.340 1.773 43.335 1.00 96.25 333 GLN A CA 1
ATOM 2673 C C . GLN A 1 333 ? -31.082 2.035 44.658 1.00 96.25 333 GLN A C 1
ATOM 2675 O O . GLN A 1 333 ? -32.077 1.366 44.926 1.00 96.25 333 GLN A O 1
ATOM 2680 N N . GLU A 1 334 ? -30.700 3.064 45.418 1.00 95.94 334 GLU A N 1
ATOM 2681 C CA . GLU A 1 334 ? -31.389 3.481 46.653 1.00 95.94 334 GLU A CA 1
ATOM 2682 C C . GLU A 1 334 ? -32.858 3.877 46.400 1.00 95.94 334 GLU A C 1
ATOM 2684 O O . GLU A 1 334 ? -33.770 3.467 47.128 1.00 95.94 334 GLU A O 1
ATOM 2689 N N . GLN A 1 335 ? -33.124 4.627 45.323 1.00 96.00 335 GLN A N 1
ATOM 2690 C CA . GLN A 1 335 ? -34.489 4.962 44.901 1.00 96.00 335 GLN A CA 1
ATOM 2691 C C . GLN A 1 335 ? -35.289 3.715 44.499 1.00 96.00 335 GLN A C 1
ATOM 2693 O O . GLN A 1 335 ? -36.442 3.562 44.908 1.00 96.00 335 GLN A O 1
ATOM 2698 N N . LEU A 1 336 ? -34.684 2.797 43.738 1.00 96.62 336 LEU A N 1
ATOM 2699 C CA . LEU A 1 336 ? -35.311 1.543 43.327 1.00 96.62 336 LEU A CA 1
ATOM 2700 C C . LEU A 1 336 ? -35.687 0.683 44.542 1.00 96.62 336 LEU A C 1
ATOM 2702 O O . LEU A 1 336 ? -36.810 0.181 44.606 1.00 96.62 336 LEU A O 1
ATOM 2706 N N . GLU A 1 337 ? -34.785 0.533 45.512 1.00 96.12 337 GLU A N 1
ATOM 2707 C CA . GLU A 1 337 ? -35.038 -0.194 46.761 1.00 96.12 337 GLU A CA 1
ATOM 2708 C C . GLU A 1 337 ? -36.176 0.444 47.564 1.00 96.12 337 GLU A C 1
ATOM 2710 O O . GLU A 1 337 ? -37.094 -0.259 47.997 1.00 96.12 337 GLU A O 1
ATOM 2715 N N . THR A 1 338 ? -36.184 1.775 47.672 1.00 96.00 338 THR A N 1
ATOM 2716 C CA . THR A 1 338 ? -37.248 2.541 48.339 1.00 96.00 338 THR A CA 1
ATOM 2717 C C . THR A 1 338 ? -38.611 2.309 47.675 1.00 96.00 338 THR A C 1
ATOM 2719 O O . THR A 1 338 ? -39.594 1.993 48.352 1.00 96.00 338 THR A O 1
ATOM 2722 N N . PHE A 1 339 ? -38.691 2.380 46.341 1.00 95.31 339 PHE A N 1
ATOM 2723 C CA . PHE A 1 339 ? -39.933 2.113 45.608 1.00 95.31 339 PHE A CA 1
ATOM 2724 C C . PHE A 1 339 ? -40.368 0.642 45.697 1.00 95.31 339 PHE A C 1
ATOM 2726 O O . PHE A 1 339 ? -41.565 0.357 45.790 1.00 95.31 339 PHE A O 1
ATOM 2733 N N . GLN A 1 340 ? -39.427 -0.307 45.726 1.00 95.38 340 GLN A N 1
ATOM 2734 C CA . GLN A 1 340 ? -39.731 -1.724 45.946 1.00 95.38 340 GLN A CA 1
ATOM 2735 C C . GLN A 1 340 ? -40.244 -2.001 47.365 1.00 95.38 340 GLN A C 1
ATOM 2737 O O . GLN A 1 340 ? -41.137 -2.837 47.526 1.00 95.38 340 GLN A O 1
ATOM 2742 N N . ALA A 1 341 ? -39.715 -1.321 48.386 1.00 92.94 341 ALA A N 1
ATOM 2743 C CA . ALA A 1 341 ? -40.219 -1.393 49.755 1.00 92.94 341 ALA A CA 1
ATOM 2744 C C . ALA A 1 341 ? -41.651 -0.841 49.839 1.00 92.94 341 ALA A C 1
ATOM 2746 O O . ALA A 1 341 ? -42.559 -1.568 50.243 1.00 92.94 341 ALA A O 1
ATOM 2747 N N . GLY A 1 342 ? -41.891 0.366 49.312 1.00 94.00 342 GLY A N 1
ATOM 2748 C CA . GLY A 1 342 ? -43.231 0.960 49.243 1.00 94.00 342 GLY A CA 1
ATOM 2749 C C . GLY A 1 342 ? -44.249 0.076 48.505 1.00 94.00 342 GLY A C 1
ATOM 2750 O O . GLY A 1 342 ? -45.368 -0.112 48.978 1.00 94.00 342 GLY A O 1
ATOM 2751 N N . LEU A 1 343 ? -43.855 -0.561 47.394 1.00 93.38 343 LEU A N 1
ATOM 2752 C CA . LEU A 1 343 ? -44.697 -1.537 46.687 1.00 93.38 343 LEU A CA 1
ATOM 2753 C C . LEU A 1 343 ? -44.995 -2.801 47.508 1.00 93.38 343 LEU A C 1
ATOM 2755 O O . LEU A 1 343 ? -46.090 -3.356 47.387 1.00 93.38 343 LEU A O 1
ATOM 2759 N N . LYS A 1 344 ? -44.048 -3.285 48.323 1.00 92.44 344 LYS A N 1
ATOM 2760 C CA . LYS A 1 344 ? -44.282 -4.418 49.235 1.00 92.44 344 LYS A CA 1
ATOM 2761 C C . LYS A 1 344 ? -45.275 -4.037 50.329 1.00 92.44 344 LYS A C 1
ATOM 2763 O O . LYS A 1 344 ? -46.158 -4.836 50.626 1.00 92.44 344 LYS A O 1
ATOM 2768 N N . ASP A 1 345 ? -45.174 -2.835 50.885 1.00 90.81 345 ASP A N 1
ATOM 2769 C CA . ASP A 1 345 ? -46.037 -2.402 51.985 1.00 90.81 345 ASP A CA 1
ATOM 2770 C C . ASP A 1 345 ? -47.457 -2.065 51.514 1.00 90.81 345 ASP A C 1
ATOM 2772 O O . ASP A 1 345 ? -48.416 -2.571 52.095 1.00 90.81 345 ASP A O 1
ATOM 2776 N N . LEU A 1 346 ? -47.619 -1.388 50.371 1.00 88.81 346 LEU A N 1
ATOM 2777 C CA . LEU A 1 346 ? -48.932 -1.200 49.731 1.00 88.81 346 LEU A CA 1
ATOM 2778 C C . LEU A 1 346 ? -49.627 -2.535 49.400 1.00 88.81 346 LEU A C 1
ATOM 2780 O O . LEU A 1 346 ? -50.854 -2.640 49.492 1.00 88.81 346 LEU A O 1
ATOM 2784 N N . ARG A 1 347 ? -48.861 -3.580 49.049 1.00 83.19 347 ARG A N 1
ATOM 2785 C CA . ARG A 1 347 ? -49.382 -4.946 48.846 1.00 83.19 347 ARG A CA 1
ATOM 2786 C C . ARG A 1 347 ? -49.798 -5.635 50.149 1.00 83.19 347 ARG A C 1
ATOM 2788 O O . ARG A 1 347 ? -50.771 -6.380 50.131 1.00 83.19 347 ARG A O 1
ATOM 2795 N N . LYS A 1 348 ? -49.104 -5.404 51.269 1.00 82.12 348 LYS A N 1
ATOM 2796 C CA . LYS A 1 348 ? -49.536 -5.905 52.590 1.00 82.12 348 LYS A CA 1
ATOM 2797 C C . LYS A 1 348 ? -50.828 -5.216 53.031 1.00 82.12 348 LYS A C 1
ATOM 2799 O O . LYS A 1 348 ? -51.757 -5.881 53.475 1.00 82.12 348 LYS A O 1
ATOM 2804 N N . ASP A 1 349 ? -50.906 -3.901 52.858 1.00 71.75 349 ASP A N 1
ATOM 2805 C CA . ASP A 1 349 ? -52.034 -3.097 53.335 1.00 71.75 349 ASP A CA 1
ATOM 2806 C C . ASP A 1 349 ? -53.323 -3.371 52.533 1.00 71.75 349 ASP A C 1
ATOM 2808 O O . ASP A 1 349 ? -54.410 -3.508 53.095 1.00 71.75 349 ASP A O 1
ATOM 2812 N N . THR A 1 350 ? -53.207 -3.616 51.220 1.00 64.88 350 THR A N 1
ATOM 2813 C CA . THR A 1 350 ? -54.338 -4.103 50.401 1.00 64.88 350 THR A CA 1
ATOM 2814 C C . THR A 1 350 ? -54.803 -5.524 50.746 1.00 64.88 350 THR A C 1
ATOM 2816 O O . THR A 1 350 ? -55.960 -5.848 50.480 1.00 64.88 350 THR A O 1
ATOM 2819 N N . LEU A 1 351 ? -53.964 -6.359 51.372 1.00 58.28 351 LEU A N 1
ATOM 2820 C CA . LEU A 1 351 ? -54.381 -7.661 51.916 1.00 58.28 351 LEU A CA 1
ATOM 2821 C C . LEU A 1 351 ? -55.061 -7.531 53.291 1.00 58.28 351 LEU A C 1
ATOM 2823 O O . LEU A 1 351 ? -55.942 -8.330 53.604 1.00 58.28 351 LEU A O 1
ATOM 2827 N N . LEU A 1 352 ? -54.690 -6.524 54.088 1.00 57.88 352 LEU A N 1
ATOM 2828 C CA . LEU A 1 352 ? -55.267 -6.256 55.412 1.00 57.88 352 LEU A CA 1
ATOM 2829 C C . LEU A 1 352 ? -56.611 -5.510 55.344 1.00 57.88 352 LEU A C 1
ATOM 2831 O O . LEU A 1 352 ? -57.483 -5.738 56.179 1.00 57.88 352 LEU A O 1
ATOM 2835 N N . ARG A 1 353 ? -56.831 -4.662 54.332 1.00 52.78 353 ARG A N 1
ATOM 2836 C CA . ARG A 1 353 ? -58.036 -3.816 54.204 1.00 52.78 353 ARG A CA 1
ATOM 2837 C C . ARG A 1 353 ? -59.262 -4.517 53.581 1.00 52.78 353 ARG A C 1
ATOM 2839 O O . ARG A 1 353 ? -60.088 -3.865 52.942 1.00 52.78 353 ARG A O 1
ATOM 2846 N N . ARG A 1 354 ? -59.419 -5.836 53.743 1.00 47.97 354 ARG A N 1
ATOM 2847 C CA . ARG A 1 354 ? -60.625 -6.559 53.288 1.00 47.97 354 ARG A CA 1
ATOM 2848 C C . ARG A 1 354 ? -61.675 -6.560 54.417 1.00 47.97 354 ARG A C 1
ATOM 2850 O O . ARG A 1 354 ? -61.435 -7.210 55.431 1.00 47.97 354 ARG A O 1
ATOM 2857 N N . PRO A 1 355 ? -62.808 -5.837 54.294 1.00 45.38 355 PRO A N 1
ATOM 2858 C CA . PRO A 1 355 ? -63.734 -5.648 55.411 1.00 45.38 355 PRO A CA 1
ATOM 2859 C C . PRO A 1 355 ? -64.497 -6.931 55.761 1.00 45.38 355 PRO A C 1
ATOM 2861 O O . PRO A 1 355 ? -64.915 -7.688 54.882 1.00 45.38 355 PRO A O 1
ATOM 2864 N N . SER A 1 356 ? -64.699 -7.148 57.059 1.00 45.88 356 SER A N 1
ATOM 2865 C CA . SER A 1 356 ? -65.456 -8.261 57.629 1.00 45.88 356 SER A CA 1
ATOM 2866 C C . SER A 1 356 ? -66.886 -7.841 58.005 1.00 45.88 356 SER A C 1
ATOM 2868 O O . SER A 1 356 ? -67.089 -6.888 58.751 1.00 45.88 356 SER A O 1
ATOM 2870 N N . GLY A 1 357 ? -67.874 -8.609 57.526 1.00 35.91 357 GLY A N 1
ATOM 2871 C CA . GLY A 1 357 ? -69.307 -8.455 57.834 1.00 35.91 357 GLY A CA 1
ATOM 2872 C C . GLY A 1 357 ? -70.112 -7.701 56.756 1.00 35.91 357 GLY A C 1
ATOM 2873 O O . GLY A 1 357 ? -69.592 -6.795 56.118 1.00 35.91 357 GLY A O 1
ATOM 2874 N N . SER A 1 358 ? -71.381 -8.030 56.492 1.00 33.91 358 SER A N 1
ATOM 2875 C CA . SER A 1 358 ? -72.152 -9.222 56.880 1.00 33.91 358 SER A CA 1
ATOM 2876 C C . SER A 1 358 ? -73.294 -9.488 55.879 1.00 33.91 358 SER A C 1
ATOM 2878 O O . SER A 1 358 ? -73.733 -8.614 55.140 1.00 33.91 358 SER A O 1
ATOM 2880 N N . SER A 1 359 ? -73.739 -10.741 55.859 1.00 40.31 359 SER A N 1
ATOM 2881 C CA . SER A 1 359 ? -74.918 -11.306 55.187 1.00 40.31 359 SER A CA 1
ATOM 2882 C C . SER A 1 359 ? -76.082 -10.375 54.780 1.00 40.31 359 SER A C 1
ATOM 2884 O O . SER A 1 359 ? -76.849 -9.934 55.633 1.00 40.31 359 SER A O 1
ATOM 2886 N N . HIS A 1 360 ? -76.386 -10.344 53.478 1.00 31.66 360 HIS A N 1
ATOM 2887 C CA . HIS A 1 360 ? -77.743 -10.648 53.001 1.00 31.66 360 HIS A CA 1
ATOM 2888 C C . HIS A 1 360 ? -77.685 -11.373 51.650 1.00 31.66 360 HIS A C 1
ATOM 2890 O O . HIS A 1 360 ? -77.036 -10.918 50.712 1.00 31.66 360 HIS A O 1
ATOM 2896 N N . ALA A 1 361 ? -78.361 -12.518 51.561 1.00 38.03 361 ALA A N 1
ATOM 2897 C CA . ALA A 1 361 ? -78.489 -13.276 50.325 1.00 38.03 361 ALA A CA 1
ATOM 2898 C C . ALA A 1 361 ? -79.749 -12.839 49.571 1.00 38.03 361 ALA A C 1
ATOM 2900 O O . ALA A 1 361 ? -80.856 -12.929 50.099 1.00 38.03 361 ALA A O 1
ATOM 2901 N N . SER A 1 362 ? -79.591 -12.425 48.317 1.00 28.42 362 SER A N 1
ATOM 2902 C CA . SER A 1 362 ? -80.642 -12.510 47.303 1.00 28.42 362 SER A CA 1
ATOM 2903 C C . SER A 1 362 ? -80.012 -12.616 45.921 1.00 28.42 362 SER A C 1
ATOM 2905 O O . SER A 1 362 ? -79.089 -11.885 45.577 1.00 28.42 362 SER A O 1
ATOM 2907 N N . SER A 1 363 ? -80.499 -13.604 45.179 1.00 35.72 363 SER A N 1
ATOM 2908 C CA . SER A 1 363 ? -80.016 -14.056 43.878 1.00 35.72 363 SER A CA 1
ATOM 2909 C C . SER A 1 363 ? -79.820 -12.934 42.851 1.00 35.72 363 SER A C 1
ATOM 2911 O O . SER A 1 363 ? -80.794 -12.388 42.341 1.00 35.72 363 SER A O 1
ATOM 2913 N N . MET A 1 364 ? -78.564 -12.668 42.486 1.00 28.11 364 MET A N 1
ATOM 2914 C CA . MET A 1 364 ? -78.149 -12.429 41.099 1.00 28.11 364 MET A CA 1
ATOM 2915 C C . MET A 1 364 ? -76.623 -12.523 41.006 1.00 28.11 364 MET A C 1
ATOM 2917 O O . MET A 1 364 ? -75.904 -11.787 41.679 1.00 28.11 364 MET A O 1
ATOM 2921 N N . SER A 1 365 ? -76.117 -13.450 40.193 1.00 31.98 365 SER A N 1
ATOM 2922 C CA . SER A 1 365 ? -74.682 -13.709 40.054 1.00 31.98 365 SER A CA 1
ATOM 2923 C C . SER A 1 365 ? -74.082 -12.962 38.861 1.00 31.98 365 SER A C 1
ATOM 2925 O O . SER A 1 365 ? -74.375 -13.323 37.724 1.00 31.98 365 SER A O 1
ATOM 2927 N N . PRO A 1 366 ? -73.151 -12.023 39.082 1.00 31.12 366 PRO A N 1
ATOM 2928 C CA . PRO A 1 366 ? -72.081 -11.749 38.140 1.00 31.12 366 PRO A CA 1
ATOM 2929 C C . PRO A 1 366 ? -70.820 -12.475 38.625 1.00 31.12 366 PRO A C 1
ATOM 2931 O O . PRO A 1 366 ? -70.112 -12.002 39.517 1.00 31.12 366 PRO A O 1
ATOM 2934 N N . ILE A 1 367 ? -70.528 -13.643 38.045 1.00 32.53 367 ILE A N 1
ATOM 2935 C CA . ILE A 1 367 ? -69.227 -14.294 38.236 1.00 32.53 367 ILE A CA 1
ATOM 2936 C C . ILE A 1 367 ? -68.200 -13.491 37.431 1.00 32.53 367 ILE A C 1
ATOM 2938 O O . ILE A 1 367 ? -67.978 -13.732 36.251 1.00 32.53 367 ILE A O 1
ATOM 2942 N N . VAL A 1 368 ? -67.576 -12.513 38.084 1.00 30.38 368 VAL A N 1
ATOM 2943 C CA . VAL A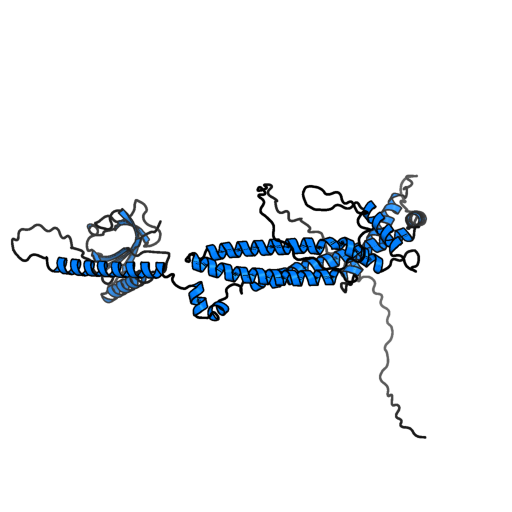 1 368 ? -66.340 -11.882 37.612 1.00 30.38 368 VAL A CA 1
ATOM 2944 C C . VAL A 1 368 ? -65.232 -12.326 38.564 1.00 30.38 368 VAL A C 1
ATOM 2946 O O . VAL A 1 368 ? -65.152 -11.811 39.683 1.00 30.38 368 VAL A O 1
ATOM 2949 N N . PRO A 1 369 ? -64.380 -13.296 38.183 1.00 36.44 369 PRO A N 1
ATOM 2950 C CA . PRO A 1 369 ? -63.270 -13.707 39.025 1.00 36.44 369 PRO A CA 1
ATOM 2951 C C . PRO A 1 369 ? -62.269 -12.558 39.161 1.00 36.44 369 PRO A C 1
ATOM 2953 O O . PRO A 1 369 ? -61.691 -12.089 38.179 1.00 36.44 369 PRO A O 1
ATOM 2956 N N . ALA A 1 370 ? -62.039 -12.118 40.396 1.00 39.66 370 ALA A N 1
ATOM 2957 C CA . ALA A 1 370 ? -60.980 -11.171 40.706 1.00 39.66 370 ALA A CA 1
ATOM 2958 C C . ALA A 1 370 ? -59.609 -11.819 40.443 1.00 39.66 370 ALA A C 1
ATOM 2960 O O . ALA A 1 370 ? -59.090 -12.563 41.276 1.00 39.66 370 ALA A O 1
ATOM 2961 N N . LEU A 1 371 ? -59.006 -11.524 39.290 1.00 35.38 371 LEU A N 1
ATOM 2962 C CA . LEU A 1 371 ? -57.630 -11.910 38.987 1.00 35.38 371 LEU A CA 1
ATOM 2963 C C . LEU A 1 371 ? -56.665 -10.884 39.585 1.00 35.38 371 LEU A C 1
ATOM 2965 O O . LEU A 1 371 ? -56.297 -9.888 38.961 1.00 35.38 371 LEU A O 1
ATOM 2969 N N . GLY A 1 372 ? -56.264 -11.145 40.831 1.00 29.48 372 GLY A N 1
ATOM 2970 C CA . GLY A 1 372 ? -55.112 -10.487 41.438 1.00 29.48 372 GLY A CA 1
ATOM 2971 C C . GLY A 1 372 ? -53.809 -10.826 40.703 1.00 29.48 372 GLY A C 1
ATOM 2972 O O . GLY A 1 372 ? -53.771 -11.662 39.801 1.00 29.48 372 GLY A O 1
ATOM 2973 N N . PHE A 1 373 ? -52.708 -10.203 41.127 1.00 33.62 373 PHE A N 1
ATOM 2974 C CA . PHE A 1 373 ? -51.369 -10.640 40.730 1.00 33.62 373 PHE A CA 1
ATOM 2975 C C . PHE A 1 373 ? -51.091 -12.045 41.295 1.00 33.62 373 PHE A C 1
ATOM 2977 O O . PHE A 1 373 ? -50.550 -12.178 42.392 1.00 33.62 373 PHE A O 1
ATOM 2984 N N . THR A 1 374 ? -51.411 -13.094 40.536 1.00 35.91 374 THR A N 1
ATOM 2985 C CA . THR A 1 374 ? -50.647 -14.339 40.632 1.00 35.91 374 THR A CA 1
ATOM 2986 C C . THR A 1 374 ? -49.243 -14.073 40.085 1.00 35.91 374 THR A C 1
ATOM 2988 O O . THR A 1 374 ? -49.053 -13.277 39.159 1.00 35.91 374 THR A O 1
ATOM 2991 N N . GLY A 1 375 ? -48.229 -14.685 40.698 1.00 37.22 375 GLY A N 1
ATOM 2992 C CA . GLY A 1 375 ? -46.873 -14.660 40.148 1.00 37.22 375 GLY A CA 1
ATOM 2993 C C . GLY A 1 375 ? -46.802 -15.391 38.797 1.00 37.22 375 GLY A C 1
ATOM 2994 O O . GLY A 1 375 ? -47.762 -16.063 38.414 1.00 37.22 375 GLY A O 1
ATOM 2995 N N . PRO A 1 376 ? -45.654 -15.348 38.097 1.00 42.94 376 PRO A N 1
ATOM 2996 C CA . PRO A 1 376 ? -45.449 -16.050 36.819 1.00 42.94 376 PRO A CA 1
ATOM 2997 C C . PRO A 1 376 ? -45.540 -17.592 36.907 1.00 42.94 376 PRO A C 1
ATOM 2999 O O . PRO A 1 376 ? -45.299 -18.279 35.920 1.00 42.94 376 PRO A O 1
ATOM 3002 N N . ASP A 1 377 ? -45.882 -18.138 38.076 1.00 41.44 377 ASP A N 1
ATOM 3003 C CA . ASP A 1 377 ? -45.937 -19.565 38.389 1.00 41.44 377 ASP A CA 1
ATOM 3004 C C . ASP A 1 377 ? -47.311 -20.213 38.141 1.00 41.44 377 ASP A C 1
ATOM 3006 O O . ASP A 1 377 ? -47.426 -21.436 38.229 1.00 41.44 377 ASP A O 1
ATOM 3010 N N . GLN A 1 378 ? -48.362 -19.433 37.848 1.00 57.38 378 GLN A N 1
ATOM 3011 C CA . GLN A 1 378 ? -49.722 -19.969 37.716 1.00 57.38 378 GLN A CA 1
ATOM 3012 C C . GLN A 1 378 ? -50.519 -19.295 36.578 1.00 57.38 378 GLN A C 1
ATOM 3014 O O . GLN A 1 378 ? -51.050 -18.196 36.770 1.00 57.38 378 GLN A O 1
ATOM 3019 N N . PRO A 1 379 ? -50.625 -19.941 35.395 1.00 66.06 379 PRO A N 1
ATOM 3020 C CA . PRO A 1 379 ? -51.459 -19.461 34.293 1.00 66.06 379 PRO A CA 1
ATOM 3021 C C . PRO A 1 379 ? -52.941 -19.415 34.686 1.00 66.06 379 PRO A C 1
ATOM 3023 O O . PRO A 1 379 ? -53.425 -20.278 35.421 1.00 66.06 379 PRO A O 1
ATOM 3026 N N . CYS A 1 380 ? -53.670 -18.420 34.181 1.00 72.38 380 CYS A N 1
ATOM 3027 C CA . CYS A 1 380 ? -55.100 -18.259 34.472 1.00 72.38 380 CYS A CA 1
ATOM 3028 C C . CYS A 1 380 ? -55.925 -19.355 33.781 1.00 72.38 380 CYS A C 1
ATOM 3030 O O . CYS A 1 380 ? -55.581 -19.751 32.671 1.00 72.38 380 CYS A O 1
ATOM 3032 N N . ALA A 1 381 ? -57.021 -19.809 34.392 1.00 72.25 381 ALA A N 1
ATOM 3033 C CA . ALA A 1 381 ? -57.985 -20.703 33.748 1.00 72.25 381 ALA A CA 1
ATOM 3034 C C . ALA A 1 381 ? -59.260 -19.922 33.396 1.00 72.25 381 ALA A C 1
ATOM 3036 O O . ALA A 1 381 ? -59.780 -19.197 34.247 1.00 72.25 381 ALA A O 1
ATOM 3037 N N . TYR A 1 382 ? -59.745 -20.059 32.162 1.00 75.00 382 TYR A N 1
ATOM 3038 C CA . TYR A 1 382 ? -61.005 -19.480 31.696 1.00 75.00 382 TYR A CA 1
ATOM 3039 C C . TYR A 1 382 ? -61.937 -20.593 31.213 1.00 75.00 382 TYR A C 1
ATOM 3041 O O . TYR A 1 382 ? -61.534 -21.437 30.412 1.00 75.00 382 TYR A O 1
ATOM 3049 N N . ASN A 1 383 ? -63.180 -20.569 31.692 1.00 67.75 383 ASN A N 1
ATOM 3050 C CA . ASN A 1 383 ? -64.189 -21.592 31.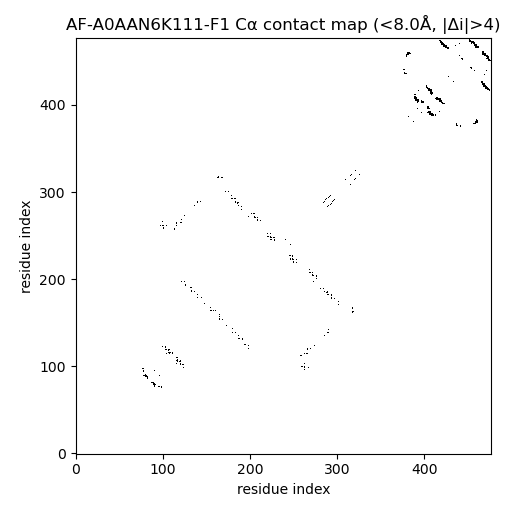394 1.00 67.75 383 ASN A CA 1
ATOM 3051 C C . ASN A 1 383 ? -65.195 -21.139 30.318 1.00 67.75 383 ASN A C 1
ATOM 3053 O O . ASN A 1 383 ? -66.005 -21.938 29.872 1.00 67.75 383 ASN A O 1
ATOM 3057 N N . ASP A 1 384 ? -65.156 -19.863 29.926 1.00 66.88 384 ASP A N 1
ATOM 3058 C CA . ASP A 1 384 ? -66.075 -19.227 28.978 1.00 66.88 384 ASP A CA 1
ATOM 3059 C C . ASP A 1 384 ? -65.265 -18.283 28.069 1.00 66.88 384 ASP A C 1
ATOM 3061 O O . ASP A 1 384 ? -64.390 -17.551 28.553 1.00 66.88 384 ASP A O 1
ATOM 3065 N N . ASP A 1 385 ? -65.538 -18.307 26.760 1.00 65.31 385 ASP A N 1
ATOM 3066 C CA . ASP A 1 385 ? -64.865 -17.466 25.759 1.00 65.31 385 ASP A CA 1
ATOM 3067 C C . ASP A 1 385 ? -65.035 -15.960 26.043 1.00 65.31 385 ASP A C 1
ATOM 3069 O O . ASP A 1 385 ? -64.125 -15.172 25.777 1.00 65.31 385 ASP A O 1
ATOM 3073 N N . SER A 1 386 ? -66.157 -15.549 26.644 1.00 64.00 386 SER A N 1
ATOM 3074 C CA . SER A 1 386 ? -66.454 -14.149 26.990 1.00 64.00 386 SER A CA 1
ATOM 3075 C C . SER A 1 386 ? -65.522 -13.555 28.055 1.00 64.00 386 SER A C 1
ATOM 3077 O O . SER A 1 386 ? -65.409 -12.332 28.168 1.00 64.00 386 SER A O 1
ATOM 3079 N N . HIS A 1 387 ? -64.812 -14.396 28.813 1.00 68.50 387 HIS A N 1
ATOM 3080 C CA . HIS A 1 387 ? -63.830 -13.966 29.810 1.00 68.50 387 HIS A CA 1
ATOM 3081 C C . HIS A 1 387 ? -62.386 -13.924 29.282 1.00 68.50 387 HIS A C 1
ATOM 3083 O O . HIS A 1 387 ? -61.487 -13.487 30.006 1.00 68.50 387 HIS A O 1
ATOM 3089 N N . ILE A 1 388 ? -62.137 -14.351 28.039 1.00 76.81 388 ILE A N 1
ATOM 3090 C CA . ILE A 1 388 ? -60.790 -14.373 27.462 1.00 76.81 388 ILE A CA 1
ATOM 3091 C C . ILE A 1 388 ? -60.340 -12.934 27.138 1.00 76.81 388 ILE A C 1
ATOM 3093 O O . ILE A 1 388 ? -60.967 -12.256 26.326 1.00 76.81 388 ILE A O 1
ATOM 3097 N N . PRO A 1 389 ? -59.217 -12.442 27.702 1.00 77.56 389 PRO A N 1
ATOM 3098 C CA . PRO A 1 389 ? -58.843 -11.029 27.590 1.00 77.56 389 PRO A CA 1
ATOM 3099 C C . PRO A 1 389 ? -58.294 -10.594 26.219 1.00 77.56 389 PRO A C 1
ATOM 3101 O O . PRO A 1 389 ? -57.930 -9.428 26.064 1.00 77.56 389 PRO A O 1
ATOM 3104 N N . PHE A 1 390 ? -58.201 -11.510 25.249 1.00 81.19 390 PHE A N 1
ATOM 3105 C CA . PHE A 1 390 ? -57.654 -11.292 23.907 1.00 81.19 390 PHE A CA 1
ATOM 3106 C C . PHE A 1 390 ? -58.548 -11.937 22.841 1.00 81.19 390 PHE A C 1
ATOM 3108 O O . PHE A 1 390 ? -58.695 -13.159 22.826 1.00 81.19 390 PHE A O 1
ATOM 3115 N N . ALA A 1 391 ? -59.072 -11.125 21.922 1.00 82.38 391 ALA A N 1
ATOM 3116 C CA . ALA A 1 391 ? -59.835 -11.563 20.752 1.00 82.38 391 ALA A CA 1
ATOM 3117 C C . ALA A 1 391 ? -58.990 -11.453 19.470 1.00 82.38 391 ALA A C 1
ATOM 3119 O O . ALA A 1 391 ? -58.001 -10.720 19.436 1.00 82.38 391 ALA A O 1
ATOM 3120 N N . SER A 1 392 ? -59.360 -12.164 18.406 1.00 81.88 392 SER A N 1
ATOM 3121 C CA . SER A 1 392 ? -58.626 -12.145 17.132 1.00 81.88 392 SER A CA 1
ATOM 3122 C C . SER A 1 392 ? -58.688 -10.768 16.437 1.00 81.88 392 SER A C 1
ATOM 3124 O O . SER A 1 392 ? -59.730 -10.113 16.422 1.00 81.88 392 SER A O 1
ATOM 3126 N N . ASP A 1 393 ? -57.569 -10.301 15.867 1.00 80.06 393 ASP A N 1
ATOM 3127 C CA . ASP A 1 393 ? -57.448 -8.947 15.290 1.00 80.06 393 ASP A CA 1
ATOM 3128 C C . ASP A 1 393 ? -57.897 -8.905 13.813 1.00 80.06 393 ASP A C 1
ATOM 3130 O O . ASP A 1 393 ? -57.088 -9.022 12.890 1.00 80.06 393 ASP A O 1
ATOM 3134 N N . GLY A 1 394 ? -59.203 -8.724 13.593 1.00 73.31 394 GLY A N 1
ATOM 3135 C CA . GLY A 1 394 ? -59.815 -8.511 12.272 1.00 73.31 394 GLY A CA 1
ATOM 3136 C C . GLY A 1 394 ? -60.188 -9.788 11.503 1.00 73.31 394 GLY A C 1
ATOM 3137 O O . GLY A 1 394 ? -60.144 -10.893 12.035 1.00 73.31 394 GLY A O 1
ATOM 3138 N N . ASN A 1 395 ? -60.569 -9.632 10.228 1.00 61.78 395 ASN A N 1
ATOM 3139 C CA . ASN A 1 395 ? -61.189 -10.700 9.420 1.00 61.78 395 ASN A CA 1
ATOM 3140 C C . ASN A 1 395 ? -60.222 -11.804 8.938 1.00 61.78 395 ASN A C 1
ATOM 3142 O O . ASN A 1 395 ? -60.677 -12.825 8.429 1.00 61.78 395 ASN A O 1
ATOM 3146 N N . ALA A 1 396 ? -58.905 -11.612 9.064 1.00 62.25 396 ALA A N 1
ATOM 3147 C CA . ALA A 1 396 ? -57.884 -12.593 8.675 1.00 62.25 396 ALA A CA 1
ATOM 3148 C C . ALA A 1 396 ? -56.727 -12.615 9.702 1.00 62.25 396 ALA A C 1
ATOM 3150 O O . ALA A 1 396 ? -55.623 -12.147 9.413 1.00 62.25 396 ALA A O 1
ATOM 3151 N N . PRO A 1 397 ? -56.975 -13.106 10.931 1.00 70.50 397 PRO A N 1
ATOM 3152 C CA . PRO A 1 397 ? -56.026 -13.004 12.041 1.00 70.50 397 PRO A CA 1
ATOM 3153 C C . PRO A 1 397 ? -54.919 -14.068 11.986 1.00 70.50 397 PRO A C 1
ATOM 3155 O O . PRO A 1 397 ? -53.855 -13.885 12.578 1.00 70.50 397 PRO A O 1
ATOM 3158 N N . LEU A 1 398 ? -55.155 -15.186 11.295 1.00 77.12 398 LEU A N 1
ATOM 3159 C CA . LEU A 1 398 ? -54.257 -16.339 11.261 1.00 77.12 398 LEU A CA 1
ATOM 3160 C C . LEU A 1 398 ? -52.960 -16.015 10.507 1.00 77.12 398 LEU A C 1
ATOM 3162 O O . LEU A 1 398 ? -52.997 -15.605 9.351 1.00 77.12 398 LEU A O 1
ATOM 3166 N N . ILE A 1 399 ? -51.810 -16.230 11.151 1.00 72.88 399 ILE A N 1
ATOM 3167 C CA . ILE A 1 399 ? -50.493 -16.043 10.527 1.00 72.88 399 ILE A CA 1
ATOM 3168 C C . ILE A 1 399 ? -50.052 -17.355 9.873 1.00 72.88 399 ILE A C 1
ATOM 3170 O O . ILE A 1 399 ? -49.814 -17.398 8.668 1.00 72.88 399 ILE A O 1
ATOM 3174 N N . ARG A 1 400 ? -49.925 -18.432 10.665 1.00 64.88 400 ARG A N 1
ATOM 3175 C CA . ARG A 1 400 ? -49.562 -19.778 10.184 1.00 64.88 400 ARG A CA 1
ATOM 3176 C C . ARG A 1 400 ? -49.776 -20.828 11.276 1.00 64.88 400 ARG A C 1
ATOM 3178 O O . ARG A 1 400 ? -49.335 -20.632 12.406 1.00 64.88 400 ARG A O 1
ATOM 3185 N N . GLY A 1 401 ? -50.370 -21.975 10.935 1.00 75.75 401 GLY A N 1
ATOM 3186 C CA . GLY A 1 401 ? -50.636 -23.045 11.908 1.00 75.75 401 GLY A CA 1
ATOM 3187 C C . GLY A 1 401 ? -51.481 -22.533 13.078 1.00 75.75 401 GLY A C 1
ATOM 3188 O O . GLY A 1 401 ? -52.398 -21.751 12.868 1.00 75.75 401 GLY A O 1
ATOM 3189 N N . SER A 1 402 ? -51.144 -22.905 14.312 1.00 77.69 402 SER A N 1
ATOM 3190 C CA . SER A 1 402 ? -51.861 -22.464 15.523 1.00 77.69 402 SER A CA 1
ATOM 3191 C C . SER A 1 402 ? -51.425 -21.082 16.050 1.00 77.69 402 SER A C 1
ATOM 3193 O O . SER A 1 402 ? -51.375 -20.877 17.266 1.00 77.69 402 SER A O 1
ATOM 3195 N N . VAL A 1 403 ? -51.041 -20.157 15.160 1.00 80.88 403 VAL A N 1
ATOM 3196 C CA . VAL A 1 403 ? -50.527 -18.818 15.501 1.00 80.88 403 VAL A CA 1
ATOM 3197 C C . VAL A 1 403 ? -51.323 -17.731 14.781 1.00 80.88 403 VAL A C 1
ATOM 3199 O O . VAL A 1 403 ? -51.404 -17.724 13.552 1.00 80.88 403 VAL A O 1
ATOM 3202 N N . GLU A 1 404 ? -51.863 -16.780 15.541 1.00 82.88 404 GLU A N 1
ATOM 3203 C CA . GLU A 1 404 ? -52.714 -15.689 15.048 1.00 82.88 404 GLU A CA 1
ATOM 3204 C C . GLU A 1 404 ? -52.445 -14.347 15.752 1.00 82.88 404 GLU A C 1
ATOM 3206 O O . GLU A 1 404 ? -51.899 -14.290 16.855 1.00 82.88 404 GLU A O 1
ATOM 3211 N N . LYS A 1 405 ? -52.844 -13.253 15.101 1.00 83.06 405 LYS A N 1
ATOM 3212 C CA . LYS A 1 405 ? -52.852 -11.894 15.648 1.00 83.06 405 LYS A CA 1
ATOM 3213 C C . LYS A 1 405 ? -54.069 -11.707 16.544 1.00 83.06 405 LYS A C 1
ATOM 3215 O O . LYS A 1 405 ? -55.196 -11.977 16.131 1.00 83.06 405 LYS A O 1
ATOM 3220 N N . VAL A 1 406 ? -53.839 -11.189 17.743 1.00 83.50 406 VAL A N 1
ATOM 3221 C CA . VAL A 1 406 ? -54.881 -10.891 18.725 1.00 83.50 406 VAL A CA 1
ATOM 3222 C C . VAL A 1 406 ? -54.754 -9.470 19.253 1.00 83.50 406 VAL A C 1
ATOM 3224 O O . VAL A 1 406 ? -53.665 -8.896 19.334 1.00 83.50 406 VAL A O 1
ATOM 3227 N N . ARG A 1 407 ? -55.890 -8.915 19.655 1.00 84.44 407 ARG A N 1
ATOM 3228 C CA . ARG A 1 407 ? -56.021 -7.627 20.318 1.00 84.44 407 ARG A CA 1
ATOM 3229 C C . ARG A 1 407 ? -56.608 -7.846 21.701 1.00 84.44 407 ARG A C 1
ATOM 3231 O O . ARG A 1 407 ? -57.596 -8.562 21.850 1.00 84.44 407 ARG A O 1
ATOM 3238 N N . GLY A 1 408 ? -56.014 -7.228 22.715 1.00 83.12 408 GLY A N 1
ATOM 3239 C CA . GLY A 1 408 ? -56.590 -7.260 24.051 1.00 83.12 408 GLY A CA 1
ATOM 3240 C C . GLY A 1 408 ? -57.886 -6.448 24.109 1.00 83.12 408 GLY A C 1
ATOM 3241 O O . GLY A 1 408 ? -57.948 -5.326 23.598 1.00 83.12 408 GLY A O 1
ATOM 3242 N N . THR A 1 409 ? -58.920 -7.028 24.710 1.00 77.38 409 THR A N 1
ATOM 3243 C CA . THR A 1 409 ? -60.296 -6.496 24.758 1.00 77.38 409 THR A CA 1
ATOM 3244 C C . THR A 1 409 ? -60.788 -6.219 26.177 1.00 77.38 409 THR A C 1
ATOM 3246 O O . THR A 1 409 ? -61.795 -5.536 26.340 1.00 77.38 409 THR A O 1
ATOM 3249 N N . VAL A 1 410 ? -60.093 -6.730 27.203 1.00 73.12 410 VAL A N 1
ATOM 3250 C CA . VAL A 1 410 ? -60.537 -6.668 28.604 1.00 73.12 410 VAL A CA 1
ATOM 3251 C C . VAL A 1 410 ? -59.440 -6.116 29.521 1.00 73.12 410 VAL A C 1
ATOM 3253 O O . VAL A 1 410 ? -58.288 -6.562 29.504 1.00 73.12 410 VAL A O 1
ATOM 3256 N N . GLY A 1 411 ? -59.819 -5.171 30.386 1.00 74.50 411 GLY A N 1
ATOM 3257 C CA . GLY A 1 411 ? -58.990 -4.669 31.486 1.00 74.50 411 GLY A CA 1
ATOM 3258 C C . GLY A 1 411 ? -57.647 -4.090 31.027 1.00 74.50 411 GLY A C 1
ATOM 3259 O O . GLY A 1 411 ? -57.579 -3.355 30.043 1.00 74.50 411 GLY A O 1
ATOM 3260 N N . ARG A 1 412 ? -56.559 -4.443 31.728 1.00 72.50 412 ARG A N 1
ATOM 3261 C CA . ARG A 1 412 ? -55.195 -3.933 31.464 1.00 72.50 412 ARG A CA 1
ATOM 3262 C C . ARG A 1 412 ? -54.615 -4.281 30.087 1.00 72.50 412 ARG A C 1
ATOM 3264 O O . ARG A 1 412 ? -53.545 -3.792 29.750 1.00 72.50 412 ARG A O 1
ATOM 3271 N N . PHE A 1 413 ? -55.264 -5.170 29.337 1.00 75.44 413 PHE A N 1
ATOM 3272 C CA . PHE A 1 413 ? -54.802 -5.606 28.022 1.00 75.44 413 PHE A CA 1
ATOM 3273 C C . PHE A 1 413 ? -55.468 -4.835 26.871 1.00 75.44 413 PHE A C 1
ATOM 3275 O O . PHE A 1 413 ? -55.040 -4.965 25.727 1.00 75.44 413 PHE A O 1
ATOM 3282 N N . THR A 1 414 ? -56.496 -4.030 27.162 1.00 76.62 414 THR A N 1
ATOM 3283 C CA . THR A 1 414 ? -57.299 -3.307 26.164 1.00 76.62 414 THR A CA 1
ATOM 3284 C C . THR A 1 414 ? -56.425 -2.506 25.194 1.00 76.62 414 THR A C 1
ATOM 3286 O O . THR A 1 414 ? -55.652 -1.645 25.605 1.00 76.62 414 THR A O 1
ATOM 3289 N N . GLY A 1 415 ? -56.544 -2.793 23.896 1.00 75.06 415 GLY A N 1
ATOM 3290 C CA . GLY A 1 415 ? -55.808 -2.109 22.827 1.00 75.06 415 GLY A CA 1
ATOM 3291 C C . GLY A 1 415 ? -54.408 -2.656 22.518 1.00 75.06 415 GLY A C 1
ATOM 3292 O O . GLY A 1 415 ? -53.861 -2.314 21.469 1.00 75.06 415 GLY A O 1
ATOM 3293 N N . ILE A 1 416 ? -53.843 -3.543 23.348 1.00 80.88 416 ILE A N 1
ATOM 3294 C CA . ILE A 1 416 ? -52.542 -4.176 23.074 1.00 80.88 416 ILE A CA 1
ATOM 3295 C C . ILE A 1 416 ? -52.671 -5.110 21.865 1.00 80.88 416 ILE A C 1
ATOM 3297 O O . ILE A 1 416 ? -53.510 -6.013 21.865 1.00 80.88 416 ILE A O 1
ATOM 3301 N N . LYS A 1 417 ? -51.806 -4.927 20.860 1.00 82.25 417 LYS A N 1
ATOM 3302 C CA . LYS A 1 417 ? -51.623 -5.872 19.748 1.00 82.25 417 LYS A CA 1
ATOM 3303 C C . LYS A 1 417 ? -50.585 -6.927 20.124 1.00 82.25 417 LYS A C 1
ATOM 3305 O O . LYS A 1 417 ? -49.481 -6.598 20.552 1.00 82.25 417 LYS A O 1
ATOM 3310 N N . ALA A 1 418 ? -50.940 -8.191 19.950 1.00 84.31 418 ALA A N 1
ATOM 3311 C CA . ALA A 1 418 ? -50.112 -9.329 20.318 1.00 84.31 418 ALA A CA 1
ATOM 3312 C C . ALA A 1 418 ? -50.294 -10.490 19.328 1.00 84.31 418 ALA A C 1
ATOM 3314 O O . ALA A 1 418 ? -51.177 -10.483 18.470 1.00 84.31 418 ALA A O 1
ATOM 3315 N N . VAL A 1 419 ? -49.455 -11.511 19.461 1.00 83.00 419 VAL A N 1
ATOM 3316 C CA . VAL A 1 419 ? -49.576 -12.793 18.768 1.00 83.00 419 VAL A CA 1
ATOM 3317 C C . VAL A 1 419 ? -49.931 -13.867 19.793 1.00 83.00 419 VAL A C 1
ATOM 3319 O O . VAL A 1 419 ? -49.256 -14.003 20.816 1.00 83.00 419 VAL A O 1
ATOM 3322 N N . ARG A 1 420 ? -50.991 -14.633 19.519 1.00 85.56 420 ARG A N 1
ATOM 3323 C CA . ARG A 1 420 ? -51.412 -15.808 20.291 1.00 85.56 420 ARG A CA 1
ATOM 3324 C C . ARG A 1 420 ? -50.903 -17.064 19.594 1.00 85.56 420 ARG A C 1
ATOM 3326 O O . ARG A 1 420 ? -51.209 -17.284 18.424 1.00 85.56 420 ARG A O 1
ATOM 3333 N N . LYS A 1 421 ? -50.168 -17.908 20.321 1.00 84.31 421 LYS A N 1
ATOM 3334 C CA . LYS A 1 421 ? -49.916 -19.307 19.946 1.00 84.31 421 LYS A CA 1
ATOM 3335 C C . LYS A 1 421 ? -50.787 -20.210 20.814 1.00 84.31 421 LYS A C 1
ATOM 3337 O O . LYS A 1 421 ? -50.676 -20.161 22.037 1.00 84.31 421 LYS A O 1
ATOM 3342 N N . THR A 1 422 ? -51.617 -21.035 20.184 1.00 82.81 422 THR A N 1
ATOM 3343 C CA . THR A 1 422 ? -52.522 -21.972 20.868 1.00 82.81 422 THR A CA 1
ATOM 3344 C C . THR A 1 422 ? -52.014 -23.403 20.721 1.00 82.81 422 THR A C 1
ATOM 3346 O O . THR A 1 422 ? -51.752 -23.870 19.616 1.00 82.81 422 THR A O 1
ATOM 3349 N N . ILE A 1 423 ? -51.894 -24.117 21.835 1.00 82.00 423 ILE A N 1
ATOM 3350 C CA . ILE A 1 423 ? -51.546 -25.538 21.894 1.00 82.00 423 ILE A CA 1
ATOM 3351 C C . ILE A 1 423 ? -52.798 -26.294 22.338 1.00 82.00 423 ILE A C 1
ATOM 3353 O O . ILE A 1 423 ? -53.338 -26.011 23.405 1.00 82.00 423 ILE A O 1
ATOM 3357 N N . ILE A 1 424 ? -53.272 -27.228 21.513 1.00 80.19 424 ILE A N 1
ATOM 3358 C CA . ILE A 1 424 ? -54.423 -28.087 21.822 1.00 80.19 424 ILE A CA 1
ATOM 3359 C C . ILE A 1 424 ? -53.895 -29.410 22.381 1.00 80.19 424 ILE A C 1
ATOM 3361 O O . ILE A 1 424 ? -52.989 -30.012 21.809 1.00 80.19 424 ILE A O 1
ATOM 3365 N N . ILE A 1 425 ? -54.464 -29.849 23.499 1.00 77.75 425 ILE A N 1
ATOM 3366 C CA . ILE A 1 425 ? -54.076 -31.043 24.250 1.00 77.75 425 ILE A CA 1
ATOM 3367 C C . ILE A 1 425 ? -55.322 -31.914 24.372 1.00 77.75 425 ILE A C 1
ATOM 3369 O O . ILE A 1 425 ? -56.313 -31.472 24.942 1.00 77.75 425 ILE A O 1
ATOM 3373 N N . THR A 1 426 ? -55.292 -33.140 23.855 1.00 70.56 426 THR A N 1
ATOM 3374 C CA . THR A 1 426 ? -56.463 -34.038 23.839 1.00 70.56 426 THR A CA 1
ATOM 3375 C C . THR A 1 426 ? -56.610 -34.903 25.094 1.00 70.56 426 THR A C 1
ATOM 3377 O O . THR A 1 426 ? -57.674 -35.456 25.311 1.00 70.56 426 THR A O 1
ATOM 3380 N N . ASN A 1 427 ? -55.569 -35.007 25.928 1.00 67.94 427 ASN A N 1
ATOM 3381 C CA . ASN A 1 427 ? -55.572 -35.746 27.197 1.00 67.94 427 ASN A CA 1
ATOM 3382 C C . ASN A 1 427 ? -54.828 -34.935 28.276 1.00 67.94 427 ASN A C 1
ATOM 3384 O O . ASN A 1 427 ? -53.644 -35.156 28.546 1.00 67.94 427 ASN A O 1
ATOM 3388 N N . ALA A 1 428 ? -55.486 -33.928 28.855 1.00 64.31 428 ALA A N 1
ATOM 3389 C CA . ALA A 1 428 ? -54.840 -32.974 29.758 1.00 64.31 428 ALA A CA 1
ATOM 3390 C C . ALA A 1 428 ? -54.714 -33.498 31.203 1.00 64.31 428 ALA A C 1
ATOM 3392 O O . ALA A 1 428 ? -55.617 -33.346 32.024 1.00 64.31 428 ALA A O 1
ATOM 3393 N N . THR A 1 429 ? -53.552 -34.056 31.555 1.00 72.69 429 THR A N 1
ATOM 3394 C CA . THR A 1 429 ? -53.253 -34.462 32.942 1.00 72.69 429 THR A CA 1
ATOM 3395 C C . THR A 1 429 ? -52.699 -33.306 33.789 1.00 72.69 429 THR A C 1
ATOM 3397 O O . THR A 1 429 ? -52.147 -32.331 33.271 1.00 72.69 429 THR A O 1
ATOM 3400 N N . ALA A 1 430 ? -52.787 -33.417 35.120 1.00 69.62 430 ALA A N 1
ATOM 3401 C CA . ALA A 1 430 ? -52.263 -32.401 36.040 1.00 69.62 430 ALA A CA 1
ATOM 3402 C C . ALA A 1 430 ? -50.736 -32.195 35.933 1.00 69.62 430 ALA A C 1
ATOM 3404 O O . ALA A 1 430 ? -50.251 -31.090 36.181 1.00 69.62 430 ALA A O 1
ATOM 3405 N N . SER A 1 431 ? -49.971 -33.219 35.537 1.00 71.94 431 SER A N 1
ATOM 3406 C CA . SER A 1 431 ? -48.538 -33.093 35.240 1.00 71.94 431 SER A CA 1
ATOM 3407 C C . SER A 1 431 ? -48.294 -32.347 33.924 1.00 71.94 431 SER A C 1
ATOM 3409 O O . SER A 1 431 ? -47.441 -31.462 33.894 1.00 71.94 431 SER A O 1
ATOM 3411 N N . THR A 1 432 ? -49.091 -32.598 32.877 1.00 73.12 432 THR A N 1
ATOM 3412 C CA . THR A 1 432 ? -49.037 -31.836 31.614 1.00 73.12 432 THR A CA 1
ATOM 3413 C C . THR A 1 432 ? -49.297 -30.340 31.840 1.00 73.12 432 THR A C 1
ATOM 3415 O O . THR A 1 432 ? -48.541 -29.509 31.337 1.00 73.12 432 THR A O 1
ATOM 3418 N N . LYS A 1 433 ? -50.310 -29.983 32.652 1.00 71.81 433 LYS A N 1
ATOM 3419 C CA . LYS A 1 433 ? -50.604 -28.576 33.006 1.00 71.81 433 LYS A CA 1
ATOM 3420 C C . LYS A 1 433 ? -49.401 -27.897 33.698 1.00 71.81 433 LYS A C 1
ATOM 3422 O O . LYS A 1 433 ? -49.111 -26.736 33.419 1.00 71.81 433 LYS A O 1
ATOM 3427 N N . ARG A 1 434 ? -48.665 -28.618 34.560 1.00 73.88 434 ARG A N 1
ATOM 3428 C CA . ARG A 1 434 ? -47.456 -28.108 35.249 1.00 73.88 434 ARG A CA 1
ATOM 3429 C C . ARG A 1 434 ? -46.262 -27.925 34.308 1.00 73.88 434 ARG A C 1
ATOM 3431 O O . ARG A 1 434 ? -45.596 -26.898 34.395 1.00 73.88 434 ARG A O 1
ATOM 3438 N N . LEU A 1 435 ? -46.017 -28.876 33.403 1.00 78.31 435 LEU A N 1
ATOM 3439 C CA . LEU A 1 435 ? -44.900 -28.810 32.453 1.00 78.31 435 LEU A CA 1
ATOM 3440 C C . LEU A 1 435 ? -45.004 -27.578 31.539 1.00 78.31 435 LEU A C 1
ATOM 3442 O O . LEU A 1 435 ? -44.048 -26.821 31.414 1.00 78.31 435 LEU A O 1
ATOM 3446 N N . LEU A 1 436 ? -46.187 -27.318 30.976 1.00 77.81 436 LEU A N 1
ATOM 3447 C CA . LEU A 1 436 ? -46.412 -26.171 30.085 1.00 77.81 436 LEU A CA 1
ATOM 3448 C C . LEU A 1 436 ? -46.301 -24.819 30.806 1.00 77.81 436 LEU A C 1
ATOM 3450 O O . LEU A 1 436 ? -45.795 -23.851 30.236 1.00 77.81 436 LEU A O 1
ATOM 3454 N N . ALA A 1 437 ? -46.720 -24.750 32.074 1.00 71.62 437 ALA A N 1
ATOM 3455 C CA . ALA A 1 437 ? -46.483 -23.576 32.911 1.00 71.62 437 ALA A CA 1
ATOM 3456 C C . ALA A 1 437 ? -44.976 -23.345 33.145 1.00 71.62 437 ALA A C 1
ATOM 3458 O O . ALA A 1 437 ? -44.509 -22.208 33.076 1.00 71.62 437 ALA A O 1
ATOM 3459 N N . GLN A 1 438 ? -44.203 -24.416 33.357 1.00 74.38 438 GLN A N 1
ATOM 3460 C CA . GLN A 1 438 ? -42.751 -24.347 33.522 1.00 74.38 438 GLN A CA 1
ATOM 3461 C C . GLN A 1 438 ? -42.029 -23.935 32.227 1.00 74.38 438 GLN A C 1
ATOM 3463 O O . GLN A 1 438 ? -41.143 -23.086 32.283 1.00 74.38 438 GLN A O 1
ATOM 3468 N N . GLU A 1 439 ? -42.419 -24.452 31.060 1.00 69.94 439 GLU A N 1
ATOM 3469 C CA . GLU A 1 439 ? -41.851 -24.028 29.768 1.00 69.94 439 GLU A CA 1
ATOM 3470 C C . GLU A 1 439 ? -42.139 -22.550 29.468 1.00 69.94 439 GLU A C 1
ATOM 3472 O O . GLU A 1 439 ? -41.236 -21.803 29.086 1.00 69.94 439 GLU A O 1
ATOM 3477 N N . ALA A 1 440 ? -43.369 -22.088 29.711 1.00 69.69 440 ALA A N 1
ATOM 3478 C CA . ALA A 1 440 ? -43.714 -20.674 29.575 1.00 69.69 440 ALA A CA 1
ATOM 3479 C C . ALA A 1 440 ? -42.920 -19.779 30.544 1.00 69.69 440 ALA A C 1
ATOM 3481 O O . ALA A 1 440 ? -42.509 -18.677 30.174 1.00 69.69 440 ALA A O 1
ATOM 3482 N N . LYS A 1 441 ? -42.650 -20.264 31.763 1.00 68.38 441 LYS A N 1
ATOM 3483 C CA . LYS A 1 441 ? -41.770 -19.597 32.728 1.00 68.38 441 LYS A CA 1
ATOM 3484 C C . LYS A 1 441 ? -40.329 -19.519 32.208 1.00 68.38 441 LYS A C 1
ATOM 3486 O O . LYS A 1 441 ? -39.734 -18.447 32.271 1.00 68.38 441 LYS A O 1
ATOM 3491 N N . THR A 1 442 ? -39.787 -20.590 31.627 1.00 66.06 442 THR A N 1
ATOM 3492 C CA . THR A 1 442 ? -38.461 -20.572 30.980 1.00 66.06 442 THR A CA 1
ATOM 3493 C C . THR A 1 442 ? -38.398 -19.523 29.867 1.00 66.06 442 THR A C 1
ATOM 3495 O O . THR A 1 442 ? -37.462 -18.728 29.842 1.00 66.06 442 THR A O 1
ATOM 3498 N N . LEU A 1 443 ? -39.422 -19.432 29.009 1.00 65.88 443 LEU A N 1
ATOM 3499 C CA . LEU A 1 443 ? -39.511 -18.397 27.967 1.00 65.88 443 LEU A CA 1
ATOM 3500 C C . LEU A 1 443 ? -39.590 -16.968 28.536 1.00 65.88 443 LEU A C 1
ATOM 3502 O O . LEU A 1 443 ? -39.049 -16.045 27.935 1.00 65.88 443 LEU A O 1
ATOM 3506 N N . TYR A 1 444 ? -40.221 -16.769 29.699 1.00 63.50 444 TYR A N 1
ATOM 3507 C CA . TYR A 1 444 ? -40.249 -15.468 30.379 1.00 63.50 444 TYR A CA 1
ATOM 3508 C C . TYR A 1 444 ? -38.878 -15.057 30.945 1.00 63.50 444 TYR A C 1
ATOM 3510 O O . TYR A 1 444 ? -38.523 -13.878 30.896 1.00 63.50 444 TYR A O 1
ATOM 3518 N N . PHE A 1 445 ? -38.112 -16.009 31.490 1.00 61.12 445 PHE A N 1
ATOM 3519 C CA . PHE A 1 445 ? -36.794 -15.744 32.079 1.00 61.12 445 PHE A CA 1
ATOM 3520 C C . PHE A 1 445 ? -35.645 -15.736 31.062 1.00 61.12 445 PHE A C 1
ATOM 3522 O O . PHE A 1 445 ? -34.634 -15.091 31.323 1.00 61.12 445 PHE A O 1
ATOM 3529 N N . ALA A 1 446 ? -35.810 -16.348 29.885 1.00 58.62 446 ALA A N 1
ATOM 3530 C CA . ALA A 1 446 ? -34.855 -16.322 28.770 1.00 58.62 446 ALA A CA 1
ATOM 3531 C C . ALA A 1 446 ? -34.781 -14.953 28.045 1.00 58.62 446 ALA A C 1
ATOM 3533 O O . ALA A 1 446 ? -34.674 -14.886 26.821 1.00 58.62 446 ALA A O 1
ATOM 3534 N N . ARG A 1 447 ? -34.837 -13.848 28.804 1.00 53.47 447 ARG A N 1
ATOM 3535 C CA . ARG A 1 447 ? -34.760 -12.443 28.365 1.00 53.47 447 ARG A CA 1
ATOM 3536 C C . ARG A 1 447 ? -33.355 -12.059 27.864 1.00 53.47 447 ARG A C 1
ATOM 3538 O O . ARG A 1 447 ? -32.745 -11.118 28.364 1.00 53.47 447 ARG A O 1
ATOM 3545 N N . HIS A 1 448 ? -32.863 -12.738 26.834 1.00 44.62 448 HIS A N 1
ATOM 3546 C CA . HIS A 1 448 ? -31.830 -12.164 25.977 1.00 44.62 448 HIS A CA 1
ATOM 3547 C C . HIS A 1 448 ? -32.474 -11.212 24.963 1.00 44.62 448 HIS A C 1
ATOM 3549 O O . HIS A 1 448 ? -33.591 -11.427 24.486 1.00 44.62 448 HIS A O 1
ATOM 3555 N N . GLN A 1 449 ? -31.784 -10.107 24.692 1.00 46.62 449 GLN A N 1
ATOM 3556 C CA . GLN A 1 449 ? -32.259 -9.031 23.828 1.00 46.62 449 GLN A CA 1
ATOM 3557 C C . GLN A 1 449 ? -32.497 -9.568 22.405 1.00 46.62 449 GLN A C 1
ATOM 3559 O O . GLN A 1 449 ? -31.537 -9.953 21.749 1.00 46.62 449 GLN A O 1
ATOM 3564 N N . HIS A 1 450 ? -33.760 -9.628 21.950 1.00 48.53 450 HIS A N 1
ATOM 3565 C CA . HIS A 1 450 ? -34.238 -8.925 20.737 1.00 48.53 450 HIS A CA 1
ATOM 3566 C C . HIS A 1 450 ? -35.582 -9.391 20.143 1.00 48.53 450 HIS A C 1
ATOM 3568 O O . HIS A 1 450 ? -36.118 -8.649 19.325 1.00 48.53 450 HIS A O 1
ATOM 3574 N N . VAL A 1 451 ? -36.144 -10.561 20.492 1.00 55.69 451 VAL A N 1
ATOM 3575 C CA . VAL A 1 451 ? -37.171 -11.171 19.604 1.00 55.69 451 VAL A CA 1
ATOM 3576 C C . VAL A 1 451 ? -38.619 -11.182 20.124 1.00 55.69 451 VAL A C 1
ATOM 3578 O O . VAL A 1 451 ? -39.507 -10.848 19.344 1.00 55.69 451 VAL A O 1
ATOM 3581 N N . VAL A 1 452 ? -38.924 -11.552 21.381 1.00 60.50 452 VAL A N 1
ATOM 3582 C CA . VAL A 1 452 ? -40.337 -11.649 21.830 1.00 60.50 452 VAL A CA 1
ATOM 3583 C C . VAL A 1 452 ? -40.547 -11.366 23.326 1.00 60.50 452 VAL A C 1
ATOM 3585 O O . VAL A 1 452 ? -39.907 -11.984 24.173 1.00 60.50 452 VAL A O 1
ATOM 3588 N N . HIS A 1 453 ? -41.513 -10.506 23.673 1.00 68.50 453 HIS A N 1
ATOM 3589 C CA . HIS A 1 453 ? -41.956 -10.298 25.060 1.00 68.50 453 HIS A CA 1
ATOM 3590 C C . HIS A 1 453 ? -43.219 -11.112 25.386 1.00 68.50 453 HIS A C 1
ATOM 3592 O O . HIS A 1 453 ? -44.276 -10.885 24.801 1.00 68.50 453 HIS A O 1
ATOM 3598 N N . LEU A 1 454 ? -43.144 -12.022 26.363 1.00 73.88 454 LEU A N 1
ATOM 3599 C CA . LEU A 1 454 ? -44.318 -12.733 26.887 1.00 73.88 454 LEU A CA 1
ATOM 3600 C C . LEU A 1 454 ? -45.216 -11.783 27.706 1.00 73.88 454 LEU A C 1
ATOM 3602 O O . LEU A 1 454 ? -44.743 -11.138 28.640 1.00 73.88 454 LEU A O 1
ATOM 3606 N N . VAL A 1 455 ? -46.507 -11.723 27.366 1.00 75.25 455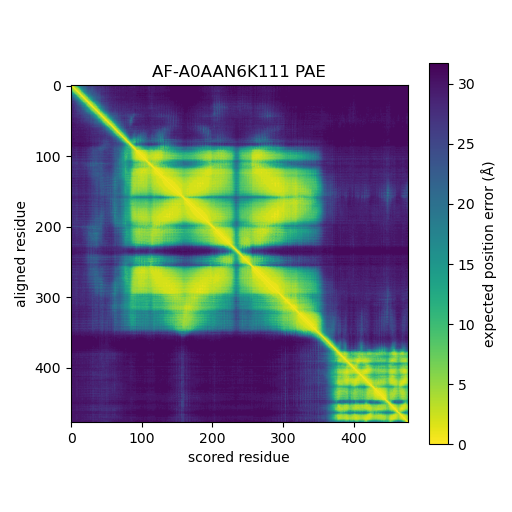 VAL A N 1
ATOM 3607 C CA . VAL A 1 455 ? -47.505 -10.806 27.960 1.00 75.25 455 VAL A CA 1
ATOM 3608 C C . VAL A 1 455 ? -48.461 -11.523 28.908 1.00 75.25 455 VAL A C 1
ATOM 3610 O O . VAL A 1 455 ? -48.771 -11.006 29.980 1.00 75.25 455 VAL A O 1
ATOM 3613 N N . HIS A 1 456 ? -48.971 -12.688 28.503 1.00 78.75 456 HIS A N 1
ATOM 3614 C CA . HIS A 1 456 ? -49.969 -13.444 29.264 1.00 78.75 456 HIS A CA 1
ATOM 3615 C C . HIS A 1 456 ? -49.952 -14.920 28.863 1.00 78.75 456 HIS A C 1
ATOM 3617 O O . HIS A 1 456 ? -49.650 -15.252 27.715 1.00 78.75 456 HIS A O 1
ATOM 3623 N N . THR A 1 457 ? -50.322 -15.803 29.787 1.00 82.19 457 THR A N 1
ATOM 3624 C CA . THR A 1 457 ? -50.566 -17.222 29.506 1.00 82.19 457 THR A CA 1
ATOM 3625 C C . THR A 1 457 ? -51.843 -17.676 30.189 1.00 82.19 457 THR A C 1
ATOM 3627 O O . THR A 1 457 ? -52.144 -17.277 31.318 1.00 82.19 457 THR A O 1
ATOM 3630 N N . TYR A 1 458 ? -52.615 -18.506 29.494 1.00 80.38 458 TYR A N 1
ATOM 3631 C CA . TYR A 1 458 ? -53.842 -19.051 30.054 1.00 80.38 458 TYR A CA 1
ATOM 3632 C C . TYR A 1 458 ? -54.192 -20.430 29.516 1.00 80.38 458 TYR A C 1
ATOM 3634 O O . TYR A 1 458 ? -53.726 -20.882 28.470 1.00 80.38 458 TYR A O 1
ATOM 3642 N N . PHE A 1 459 ? -55.049 -21.071 30.285 1.00 80.31 459 PHE A N 1
ATOM 3643 C CA . PHE A 1 459 ? -55.669 -22.351 30.061 1.00 80.31 459 PHE A CA 1
ATOM 3644 C C . PHE A 1 459 ? -57.155 -22.136 29.765 1.00 80.31 459 PHE A C 1
ATOM 3646 O O . PHE A 1 459 ? -57.807 -21.327 30.423 1.00 80.31 459 PHE A O 1
ATOM 3653 N N . GLN A 1 460 ? -57.686 -22.866 28.793 1.00 78.75 460 GLN A N 1
ATOM 3654 C CA . GLN A 1 460 ? -59.111 -22.919 28.485 1.00 78.75 460 GLN A CA 1
ATOM 3655 C C . GLN A 1 460 ? -59.517 -24.387 28.350 1.00 78.75 460 GLN A C 1
ATOM 3657 O O . GLN A 1 460 ? -58.850 -25.159 27.655 1.00 78.75 460 GLN A O 1
ATOM 3662 N N . GLU A 1 461 ? -60.583 -24.777 29.039 1.00 72.81 461 GLU A N 1
ATOM 3663 C CA . GLU A 1 461 ? -61.145 -26.128 28.954 1.00 72.81 461 GLU A CA 1
ATOM 3664 C C . GLU A 1 461 ? -62.076 -26.221 27.730 1.00 72.81 461 GLU A C 1
ATOM 3666 O O . GLU A 1 461 ? -62.631 -25.215 27.290 1.00 72.81 461 GLU A O 1
ATOM 3671 N N . MET A 1 462 ? -62.160 -27.399 27.108 1.00 67.06 462 MET A N 1
ATOM 3672 C CA . MET A 1 462 ? -63.059 -27.678 25.982 1.00 67.06 462 MET A CA 1
ATOM 3673 C C . MET A 1 462 ? -63.963 -28.861 26.323 1.00 67.06 462 MET A C 1
ATOM 3675 O O . MET A 1 462 ? -63.556 -29.743 27.078 1.00 67.06 462 MET A O 1
ATOM 3679 N N . ASP A 1 463 ? -65.158 -28.880 25.733 1.00 61.97 463 ASP A N 1
ATOM 3680 C CA . ASP A 1 463 ? -66.274 -29.732 26.169 1.00 61.97 463 ASP A CA 1
ATOM 3681 C C . ASP A 1 463 ? -65.953 -31.244 26.176 1.00 61.97 463 ASP A C 1
ATOM 3683 O O . ASP A 1 463 ? -66.375 -31.956 27.085 1.00 61.97 463 ASP A O 1
ATOM 3687 N N . ASP A 1 464 ? -65.127 -31.723 25.236 1.00 55.47 464 ASP A N 1
ATOM 3688 C CA . ASP A 1 464 ? -64.711 -33.132 25.119 1.00 55.47 464 ASP A CA 1
ATOM 3689 C C . ASP A 1 464 ? -63.264 -33.375 25.595 1.00 55.47 464 ASP A C 1
ATOM 3691 O O . ASP A 1 464 ? -62.351 -33.570 24.791 1.00 55.47 464 ASP A O 1
ATOM 3695 N N . THR A 1 465 ? -63.022 -33.398 26.914 1.00 56.53 465 THR A N 1
ATOM 3696 C CA . THR A 1 465 ? -61.744 -33.784 27.592 1.00 56.53 465 THR A CA 1
ATOM 3697 C C . THR A 1 465 ? -60.463 -33.017 27.205 1.00 56.53 465 THR A C 1
ATOM 3699 O O . THR A 1 465 ? -59.396 -33.217 27.798 1.00 56.53 465 THR A O 1
ATOM 3702 N N . GLY A 1 466 ? -60.561 -32.119 26.229 1.00 63.06 466 GLY A N 1
ATOM 3703 C CA . GLY A 1 466 ? -59.460 -31.377 25.648 1.00 63.06 466 GLY A CA 1
ATOM 3704 C C . GLY A 1 466 ? -59.191 -30.058 26.361 1.00 63.06 466 GLY A C 1
ATOM 3705 O O . GLY A 1 466 ? -60.054 -29.459 27.000 1.00 63.06 466 GLY A O 1
ATOM 3706 N N . MET A 1 467 ? -57.968 -29.565 26.211 1.00 77.56 467 MET A N 1
ATOM 3707 C CA . MET A 1 467 ? -57.532 -28.306 26.794 1.00 77.56 467 MET A CA 1
ATOM 3708 C C . MET A 1 467 ? -56.752 -27.478 25.778 1.00 77.56 467 MET A C 1
ATOM 3710 O O . MET A 1 467 ? -55.874 -27.990 25.085 1.00 77.56 467 MET A O 1
ATOM 3714 N N . LYS A 1 468 ? -57.032 -26.178 25.727 1.00 80.62 468 LYS A N 1
ATOM 3715 C CA . LYS A 1 468 ? -56.203 -25.185 25.041 1.00 80.62 468 LYS A CA 1
ATOM 3716 C C . LYS A 1 468 ? -55.254 -24.541 26.052 1.00 80.62 468 LYS A C 1
ATOM 3718 O O . LYS A 1 468 ? -55.688 -24.055 27.095 1.00 80.62 468 LYS A O 1
ATOM 3723 N N . PHE A 1 469 ? -53.968 -24.487 25.726 1.00 82.88 469 PHE A N 1
ATOM 3724 C CA . PHE A 1 469 ? -52.997 -23.610 26.379 1.00 82.88 469 PHE A CA 1
ATOM 3725 C C . PHE A 1 469 ? -52.598 -22.501 25.406 1.00 82.88 469 PHE A C 1
ATOM 3727 O O . PHE A 1 469 ? -52.164 -22.780 24.288 1.00 82.88 469 PHE A O 1
ATOM 3734 N N . ALA A 1 470 ? -52.768 -21.247 25.813 1.00 82.44 470 ALA A N 1
ATOM 3735 C CA . ALA A 1 470 ? -52.499 -20.077 24.993 1.00 82.44 470 ALA A CA 1
ATOM 3736 C C . ALA A 1 470 ? -51.318 -19.276 25.548 1.00 82.44 470 ALA A C 1
ATOM 3738 O O . ALA A 1 470 ? -51.273 -18.939 26.734 1.00 82.44 470 ALA A O 1
ATOM 3739 N N . VAL A 1 471 ? -50.389 -18.930 24.658 1.00 84.25 471 VAL A N 1
ATOM 3740 C CA . VAL A 1 471 ? -49.208 -18.108 24.939 1.00 84.25 471 VAL A CA 1
ATOM 3741 C C . VAL A 1 471 ? -49.343 -16.798 24.166 1.00 84.25 471 VAL A C 1
ATOM 3743 O O . VAL A 1 471 ? -49.396 -16.816 22.934 1.00 84.25 471 VAL A O 1
ATOM 3746 N N . ILE A 1 472 ? -49.439 -15.674 24.883 1.00 80.19 472 ILE A N 1
ATOM 3747 C CA . ILE A 1 472 ? -49.644 -14.334 24.316 1.00 80.19 472 ILE A CA 1
ATOM 3748 C C . ILE A 1 472 ? -48.340 -13.544 24.360 1.00 80.19 472 ILE A C 1
ATOM 3750 O O . ILE A 1 472 ? -47.731 -13.380 25.418 1.00 80.19 472 ILE A O 1
ATOM 3754 N N . MET A 1 473 ? -47.935 -13.026 23.206 1.00 83.62 473 MET A N 1
ATOM 3755 C CA . MET A 1 473 ? -46.633 -12.411 22.974 1.00 83.62 473 MET A CA 1
ATOM 3756 C C . MET A 1 473 ? -46.799 -11.021 22.351 1.00 83.62 473 MET A C 1
ATOM 3758 O O . MET A 1 473 ? -47.476 -10.887 21.335 1.00 83.62 473 MET A O 1
ATOM 3762 N N . ALA A 1 474 ? -46.204 -9.985 22.942 1.00 77.12 47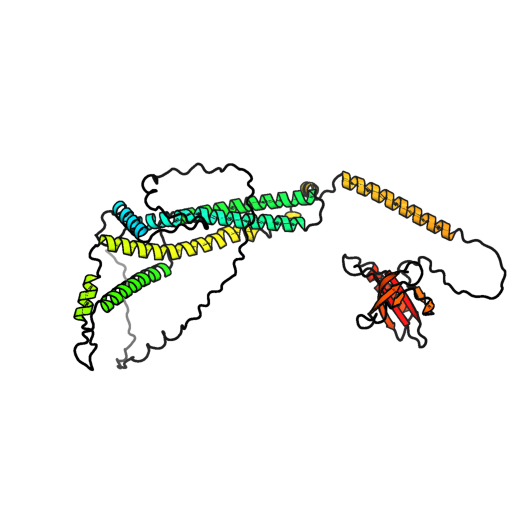4 ALA A N 1
ATOM 3763 C CA . ALA A 1 474 ? -46.228 -8.638 22.376 1.00 77.12 474 ALA A CA 1
ATOM 3764 C C . ALA A 1 474 ? -45.382 -8.580 21.102 1.00 77.12 474 ALA A C 1
ATOM 3766 O O . ALA A 1 474 ? -44.291 -9.152 21.043 1.00 77.12 474 ALA A O 1
ATOM 3767 N N . VAL A 1 475 ? -45.884 -7.846 20.110 1.00 67.12 475 VAL A N 1
ATOM 3768 C CA . VAL A 1 475 ? -45.123 -7.489 18.913 1.00 67.12 475 VAL A CA 1
ATOM 3769 C C . VAL A 1 475 ? -44.515 -6.116 19.153 1.00 67.12 475 VAL A C 1
ATOM 3771 O O . VAL A 1 475 ? -45.249 -5.130 19.223 1.00 67.12 475 VAL A O 1
ATOM 3774 N N . SER A 1 476 ? -43.192 -6.053 19.285 1.00 55.25 476 SER A N 1
ATOM 3775 C CA . SER A 1 476 ? -42.468 -4.791 19.142 1.00 55.25 476 SER A CA 1
ATOM 3776 C C . SER A 1 476 ? -42.537 -4.377 17.671 1.00 55.25 476 SER A C 1
ATOM 3778 O O . SER A 1 476 ? -42.086 -5.133 16.809 1.00 55.25 476 SER A O 1
ATOM 3780 N N . PHE A 1 477 ? -43.136 -3.219 17.406 1.00 44.41 477 PHE A N 1
ATOM 3781 C CA . PHE A 1 477 ? -43.042 -2.495 16.137 1.00 44.41 477 PHE A CA 1
ATOM 3782 C C . PHE A 1 477 ? -42.096 -1.311 16.326 1.00 44.41 477 PHE A C 1
ATOM 3784 O O . PHE A 1 477 ? -42.156 -0.721 17.430 1.00 44.41 477 PHE A O 1
#

pLDDT: mean 70.47, std 23.63, range [23.75, 97.81]

Organism: NCBI:txid329885

Nearest PDB structures (foldseek):
  3brb-assembly2_B  TM=7.531E-01  e=8.271E-03  Homo sapiens
  7aaz-assembly1_A  TM=6.820E-01  e=1.367E-01  Homo sapiens
  7ax3-assembly1_D2  TM=6.805E-01  e=4.198E-01  Homo sapiens
  5c5b-assembly1_A  TM=2.682E-01  e=4.684E-02  Homo sapiens
  5a3f-assembly1_C  TM=6.648E-01  e=3.398E+00  Homo sapiens

Sequence (477 aa):
MREKGQSFKQTNSKRAPKLETTSPVDKKNEYWATKKKKNTPMAWPVDDTPPVQDACDSTTRLYDFVPSIQAQEIGEVLHGRDSRANGQVYIIEAELKAWVRETYLKTRGRELPGSYNHVLLTELFHHQSRRWPQIAGNHVDAVHDSIVTFVEHAVAHLKVEDHVHSEIYDGMNTKLQDNKAAAERELHQLCVDEQQHPNTFNHYYTDNVQKSRIDQTHRMLELALSEVDFDDGSGFANNVINPATVLATLQKHVTVNMDEQACSEALDGLNAYYKVALKTFVDNVCRQVIERHLLANLSDLLSPREVAGYADDELTRIAGERPDVAMKRRQWQEQLETFQAGLKDLRKDTLLRRPSGSSHASSMSPIVPALGFTGPDQPCAYNDDSHIPFASDGNAPLIRGSVEKVRGTVGRFTGIKAVRKTIIITNATASTKRLLAQEAKTLYFARHQHVVHLVHTYFQEMDDTGMKFAVIMAVSF

Solvent-accessible surface area (backbone atoms only — not comparable to full-atom values): 29820 Å² total; per-residue (Å²): 132,85,90,85,90,89,80,88,82,89,82,93,84,83,88,84,85,79,92,80,93,80,85,86,77,94,85,80,80,79,86,80,79,84,82,80,89,86,84,77,85,84,82,77,90,82,80,95,76,86,82,84,90,80,89,82,83,87,80,88,82,93,80,88,86,75,89,81,71,86,68,83,87,70,76,79,77,77,79,44,59,77,50,95,82,73,90,56,70,52,75,55,71,68,57,55,52,50,49,46,47,50,47,43,67,75,60,62,69,96,68,60,88,46,61,72,56,71,66,42,50,33,56,57,46,48,67,71,48,66,56,50,63,58,57,51,48,56,49,51,51,56,50,49,52,54,48,50,57,48,50,53,55,56,55,68,67,55,91,62,58,70,67,39,49,46,47,52,47,54,56,34,49,54,51,51,52,54,25,48,58,49,20,54,54,46,47,50,50,56,52,54,60,67,69,47,76,85,77,79,94,54,66,64,36,59,52,38,39,53,46,50,56,49,57,52,52,48,51,48,49,54,51,26,56,71,71,54,81,76,79,89,76,75,83,85,89,76,94,69,76,53,66,69,58,44,52,56,41,39,60,70,70,50,75,83,50,35,65,59,46,15,44,50,53,46,50,44,47,43,55,23,43,49,64,49,51,54,51,52,51,51,52,41,45,49,54,60,18,40,42,53,31,58,52,63,46,56,71,66,57,80,31,75,69,55,66,72,64,56,50,74,69,55,46,43,69,38,70,46,76,50,72,68,58,51,48,50,52,51,54,52,49,55,50,50,52,52,53,51,49,52,54,51,50,55,54,51,50,65,67,67,69,64,84,84,83,78,92,81,91,75,97,77,87,80,92,70,81,84,81,67,90,67,61,86,84,57,65,48,80,41,89,50,78,93,72,54,43,57,44,70,51,65,99,74,24,69,75,59,88,61,28,27,35,25,28,19,71,40,77,99,36,51,76,43,60,29,36,37,40,54,46,81,36,75,76,69,44,77,65,57,59,51,51,56,43,49,52,53,38,50,62,60,70,62,74,66,95,83,85,77,46,76,72,50,52,36,36,32,68,44,98,78,65,24,31,40,42,38,44,31,29,41,65,90,129

Mean predicted aligned error: 21.21 Å